Protein AF-A0A3B0Y4G2-F1 (afdb_monomer)

Solvent-accessible surface area (backbone atoms only — not comparable to full-atom values): 26282 Å² total; per-residue (Å²): 136,85,94,80,74,88,72,55,27,15,25,6,32,23,42,55,81,42,33,37,32,41,20,29,30,32,69,51,90,92,42,76,49,94,57,83,86,42,78,56,50,52,54,74,91,35,52,42,84,76,45,72,53,74,46,78,52,76,74,59,52,72,48,80,49,97,93,22,46,35,26,34,40,65,60,65,58,58,56,53,48,51,51,49,54,43,49,59,48,30,77,40,48,85,52,32,41,31,30,49,24,35,17,32,20,11,52,57,34,18,34,32,40,22,43,87,86,67,48,69,55,42,59,22,42,33,42,80,16,40,50,29,52,68,41,12,58,55,40,56,75,52,49,60,84,72,49,68,25,40,40,27,36,16,29,34,8,49,52,50,43,49,60,75,36,73,42,88,76,47,72,58,47,54,93,55,38,48,73,38,42,58,34,31,46,55,52,14,73,48,44,72,53,80,52,51,39,19,58,62,51,32,33,25,50,49,40,38,74,88,82,69,40,78,44,69,46,56,49,51,52,55,44,56,69,61,64,62,79,62,86,80,82,87,79,92,75,86,84,78,91,79,92,78,91,82,82,87,82,89,79,79,92,78,92,77,81,50,72,60,76,71,60,47,78,33,55,64,32,36,84,71,45,43,46,30,73,71,53,21,72,71,28,42,36,37,72,74,20,31,35,30,26,27,43,24,32,74,56,20,25,46,52,22,36,68,58,45,45,73,11,29,25,38,39,33,34,30,55,39,32,35,42,36,32,33,19,79,54,77,33,74,35,51,81,40,66,27,47,46,43,74,49,88,91,32,14,42,31,38,41,46,26,51,27,36,48,44,26,49,54,75,81,37,54,74,68,50,48,59,61,39,44,80,65,49,64,85,87,58,81,70,92,58,87,29,44,50,37,63,51,73,28,30,41,24,66,58,58,32,75,77,39,67,53,35,74,74,86,72,57,96,46,69,40,58,38,51,50,25,48,51,46,16,48,29,49,48,49,42,49,32,55,55,47,43,30,75,60,65,38,53,70,76,68,34,35,32,26,35,55,72,50,49,77,36,64,55,55,52,51,46,33,33,68,67,56,73,47,55,70,48,65,37,90,38,65,49,28,13,48,13,18,11,51,38,21,43,50,39,51,57,66,71,74,109

Foldseek 3Di:
DDPDDLWAKFKFWEAEQFKIKIWIKTFAPPFAAPDPQWLFRGAPVRMDTDDMDMDGHDGWDWDQDPNFIWTWDDLVVRLVRVLVVLLVLLVCLSRQARHQEYAYAYAALWKFKAFLQLHTQATIGGLRGQPLVVLLVLLVVQADLQQLQNGSSFNLSVQLVQQVDAGPHGHDDQVTMAMDHSRLSSLCVFAVDNQEAEQANCSNNQQDPVVRDRDPSSLVSLQVSVVPPDDDDDDPDDDDDDDDDDDDDDDDDDDDDRSHRHGDYDHFLAFDHFTDPVSCVSSVYHSSYTYGHYHYLVVLLVLLQSQIHFQEKEWEQACKTKIKGKFQDWFTDSLLSWGWGDRPNIIITIGIWQDHVLLVVVPDDPVRLQVLLVVADPVDDLPDQWQGHNDAAIRPDDHGNRHDGGQPDQDPDPSSSSLNSLLNVLLRVLSRQVSCVVRPGDHHAEYEYHYPCLPRVSSQVSSCVNNVHHYYYGPGRGSRVSSSSSNVSSVVVVVD

Radius of gyration: 24.14 Å; Cα contacts (8 Å, |Δi|>4): 1064; chains: 1; bounding box: 65×66×71 Å

pLDDT: mean 88.07, std 17.9, range [26.12, 98.75]

Nearest PDB structures (foldseek):
  5htn-assembly1_A  TM=9.291E-01  e=6.164E-45  Synechococcus elongatus PCC 7942 = FACHB-805
  5hu2-assembly1_A  TM=9.251E-01  e=2.789E-44  Synechococcus elongatus PCC 7942 = FACHB-805
  5htj-assembly1_A  TM=9.319E-01  e=2.207E-43  Synechococcus elongatus PCC 7942 = FACHB-805
  5htr-assembly1_A  TM=9.109E-01  e=1.765E-43  Arabidopsis thaliana
  5hty-assembly1_A  TM=9.278E-01  e=8.930E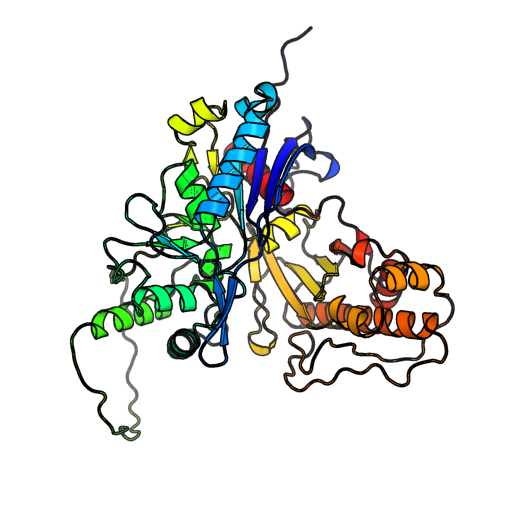-43  Synechococcus elongatus PCC 7942 = FACHB-805

Organism: NCBI:txid652676

Structure (mmCIF, N/CA/C/O backbone):
data_AF-A0A3B0Y4G2-F1
#
_entry.id   AF-A0A3B0Y4G2-F1
#
loop_
_atom_site.group_PDB
_atom_site.id
_atom_site.type_symbol
_atom_site.label_atom_id
_atom_site.label_alt_id
_atom_site.label_comp_id
_atom_site.label_asym_id
_atom_site.label_entity_id
_atom_site.label_seq_id
_atom_site.pdbx_PDB_ins_code
_atom_site.Cartn_x
_atom_site.Cartn_y
_atom_site.Cartn_z
_atom_site.occupancy
_atom_site.B_iso_or_equiv
_atom_site.auth_seq_id
_atom_site.auth_comp_id
_atom_site.auth_asym_id
_atom_site.auth_atom_id
_atom_site.pdbx_PDB_model_num
ATOM 1 N N . MET A 1 1 ? -37.837 23.835 -7.072 1.00 36.06 1 MET A N 1
ATOM 2 C CA . MET A 1 1 ? -36.574 23.089 -6.883 1.00 36.06 1 MET A CA 1
ATOM 3 C C . MET A 1 1 ? -36.888 21.921 -5.964 1.00 36.06 1 MET A C 1
ATOM 5 O O . MET A 1 1 ? -37.193 22.159 -4.804 1.00 36.06 1 MET A O 1
ATOM 9 N N . ASN A 1 2 ? -36.968 20.702 -6.502 1.00 27.91 2 ASN A N 1
ATOM 10 C CA . ASN A 1 2 ? -37.338 19.509 -5.731 1.00 27.91 2 ASN A CA 1
ATOM 11 C C . ASN A 1 2 ? -36.199 19.103 -4.775 1.00 27.91 2 ASN A C 1
ATOM 13 O O . ASN A 1 2 ? -35.054 19.034 -5.221 1.00 27.91 2 ASN A O 1
ATOM 17 N N . PRO A 1 3 ? -36.481 18.805 -3.495 1.00 43.69 3 PRO A N 1
ATOM 18 C CA . PRO A 1 3 ? -35.477 18.381 -2.528 1.00 43.69 3 PRO A CA 1
ATOM 19 C C . PRO A 1 3 ? -35.340 16.850 -2.529 1.00 43.69 3 PRO A C 1
ATOM 21 O O . PRO A 1 3 ? -35.833 16.206 -1.615 1.00 43.69 3 PRO A O 1
ATOM 24 N N . THR A 1 4 ? -34.727 16.228 -3.542 1.00 40.06 4 THR A N 1
ATOM 25 C CA . THR A 1 4 ? -34.621 14.750 -3.577 1.00 40.06 4 THR A CA 1
ATOM 26 C C . THR A 1 4 ? -33.437 14.235 -4.404 1.00 40.06 4 THR A C 1
ATOM 28 O O . THR A 1 4 ? -33.612 13.797 -5.533 1.00 40.06 4 THR A O 1
ATOM 31 N N . HIS A 1 5 ? -32.241 14.250 -3.821 1.00 47.75 5 HIS A N 1
ATOM 32 C CA . HIS A 1 5 ? -31.341 13.091 -3.786 1.00 47.75 5 HIS A CA 1
ATOM 33 C C . HIS A 1 5 ? -30.430 13.297 -2.577 1.00 47.75 5 HIS A C 1
ATOM 35 O O . HIS A 1 5 ? -29.695 14.278 -2.501 1.00 47.75 5 HIS A O 1
ATOM 41 N N . ASN A 1 6 ? -30.541 12.421 -1.579 1.00 60.94 6 ASN A N 1
ATOM 42 C CA . ASN A 1 6 ? -29.668 12.451 -0.414 1.00 60.94 6 ASN A CA 1
ATOM 43 C C . ASN A 1 6 ? -28.310 11.895 -0.869 1.00 60.94 6 ASN A C 1
ATOM 45 O O . ASN A 1 6 ? -28.078 10.693 -0.777 1.00 60.94 6 ASN A O 1
ATOM 49 N N . THR A 1 7 ? -27.475 12.732 -1.489 1.00 80.75 7 THR A N 1
ATOM 50 C CA . THR A 1 7 ? -26.181 12.295 -2.023 1.00 80.75 7 THR A CA 1
ATOM 51 C C . THR A 1 7 ? -25.329 11.778 -0.874 1.00 80.75 7 THR A C 1
ATOM 53 O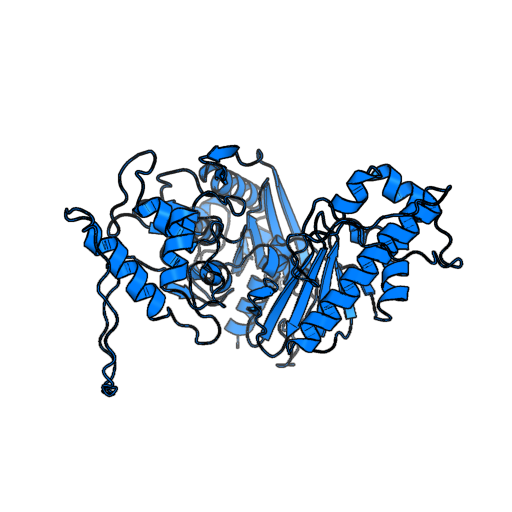 O . THR A 1 7 ? -24.991 12.517 0.049 1.00 80.75 7 THR A O 1
ATOM 56 N N . HIS A 1 8 ? -25.023 10.485 -0.906 1.00 90.56 8 HIS A N 1
ATOM 57 C CA . HIS A 1 8 ? -24.164 9.843 0.074 1.00 90.56 8 HIS A CA 1
ATOM 58 C C . HIS A 1 8 ? -22.710 9.926 -0.378 1.00 90.56 8 HIS A C 1
ATOM 60 O O . HIS A 1 8 ? -22.399 9.746 -1.560 1.00 90.56 8 HIS A O 1
ATOM 66 N N . TYR A 1 9 ? -21.833 10.200 0.585 1.00 96.12 9 TYR A N 1
ATOM 67 C CA . TYR A 1 9 ? -20.397 10.275 0.362 1.00 96.12 9 TYR A CA 1
ATOM 68 C C . TYR A 1 9 ? -19.652 9.220 1.175 1.00 96.12 9 TYR A C 1
ATOM 70 O O . TYR A 1 9 ? -20.108 8.784 2.237 1.00 96.12 9 TYR A O 1
ATOM 78 N N . TYR A 1 10 ? -18.474 8.850 0.690 1.00 97.69 10 TYR A N 1
ATOM 79 C CA . TYR A 1 10 ? -17.589 7.873 1.318 1.00 97.69 10 TYR A CA 1
ATOM 80 C C . TYR A 1 10 ? -16.175 8.423 1.319 1.00 97.69 10 TYR A C 1
ATOM 82 O O . TYR A 1 10 ? -15.742 8.995 0.320 1.00 97.69 10 TYR A O 1
ATOM 90 N N . ALA A 1 11 ? -15.472 8.289 2.439 1.00 98.50 11 ALA A N 1
ATOM 91 C CA . ALA A 1 11 ? -14.158 8.888 2.613 1.00 98.50 11 ALA A CA 1
ATOM 92 C C . ALA A 1 11 ? -13.070 7.840 2.839 1.00 98.50 11 ALA A C 1
ATOM 94 O O . ALA A 1 11 ? -13.282 6.820 3.496 1.00 98.50 11 ALA A O 1
ATOM 95 N N . GLY A 1 12 ? -11.884 8.134 2.326 1.00 98.75 12 GLY A N 1
ATOM 96 C CA . GLY A 1 12 ? -10.662 7.397 2.596 1.00 98.75 12 GLY A CA 1
ATOM 97 C C . GLY A 1 12 ? -9.553 8.352 2.999 1.00 98.75 12 GLY A C 1
ATOM 98 O O . GLY A 1 12 ? -9.447 9.444 2.437 1.00 98.75 12 GLY A O 1
ATOM 99 N N . ILE A 1 13 ? -8.743 7.949 3.974 1.00 98.75 13 ILE A N 1
ATOM 100 C CA . ILE A 1 13 ? -7.536 8.678 4.367 1.00 98.75 13 ILE A CA 1
ATOM 101 C C . ILE A 1 13 ? -6.337 7.745 4.236 1.00 98.75 13 ILE A C 1
ATOM 103 O O . ILE A 1 13 ? -6.323 6.680 4.846 1.00 98.75 13 ILE A O 1
ATOM 107 N N . ASP A 1 14 ? -5.339 8.190 3.486 1.00 98.69 14 ASP A N 1
ATOM 108 C CA . ASP A 1 14 ? -4.034 7.545 3.346 1.00 98.69 14 ASP A CA 1
ATOM 109 C C . ASP A 1 14 ? -3.040 8.225 4.283 1.00 98.69 14 ASP A C 1
ATOM 111 O O . ASP A 1 14 ? -2.848 9.444 4.210 1.00 98.69 14 ASP A O 1
ATOM 115 N N . ILE A 1 15 ? -2.427 7.444 5.172 1.00 98.12 15 ILE A N 1
ATOM 116 C CA . ILE A 1 15 ? -1.321 7.866 6.032 1.00 98.12 15 ILE A CA 1
ATOM 117 C C . ILE A 1 15 ? -0.017 7.296 5.460 1.00 98.12 15 ILE A C 1
ATOM 119 O O . ILE A 1 15 ? 0.432 6.204 5.822 1.00 98.12 15 ILE A O 1
ATOM 123 N N . GLY A 1 16 ? 0.601 8.069 4.572 1.00 95.94 16 GLY A N 1
ATOM 124 C CA . GLY A 1 16 ? 1.797 7.679 3.842 1.00 95.94 16 GLY A CA 1
ATOM 125 C C . GLY A 1 16 ? 3.097 7.856 4.631 1.00 95.94 16 GLY A C 1
ATOM 126 O O . GLY A 1 16 ? 3.136 7.970 5.856 1.00 95.94 16 GLY A O 1
ATOM 127 N N . THR A 1 17 ? 4.214 7.883 3.901 1.00 93.69 17 THR A N 1
ATOM 128 C CA . THR A 1 17 ? 5.552 8.065 4.500 1.00 93.69 17 THR A CA 1
ATOM 129 C C . THR A 1 17 ? 5.832 9.529 4.853 1.00 93.69 17 THR A C 1
ATOM 131 O O . THR A 1 17 ? 6.347 9.825 5.931 1.00 93.69 17 THR A O 1
ATOM 134 N N . THR A 1 18 ? 5.482 10.447 3.952 1.00 94.06 18 THR A N 1
ATOM 135 C CA . THR A 1 18 ? 5.842 11.881 3.988 1.00 94.06 18 THR A CA 1
ATOM 136 C C . THR A 1 18 ? 4.638 12.808 3.895 1.00 94.06 18 THR A C 1
ATOM 138 O O . THR A 1 18 ? 4.767 14.000 3.640 1.00 94.06 18 THR A O 1
ATOM 141 N N . GLY A 1 19 ? 3.444 12.264 4.075 1.00 97.12 19 GLY A N 1
ATOM 142 C CA . GLY A 1 19 ? 2.223 13.039 4.078 1.00 97.12 19 GLY A CA 1
ATOM 143 C C . GLY A 1 19 ? 1.005 12.158 4.258 1.00 97.12 19 GLY A C 1
ATOM 144 O O . GLY A 1 19 ? 1.100 10.929 4.213 1.00 97.12 19 GLY A O 1
ATOM 145 N N . CYS A 1 20 ? -0.142 12.803 4.409 1.00 97.75 20 CYS A N 1
ATOM 146 C CA . CYS A 1 20 ? -1.438 12.157 4.322 1.00 97.75 20 CYS A CA 1
ATOM 147 C C . CYS A 1 20 ? -2.299 12.798 3.239 1.00 97.75 20 CYS A C 1
ATOM 149 O O . CYS A 1 20 ? -2.106 13.954 2.852 1.00 97.75 20 CYS A O 1
ATOM 151 N N . ARG A 1 21 ? -3.265 12.027 2.750 1.00 98.56 21 ARG A N 1
ATOM 152 C CA . ARG A 1 21 ? -4.258 12.478 1.777 1.00 98.56 21 ARG A CA 1
ATOM 153 C C . ARG A 1 21 ? -5.638 12.035 2.225 1.00 98.56 21 ARG A C 1
ATOM 155 O O . ARG A 1 21 ? -5.788 10.940 2.753 1.00 98.56 21 ARG A O 1
ATOM 162 N N . ILE A 1 22 ? -6.641 12.861 1.968 1.00 98.69 22 ILE A N 1
ATOM 163 C CA . ILE A 1 22 ? -8.050 12.488 2.063 1.00 98.69 22 ILE A CA 1
ATOM 164 C C . ILE A 1 22 ? -8.663 12.491 0.665 1.00 98.69 22 ILE A C 1
ATOM 166 O O . ILE A 1 22 ? -8.351 13.357 -0.150 1.00 98.69 22 ILE A O 1
ATOM 170 N N . ALA A 1 23 ? -9.535 11.527 0.396 1.00 98.69 23 ALA A N 1
ATOM 171 C CA . ALA A 1 23 ? -10.393 11.505 -0.779 1.00 98.69 23 ALA A CA 1
ATOM 172 C C . ALA A 1 23 ? -11.833 11.236 -0.338 1.00 98.69 23 ALA A C 1
ATOM 174 O O . ALA A 1 23 ? -12.078 10.376 0.509 1.00 98.69 23 ALA A O 1
ATOM 175 N N . VAL A 1 24 ? -12.784 11.966 -0.914 1.00 98.50 24 VAL A N 1
ATOM 176 C CA . VAL A 1 24 ? -14.220 11.777 -0.711 1.00 98.50 24 VAL A CA 1
ATOM 177 C C . VAL A 1 24 ? -14.856 11.507 -2.061 1.00 98.50 24 VAL A C 1
ATOM 179 O O . VAL A 1 24 ? -14.675 12.284 -2.996 1.00 98.50 24 VAL A O 1
ATOM 182 N N . ILE A 1 25 ? -15.609 10.418 -2.151 1.00 96.88 25 ILE A N 1
ATOM 183 C CA . ILE A 1 25 ? -16.255 9.970 -3.382 1.00 96.88 25 ILE A CA 1
ATOM 184 C C . ILE A 1 25 ? -17.772 9.907 -3.225 1.00 96.88 25 ILE A C 1
ATOM 186 O O . ILE A 1 25 ? -18.286 9.796 -2.108 1.00 96.88 25 ILE A O 1
ATOM 190 N N . SER A 1 26 ? -18.484 9.921 -4.348 1.00 92.94 26 SER A N 1
ATOM 191 C CA . SER A 1 26 ? -19.911 9.602 -4.424 1.00 92.94 26 SER A CA 1
ATOM 192 C C . SER A 1 26 ? -20.180 8.549 -5.495 1.00 92.94 26 SER A C 1
ATOM 194 O O . SER A 1 26 ? -19.435 8.446 -6.469 1.00 92.94 26 SER A O 1
ATOM 196 N N . LEU A 1 27 ? -21.252 7.777 -5.312 1.00 87.25 27 LEU A N 1
ATOM 197 C CA . LEU A 1 27 ? -21.760 6.834 -6.305 1.00 87.25 27 LEU A CA 1
ATOM 198 C C . LEU A 1 27 ? -22.925 7.485 -7.062 1.00 87.25 27 LEU A C 1
ATOM 200 O O . LEU A 1 27 ? -23.909 7.906 -6.448 1.00 87.25 27 LEU A O 1
ATOM 204 N N . LYS A 1 28 ? -22.846 7.540 -8.394 1.00 79.38 28 LYS A N 1
ATOM 205 C CA . LYS A 1 28 ? -23.938 8.023 -9.249 1.00 79.38 28 LYS A CA 1
ATOM 206 C C . LYS A 1 28 ? -25.132 7.070 -9.128 1.00 79.38 28 LYS A C 1
ATOM 208 O O . LYS A 1 28 ? -24.979 5.859 -9.292 1.00 79.38 28 LYS A O 1
ATOM 213 N N . ALA A 1 29 ? -26.320 7.604 -8.833 1.00 60.41 29 ALA A N 1
ATOM 214 C CA . ALA A 1 29 ? -27.538 6.806 -8.682 1.00 60.41 29 ALA A CA 1
ATOM 215 C C . ALA A 1 29 ? -27.778 5.933 -9.937 1.00 60.41 29 ALA A C 1
ATOM 217 O O . ALA A 1 29 ? -27.732 6.468 -11.039 1.00 60.41 29 ALA A O 1
ATOM 218 N N . GLN A 1 30 ? -28.069 4.631 -9.744 1.00 55.66 30 GLN A N 1
ATOM 219 C CA . GLN A 1 30 ? -28.341 3.574 -10.758 1.00 55.66 30 GLN A CA 1
ATOM 220 C C . GLN A 1 30 ? -27.171 2.668 -11.217 1.00 55.66 30 GLN A C 1
ATOM 222 O O . GLN A 1 30 ? -27.252 2.076 -12.287 1.00 55.66 30 GLN A O 1
ATOM 227 N N . SER A 1 31 ? -26.102 2.502 -10.435 1.00 57.94 31 SER A N 1
ATOM 228 C CA . SER A 1 31 ? -24.870 1.834 -10.912 1.00 57.94 31 SER A CA 1
ATOM 229 C C . SER A 1 31 ? -24.384 0.617 -10.113 1.00 57.94 31 SER A C 1
ATOM 231 O O . SER A 1 31 ? -23.264 0.149 -10.326 1.00 57.94 31 SER A O 1
ATOM 233 N N . LEU A 1 32 ? -25.212 0.080 -9.215 1.00 58.94 32 LEU A N 1
ATOM 234 C CA . LEU A 1 32 ? -24.893 -1.169 -8.522 1.00 58.94 32 LEU A CA 1
ATOM 235 C C . LEU A 1 32 ? -25.059 -2.350 -9.486 1.00 58.94 32 LEU A C 1
ATOM 237 O O . LEU A 1 32 ? -26.081 -2.462 -10.159 1.00 58.94 32 LEU A O 1
ATOM 241 N N . SER A 1 33 ? -24.043 -3.205 -9.574 1.00 53.84 33 SER A N 1
ATOM 242 C CA . SER A 1 33 ? -24.080 -4.425 -10.378 1.00 53.84 33 SER A CA 1
ATOM 243 C C . SER A 1 33 ? -24.468 -5.627 -9.517 1.00 53.84 33 SER A C 1
ATOM 245 O O . SER A 1 33 ? -23.801 -5.885 -8.517 1.00 53.84 33 SER A O 1
ATOM 247 N N . ASP A 1 34 ? -25.425 -6.439 -9.970 1.00 52.72 34 ASP A N 1
ATOM 248 C CA . ASP A 1 34 ? -25.827 -7.698 -9.311 1.00 52.72 34 ASP A CA 1
ATOM 249 C C . ASP A 1 34 ? -24.797 -8.845 -9.477 1.00 52.72 34 ASP A C 1
ATOM 251 O O . ASP A 1 34 ? -25.068 -10.002 -9.149 1.00 52.72 34 ASP A O 1
ATOM 255 N N . ASN A 1 35 ? -23.610 -8.574 -10.038 1.00 53.06 35 ASN A N 1
ATOM 256 C CA . ASN A 1 35 ? -22.644 -9.616 -10.373 1.00 53.06 35 ASN A CA 1
ATOM 257 C C . ASN A 1 35 ? -21.732 -9.972 -9.186 1.00 53.06 35 ASN A C 1
ATOM 259 O O . ASN A 1 35 ? -20.760 -9.279 -8.890 1.00 53.06 35 ASN A O 1
ATOM 263 N N . THR A 1 36 ? -21.999 -11.116 -8.555 1.00 51.03 36 THR A N 1
ATOM 264 C CA . THR A 1 36 ? -21.254 -11.634 -7.394 1.00 51.03 36 THR A CA 1
ATOM 265 C C . THR A 1 36 ? -19.827 -12.103 -7.707 1.00 51.03 36 THR A C 1
ATOM 267 O O . THR A 1 36 ? -19.078 -12.425 -6.785 1.00 51.03 36 THR A O 1
ATOM 270 N N . SER A 1 37 ? -19.415 -12.137 -8.982 1.00 50.59 37 SER A N 1
ATOM 271 C CA . SER A 1 37 ? -18.058 -12.539 -9.381 1.00 50.59 37 SER A CA 1
ATOM 272 C C . SER A 1 37 ? -17.016 -11.410 -9.320 1.00 50.59 37 SER A C 1
ATOM 274 O O . SER A 1 37 ? -15.846 -11.661 -9.607 1.00 50.59 37 SER A O 1
ATOM 276 N N . GLN A 1 38 ? -17.419 -10.175 -9.002 1.00 61.03 38 GLN A N 1
ATOM 277 C CA . GLN A 1 38 ? -16.547 -8.994 -8.923 1.00 61.03 38 GLN A CA 1
ATOM 278 C C . GLN A 1 38 ? -16.236 -8.608 -7.466 1.00 61.03 38 GLN A C 1
ATOM 280 O O . GLN A 1 38 ? -17.025 -8.878 -6.563 1.00 61.03 38 GLN A O 1
ATOM 285 N N . PHE A 1 39 ? -15.079 -7.977 -7.210 1.00 63.16 39 PHE A N 1
ATOM 286 C CA . PHE A 1 39 ? -14.750 -7.476 -5.862 1.00 63.16 39 PHE A CA 1
ATOM 287 C C . PHE A 1 39 ? -15.510 -6.192 -5.514 1.00 63.16 39 PHE A C 1
ATOM 289 O O . PHE A 1 39 ? -16.017 -6.042 -4.399 1.00 63.16 39 PHE A O 1
ATOM 296 N N . LEU A 1 40 ? -15.535 -5.251 -6.456 1.00 67.38 40 LEU A N 1
ATOM 297 C CA . LEU A 1 40 ? -16.299 -4.014 -6.408 1.00 67.38 40 LEU A CA 1
ATOM 298 C C . LEU A 1 40 ? -17.649 -4.260 -7.077 1.00 67.38 40 LEU A C 1
ATOM 300 O O . LEU A 1 40 ? -17.695 -4.747 -8.204 1.00 67.38 40 LEU A O 1
ATOM 304 N N . SER A 1 41 ? -18.724 -3.893 -6.386 1.00 64.88 41 SER A N 1
ATOM 305 C CA . SER A 1 41 ? -20.117 -4.040 -6.827 1.00 64.88 41 SER A CA 1
ATOM 306 C C . SER A 1 41 ? -20.608 -2.893 -7.723 1.00 64.88 41 SER A C 1
ATOM 308 O O . SER A 1 41 ? -21.810 -2.666 -7.843 1.00 64.88 41 SER A O 1
ATOM 310 N N . TYR A 1 42 ? -19.694 -2.127 -8.319 1.00 66.94 42 TYR A N 1
ATOM 311 C CA . TYR A 1 42 ? -19.995 -0.950 -9.134 1.00 66.94 42 TYR A CA 1
ATOM 312 C C . TYR A 1 42 ? -18.996 -0.807 -10.285 1.00 66.94 42 TYR A C 1
ATOM 314 O O . TYR A 1 42 ? -17.863 -1.291 -10.211 1.00 66.94 42 TYR A O 1
ATOM 322 N N . SER A 1 43 ? -19.407 -0.114 -11.350 1.00 70.25 43 SER A N 1
ATOM 323 C CA . SER A 1 43 ? -18.511 0.244 -12.454 1.00 70.25 43 SER A CA 1
ATOM 324 C C . SER A 1 43 ? -17.640 1.449 -12.092 1.00 70.25 43 SER A C 1
ATOM 326 O O . SER A 1 43 ? -18.080 2.353 -11.385 1.00 70.25 43 SER A O 1
ATOM 328 N N . GLU A 1 44 ? -16.409 1.501 -12.597 1.00 69.44 44 GLU A N 1
ATOM 329 C CA . GLU A 1 44 ? -15.474 2.603 -12.316 1.00 69.44 44 GLU A CA 1
ATOM 330 C C . GLU A 1 44 ? -16.041 3.972 -12.757 1.00 69.44 44 GLU A C 1
ATOM 332 O O . GLU A 1 44 ? -15.984 4.938 -11.999 1.00 69.44 44 GLU A O 1
ATOM 337 N N . ASP A 1 45 ? -16.741 4.027 -13.898 1.00 74.19 45 ASP A N 1
ATOM 338 C CA . ASP A 1 45 ? -17.383 5.243 -14.440 1.00 74.19 45 ASP A CA 1
ATOM 339 C C . ASP A 1 45 ? -18.515 5.818 -13.563 1.00 74.19 45 ASP A C 1
ATOM 341 O O . ASP A 1 45 ? -18.977 6.959 -13.749 1.00 74.19 45 ASP A O 1
ATOM 345 N N . SER A 1 46 ? -18.997 5.019 -12.610 1.00 83.19 46 SER A N 1
ATOM 346 C CA . SER A 1 46 ? -20.092 5.391 -11.721 1.00 83.19 46 SER A CA 1
ATOM 347 C C . SER A 1 46 ? -19.655 6.090 -10.439 1.00 83.19 46 SER A C 1
ATOM 349 O O . SER A 1 46 ? -20.504 6.643 -9.737 1.00 83.19 46 SER A O 1
ATOM 351 N N . VAL A 1 47 ? -18.354 6.108 -10.150 1.00 89.81 47 VAL A N 1
ATOM 352 C CA . VAL A 1 47 ? -17.802 6.750 -8.959 1.00 89.81 47 VAL A CA 1
ATOM 353 C C . VAL A 1 47 ? -17.187 8.091 -9.329 1.00 89.81 47 VAL A C 1
ATOM 355 O O . VAL A 1 47 ? -16.385 8.200 -10.251 1.00 89.81 47 VAL A O 1
ATOM 358 N N . GLU A 1 48 ? -17.543 9.128 -8.583 1.00 92.62 48 GLU A N 1
ATOM 359 C CA . GLU A 1 48 ? -17.013 10.477 -8.767 1.00 92.62 48 GLU A CA 1
ATOM 360 C C . GLU A 1 48 ? -16.159 10.888 -7.566 1.00 92.62 48 GLU A C 1
ATOM 362 O O . GLU A 1 48 ? -16.575 10.711 -6.420 1.00 92.62 48 GLU A O 1
ATOM 367 N N . LEU A 1 49 ? -14.972 11.447 -7.823 1.00 95.44 49 LEU A N 1
ATOM 368 C CA . LEU A 1 49 ? -14.153 12.104 -6.804 1.00 95.44 49 LEU A CA 1
ATOM 369 C C . LEU A 1 49 ? -14.715 13.506 -6.537 1.00 95.44 49 LEU A C 1
ATOM 371 O O . LEU A 1 49 ? -14.684 14.368 -7.408 1.00 95.44 49 LEU A O 1
ATOM 375 N N . ILE A 1 50 ? -15.216 13.724 -5.324 1.00 96.94 50 ILE A N 1
ATOM 376 C CA . ILE A 1 50 ? -15.930 14.942 -4.914 1.00 96.94 50 ILE A CA 1
ATOM 377 C C . ILE A 1 50 ? -15.001 15.931 -4.214 1.00 96.94 50 ILE A C 1
ATOM 379 O O . ILE A 1 50 ? -15.138 17.143 -4.363 1.00 96.94 50 ILE A O 1
ATOM 383 N N . TYR A 1 51 ? -14.073 15.415 -3.414 1.00 97.81 51 TYR A N 1
ATOM 384 C CA . TYR A 1 51 ? -13.105 16.219 -2.682 1.00 97.81 51 TYR A CA 1
ATOM 385 C C . TYR A 1 51 ? -11.813 15.435 -2.519 1.00 97.81 51 TYR A C 1
ATOM 387 O O . TYR A 1 51 ? -11.838 14.248 -2.193 1.00 97.81 51 TYR A O 1
ATOM 395 N N . GLU A 1 52 ? -10.688 16.112 -2.691 1.00 97.94 52 GLU A N 1
ATOM 396 C CA . GLU A 1 52 ? -9.387 15.611 -2.282 1.00 97.94 52 GLU A CA 1
ATOM 397 C C . GLU A 1 52 ? -8.564 16.730 -1.662 1.00 97.94 52 GLU A C 1
ATOM 399 O O . GLU A 1 52 ? -8.693 17.896 -2.032 1.00 97.94 52 GLU A O 1
ATOM 404 N N . ASP A 1 53 ? -7.718 16.362 -0.709 1.00 98.25 53 ASP A N 1
ATOM 405 C CA . ASP A 1 53 ? -6.779 17.285 -0.086 1.00 98.25 53 ASP A CA 1
ATOM 406 C C . ASP A 1 53 ? -5.589 16.509 0.482 1.00 98.25 53 ASP A C 1
ATOM 408 O O . ASP A 1 53 ? -5.678 15.297 0.715 1.00 98.25 53 ASP A O 1
ATOM 412 N N . ARG A 1 54 ? -4.455 17.180 0.674 1.00 98.00 54 ARG A N 1
ATOM 413 C CA . ARG A 1 54 ? -3.213 16.549 1.122 1.00 98.00 54 ARG A CA 1
ATOM 414 C C . ARG A 1 54 ? -2.389 17.463 2.012 1.00 98.00 54 ARG A C 1
ATOM 416 O O . ARG A 1 54 ? -2.305 18.664 1.783 1.00 98.00 54 ARG A O 1
ATOM 423 N N . ILE A 1 55 ? -1.692 16.849 2.957 1.00 97.88 55 ILE A N 1
ATOM 424 C CA . ILE A 1 55 ? -0.692 17.509 3.794 1.00 97.88 55 ILE A CA 1
ATOM 425 C C . ILE A 1 55 ? 0.612 16.742 3.672 1.00 97.88 55 ILE A C 1
ATOM 427 O O . ILE A 1 55 ? 0.625 15.514 3.703 1.00 97.88 55 ILE A O 1
ATOM 431 N N . GLU A 1 56 ? 1.708 17.476 3.526 1.00 97.12 56 GLU A N 1
ATOM 432 C CA . GLU A 1 56 ? 3.062 16.931 3.554 1.00 97.12 56 GLU A CA 1
ATOM 433 C C . GLU A 1 56 ? 3.693 17.156 4.932 1.00 97.12 56 GLU A C 1
ATOM 435 O O . GLU A 1 56 ? 3.388 18.125 5.629 1.00 97.12 56 GLU A O 1
ATOM 440 N N . TRP A 1 57 ? 4.590 16.258 5.323 1.00 95.69 57 TRP A N 1
ATOM 441 C CA . TRP A 1 57 ? 5.356 16.339 6.559 1.00 95.69 57 TRP A CA 1
ATOM 442 C C . TRP A 1 57 ? 6.798 15.854 6.348 1.00 95.69 57 TRP A C 1
ATOM 444 O O . TRP A 1 57 ? 7.099 15.222 5.332 1.00 95.69 57 TRP A O 1
ATOM 454 N N . PRO A 1 58 ? 7.714 16.123 7.298 1.00 93.44 58 PRO A N 1
ATOM 455 C CA . PRO A 1 58 ? 9.113 15.733 7.162 1.00 93.44 58 PRO A CA 1
ATOM 456 C C . PRO A 1 58 ? 9.320 14.223 7.005 1.00 93.44 58 PRO A C 1
ATOM 458 O O . PRO A 1 58 ? 8.609 13.411 7.603 1.00 93.44 58 PRO A O 1
ATOM 461 N N . GLU A 1 59 ? 10.357 13.856 6.253 1.00 93.69 59 GLU A N 1
ATOM 462 C CA . GLU A 1 59 ? 10.819 12.471 6.134 1.00 93.69 59 GLU A CA 1
ATOM 463 C C . GLU A 1 59 ? 11.074 11.831 7.513 1.00 93.69 59 GLU A C 1
ATOM 465 O O . GLU A 1 59 ? 11.582 12.499 8.425 1.00 93.69 59 GLU A O 1
ATOM 470 N N . PRO A 1 60 ? 10.784 10.528 7.681 1.00 95.75 60 PRO A N 1
ATOM 471 C CA . PRO A 1 60 ? 11.165 9.794 8.879 1.00 95.75 60 PRO A CA 1
ATOM 472 C C . PRO A 1 60 ? 12.670 9.850 9.163 1.00 95.75 60 PRO A C 1
ATOM 474 O O . PRO A 1 60 ? 13.509 9.863 8.259 1.00 95.75 60 PRO A O 1
ATOM 477 N N . THR A 1 61 ? 13.025 9.805 10.445 1.00 96.50 61 THR A N 1
ATOM 478 C CA . THR A 1 61 ? 14.422 9.835 10.885 1.00 96.50 61 THR A CA 1
ATOM 479 C C . THR A 1 61 ? 15.066 8.469 10.683 1.00 96.50 61 THR A C 1
ATOM 481 O O . THR A 1 61 ? 14.570 7.466 11.196 1.00 96.50 61 THR A O 1
ATOM 484 N N . ARG A 1 62 ? 16.198 8.425 9.971 1.00 94.88 62 ARG A N 1
ATOM 485 C CA . ARG A 1 62 ? 16.952 7.193 9.690 1.00 94.88 62 ARG A CA 1
ATOM 486 C C . ARG A 1 62 ? 18.286 7.182 10.419 1.00 94.88 62 ARG A C 1
ATOM 488 O O . ARG A 1 62 ? 19.008 8.175 10.401 1.00 94.88 62 ARG A O 1
ATOM 495 N N . GLN A 1 63 ? 18.627 6.046 11.016 1.00 93.19 63 GLN A N 1
ATOM 496 C CA . GLN A 1 63 ? 19.899 5.831 11.709 1.00 93.19 63 GLN A CA 1
ATOM 497 C C . GLN A 1 63 ? 20.417 4.413 11.453 1.00 93.19 63 GLN A C 1
ATOM 499 O O . GLN A 1 63 ? 19.637 3.496 11.201 1.00 93.19 63 GLN A O 1
ATOM 504 N N . MET A 1 64 ? 21.735 4.223 11.517 1.00 90.38 64 MET A N 1
ATOM 505 C CA . MET A 1 64 ? 22.342 2.891 11.477 1.00 90.38 64 MET A CA 1
ATOM 506 C C . MET A 1 64 ? 22.575 2.399 12.906 1.00 90.38 64 MET A C 1
ATOM 508 O O . MET A 1 64 ? 23.319 3.022 13.657 1.00 90.38 64 MET A O 1
ATOM 512 N N . LEU A 1 65 ? 21.963 1.273 13.267 1.00 78.50 65 LEU A N 1
ATOM 513 C CA . LEU A 1 65 ? 22.104 0.612 14.564 1.00 78.50 65 LEU A CA 1
ATOM 514 C C . LEU A 1 65 ? 22.606 -0.815 14.336 1.00 78.50 65 LEU A C 1
ATOM 516 O O . LEU A 1 65 ? 21.931 -1.614 13.691 1.00 78.50 65 LEU A O 1
ATOM 520 N N . ASN A 1 66 ? 23.799 -1.142 14.841 1.00 77.94 66 ASN A N 1
ATOM 521 C CA . ASN A 1 66 ? 24.391 -2.487 14.759 1.00 77.94 66 ASN A CA 1
ATOM 522 C C . ASN A 1 66 ? 24.375 -3.103 13.341 1.00 77.94 66 ASN A C 1
ATOM 524 O O . ASN A 1 66 ? 24.091 -4.286 13.166 1.00 77.94 66 ASN A O 1
ATOM 528 N N . GLY A 1 67 ? 24.652 -2.291 12.314 1.00 78.38 67 GLY A N 1
ATOM 529 C CA . GLY A 1 67 ? 24.665 -2.734 10.913 1.00 78.38 67 GLY A CA 1
ATOM 530 C C . GLY A 1 67 ? 23.285 -2.855 10.253 1.00 78.38 67 GLY A C 1
ATOM 531 O O . GLY A 1 67 ? 23.204 -3.271 9.100 1.00 78.38 67 GLY A O 1
ATOM 532 N N . ALA A 1 68 ? 22.210 -2.461 10.937 1.00 85.81 68 ALA A N 1
ATOM 533 C CA . ALA A 1 68 ? 20.857 -2.407 10.397 1.00 85.81 68 ALA A CA 1
ATOM 534 C C . ALA A 1 68 ? 20.318 -0.970 10.366 1.00 85.81 68 ALA A C 1
ATOM 536 O O . ALA A 1 68 ? 20.694 -0.133 11.184 1.00 85.81 68 ALA A O 1
ATOM 537 N N . SER A 1 69 ? 19.429 -0.676 9.417 1.00 90.19 69 SER A N 1
ATOM 538 C CA . SER A 1 69 ? 18.786 0.638 9.331 1.00 90.19 69 SER A CA 1
ATOM 539 C C . SER A 1 69 ? 17.568 0.680 10.246 1.00 90.19 69 SER A C 1
ATOM 541 O O . SER A 1 69 ? 16.627 -0.095 10.062 1.00 90.19 69 SER A O 1
ATOM 543 N N . SER A 1 70 ? 17.593 1.586 11.220 1.00 94.06 70 SER A N 1
ATOM 544 C CA . SER A 1 70 ? 16.412 1.984 11.973 1.00 94.06 70 SER A CA 1
ATOM 545 C C . SER A 1 70 ? 15.756 3.204 11.335 1.00 94.06 70 SER A C 1
ATOM 547 O O . SER A 1 70 ? 16.444 4.086 10.810 1.00 94.06 70 SER A O 1
ATOM 549 N N . CYS A 1 71 ? 14.426 3.240 11.348 1.00 96.44 71 CYS A N 1
ATOM 550 C CA . CYS A 1 71 ? 13.631 4.300 10.746 1.00 96.44 71 CYS A CA 1
ATOM 551 C C . CYS A 1 71 ? 12.428 4.623 11.632 1.00 96.44 71 CYS A C 1
ATOM 553 O O . CYS A 1 71 ? 11.558 3.775 11.830 1.00 96.44 71 CYS A O 1
ATOM 555 N N . THR A 1 72 ? 12.372 5.846 12.155 1.00 96.88 72 THR A N 1
ATOM 556 C CA . THR A 1 72 ? 11.389 6.236 13.171 1.00 96.88 72 THR A CA 1
ATOM 557 C C . THR A 1 72 ? 10.675 7.541 12.839 1.00 96.88 72 THR A C 1
ATOM 559 O O . THR A 1 72 ? 11.210 8.393 12.125 1.00 96.88 72 THR A O 1
ATOM 562 N N . GLN A 1 73 ? 9.452 7.705 13.346 1.00 97.12 73 GLN A N 1
ATOM 563 C CA . GLN A 1 73 ? 8.679 8.939 13.185 1.00 97.12 73 GLN A CA 1
ATOM 564 C C . GLN A 1 73 ? 7.811 9.213 14.413 1.00 97.12 73 GLN A C 1
ATOM 566 O O . GLN A 1 73 ? 7.358 8.291 15.091 1.00 97.12 73 GLN A O 1
ATOM 571 N N . GLU A 1 74 ? 7.601 10.494 14.697 1.00 97.00 74 GLU A N 1
ATOM 572 C CA . GLU A 1 74 ? 6.761 10.965 15.794 1.00 97.00 74 GLU A CA 1
ATOM 573 C C . GLU A 1 74 ? 5.272 10.805 15.426 1.00 97.00 74 GLU A C 1
ATOM 575 O O . GLU A 1 74 ? 4.813 11.481 14.499 1.00 97.00 74 GLU A O 1
ATOM 580 N N . PRO A 1 75 ? 4.493 9.949 16.121 1.00 97.12 75 PRO A N 1
ATOM 581 C CA . PRO A 1 75 ? 3.116 9.658 15.718 1.00 97.12 75 PRO A CA 1
ATOM 582 C C . PRO A 1 75 ? 2.178 10.862 15.761 1.00 97.12 75 PRO A C 1
ATOM 584 O O . PRO A 1 75 ? 1.203 10.924 15.011 1.00 97.12 75 PRO A O 1
ATOM 587 N N . THR A 1 76 ? 2.464 11.841 16.627 1.00 95.88 76 THR A N 1
ATOM 588 C CA . THR A 1 76 ? 1.638 13.051 16.745 1.00 95.88 76 THR A CA 1
ATOM 589 C C . THR A 1 76 ? 1.574 13.852 15.442 1.00 95.88 76 THR A C 1
ATOM 591 O O . THR A 1 76 ? 0.546 14.479 15.186 1.00 95.88 76 THR A O 1
ATOM 594 N N . ILE A 1 77 ? 2.594 13.762 14.576 1.00 97.50 77 ILE A N 1
ATOM 595 C CA . ILE A 1 77 ? 2.584 14.363 13.232 1.00 97.50 77 ILE A CA 1
ATOM 596 C C . ILE A 1 77 ? 1.375 13.857 12.436 1.00 97.50 77 ILE A C 1
ATOM 598 O O . ILE A 1 77 ? 0.626 14.660 11.886 1.00 97.50 77 ILE A O 1
ATOM 602 N N . TRP A 1 78 ? 1.123 12.545 12.440 1.00 98.44 78 TRP A N 1
ATOM 603 C CA . TRP A 1 78 ? 0.042 11.950 11.653 1.00 98.44 78 TRP A CA 1
ATOM 604 C C . TRP A 1 78 ? -1.331 12.425 12.114 1.00 98.44 78 TRP A C 1
ATOM 606 O O . TRP A 1 78 ? -2.150 12.835 11.295 1.00 98.44 78 TRP A O 1
ATOM 616 N N . TRP A 1 79 ? -1.593 12.396 13.426 1.00 98.06 79 TRP A N 1
ATOM 617 C CA . TRP A 1 79 ? -2.895 12.815 13.945 1.00 98.06 79 TRP A CA 1
ATOM 618 C C . TRP A 1 79 ? -3.127 14.315 13.761 1.00 98.06 79 TRP A C 1
ATOM 620 O O . TRP A 1 79 ? -4.235 14.721 13.418 1.00 98.06 79 TRP A O 1
ATOM 630 N N . ASN A 1 80 ? -2.091 15.143 13.921 1.00 98.25 80 ASN A N 1
ATOM 631 C CA . ASN A 1 80 ? -2.189 16.578 13.661 1.00 98.25 80 ASN A CA 1
ATOM 632 C C . ASN A 1 80 ? -2.570 16.859 12.201 1.00 98.25 80 ASN A C 1
ATOM 634 O O . ASN A 1 80 ? -3.505 17.622 11.962 1.00 98.25 80 ASN A O 1
ATOM 638 N N . SER A 1 81 ? -1.934 16.185 11.242 1.00 98.38 81 SER A N 1
ATOM 639 C CA . SER A 1 81 ? -2.262 16.341 9.823 1.00 98.38 81 SER A CA 1
ATOM 640 C C . SER A 1 81 ? -3.644 15.780 9.470 1.00 98.38 81 SER A C 1
ATOM 642 O O . SER A 1 81 ? -4.396 16.417 8.740 1.00 98.38 81 SER A O 1
ATOM 644 N N . VAL A 1 82 ? -4.056 14.643 10.043 1.00 98.56 82 VAL A N 1
ATOM 645 C CA . VAL A 1 82 ? -5.439 14.150 9.888 1.00 98.56 82 VAL A CA 1
ATOM 646 C C . VAL A 1 82 ? -6.447 15.171 10.419 1.00 98.56 82 VAL A C 1
ATOM 648 O O . VAL A 1 82 ? -7.434 15.463 9.749 1.00 98.56 82 VAL A O 1
ATOM 651 N N . ASN A 1 83 ? -6.200 15.761 11.591 1.00 98.44 83 ASN A N 1
ATOM 652 C CA . ASN A 1 83 ? -7.072 16.797 12.143 1.00 98.44 83 ASN A CA 1
ATOM 653 C C . ASN A 1 83 ? -7.174 18.015 11.219 1.00 98.44 83 ASN A C 1
ATOM 655 O O . ASN A 1 83 ? -8.260 18.570 11.072 1.00 98.44 83 ASN A O 1
ATOM 659 N N . GLU A 1 84 ? -6.072 18.433 10.605 1.00 98.56 84 GLU A N 1
ATOM 660 C CA . GLU A 1 84 ? -6.057 19.557 9.671 1.00 98.56 84 GLU A CA 1
ATOM 661 C C . GLU A 1 84 ? -6.846 19.248 8.388 1.00 98.56 84 GLU A C 1
ATOM 663 O O . GLU A 1 84 ? -7.710 20.045 8.019 1.00 98.56 84 GLU A O 1
ATOM 668 N N . LEU A 1 85 ? -6.672 18.062 7.789 1.00 98.50 85 LEU A N 1
ATOM 669 C CA . LEU A 1 85 ? -7.478 17.623 6.638 1.00 98.50 85 LEU A CA 1
ATOM 670 C C . LEU A 1 85 ? -8.979 17.572 6.964 1.00 98.50 85 LEU A C 1
ATOM 672 O O . LEU A 1 85 ? -9.811 18.026 6.179 1.00 98.50 85 LEU A O 1
ATOM 676 N N . LEU A 1 86 ? -9.351 17.056 8.140 1.00 98.56 86 LEU A N 1
ATOM 677 C CA . LEU A 1 86 ? -10.756 16.979 8.553 1.00 98.56 86 LEU A CA 1
ATOM 678 C C . LEU A 1 86 ? -11.345 18.363 8.875 1.00 98.56 86 LEU A C 1
ATOM 680 O O . LEU A 1 86 ? -12.523 18.608 8.606 1.00 98.56 86 LEU A O 1
ATOM 684 N N . LEU A 1 87 ? -10.543 19.296 9.404 1.00 98.50 87 LEU A N 1
ATOM 685 C CA . LEU A 1 87 ? -10.949 20.696 9.568 1.00 98.50 87 LEU A CA 1
ATOM 686 C C . LEU A 1 87 ? -11.149 21.386 8.219 1.00 98.50 87 LEU A C 1
ATOM 688 O O . LEU A 1 87 ? -12.123 22.125 8.070 1.00 98.50 87 LEU A O 1
ATOM 692 N N . ALA A 1 88 ? -10.269 21.149 7.246 1.00 98.50 88 ALA A N 1
ATOM 693 C CA . ALA A 1 88 ? -10.412 21.684 5.895 1.00 98.50 88 ALA A CA 1
ATOM 694 C C . ALA A 1 88 ? -11.712 21.178 5.250 1.00 98.50 88 ALA A C 1
ATOM 696 O O . ALA A 1 88 ? -12.541 21.987 4.830 1.00 98.50 88 ALA A O 1
ATOM 697 N N . LEU A 1 89 ? -11.964 19.867 5.317 1.00 98.38 89 LEU A N 1
ATOM 698 C CA . LEU A 1 89 ? -13.199 19.248 4.832 1.00 98.38 89 LEU A CA 1
ATOM 699 C C . LEU A 1 89 ? -14.459 19.786 5.533 1.00 98.38 89 LEU A C 1
ATOM 701 O O . LEU A 1 89 ? -15.495 19.960 4.891 1.00 98.38 89 LEU A O 1
ATOM 705 N N . SER A 1 90 ? -14.392 20.121 6.827 1.00 97.56 90 SER A N 1
ATOM 706 C CA . SER A 1 90 ? -15.544 20.669 7.563 1.00 97.56 90 SER A CA 1
ATOM 707 C C . SER A 1 90 ? -16.023 22.042 7.067 1.00 97.56 90 SER A C 1
ATOM 709 O O . SER A 1 90 ? -17.134 22.459 7.399 1.00 97.56 90 SER A O 1
ATOM 711 N N . ARG A 1 91 ? -15.226 22.730 6.231 1.00 97.62 91 ARG A N 1
ATOM 712 C CA . ARG A 1 91 ? -15.636 23.959 5.525 1.00 97.62 91 ARG A CA 1
ATOM 713 C C . ARG A 1 91 ? -16.694 23.690 4.451 1.00 97.62 91 ARG A C 1
ATOM 715 O O . ARG A 1 91 ? -17.311 24.636 3.969 1.00 97.62 91 ARG A O 1
ATOM 722 N N . TYR A 1 92 ? -16.955 22.418 4.140 1.00 97.44 92 TYR A N 1
ATOM 723 C CA . TYR A 1 92 ? -17.995 21.961 3.222 1.00 97.44 92 TYR A CA 1
ATOM 724 C C . TYR A 1 92 ? -19.033 21.087 3.955 1.00 97.44 92 TYR A C 1
ATOM 726 O O . TYR A 1 92 ? -19.074 19.873 3.741 1.00 97.44 92 TYR A O 1
ATOM 734 N N . PRO A 1 93 ? -19.914 21.661 4.805 1.00 94.94 93 PRO A N 1
ATOM 735 C CA . PRO A 1 93 ? -20.867 20.881 5.599 1.00 94.94 93 PRO A CA 1
ATOM 736 C C . PRO A 1 93 ? -21.815 20.015 4.769 1.00 94.94 93 PRO A C 1
ATOM 738 O O . PRO A 1 93 ? -22.228 18.952 5.225 1.00 94.94 93 PRO A O 1
ATOM 741 N N . SER A 1 94 ? -22.148 20.435 3.544 1.00 94.00 94 SER A N 1
ATOM 742 C CA . SER A 1 94 ? -22.952 19.641 2.606 1.00 94.00 94 SER A CA 1
ATOM 743 C C . SER A 1 94 ? -22.272 18.331 2.197 1.00 94.00 94 SER A C 1
ATOM 745 O O . SER A 1 94 ? -22.972 17.379 1.862 1.00 94.00 94 SER A O 1
ATOM 747 N N . ILE A 1 95 ? -20.939 18.264 2.260 1.00 96.00 95 ILE A N 1
ATOM 748 C CA . ILE A 1 95 ? -20.150 17.051 2.037 1.00 96.00 95 ILE A CA 1
ATOM 749 C C . ILE A 1 95 ? -19.952 16.327 3.367 1.00 96.00 95 ILE A C 1
ATOM 751 O O . ILE A 1 95 ? -20.415 15.198 3.515 1.00 96.00 95 ILE A O 1
ATOM 755 N N . SER A 1 96 ? -19.320 16.974 4.354 1.00 96.75 96 SER A N 1
ATOM 756 C CA . SER A 1 96 ? -18.904 16.313 5.599 1.00 96.75 96 SER A CA 1
ATOM 757 C C . SER A 1 96 ? -20.080 15.684 6.357 1.00 96.75 96 SER A C 1
ATOM 759 O O . SER A 1 96 ? -20.000 14.525 6.761 1.00 96.75 96 SER A O 1
ATOM 761 N N . SER A 1 97 ? -21.223 16.367 6.465 1.00 96.31 97 SER A N 1
ATOM 762 C CA . SER A 1 97 ? -22.399 15.829 7.169 1.00 96.31 97 SER A CA 1
ATOM 763 C C . SER A 1 97 ? -23.084 14.657 6.451 1.00 96.31 97 SER A C 1
ATOM 765 O O . SER A 1 97 ? -23.885 13.951 7.064 1.00 96.31 97 SER A O 1
ATOM 767 N N . ASN A 1 98 ? -22.748 14.416 5.180 1.00 95.88 98 ASN A N 1
ATOM 768 C CA . ASN A 1 98 ? -23.322 13.358 4.349 1.00 95.88 98 ASN A CA 1
ATOM 769 C C . ASN A 1 98 ? -22.368 12.176 4.111 1.00 95.88 98 ASN A C 1
ATOM 771 O O . ASN A 1 98 ? -22.747 11.216 3.429 1.00 95.88 98 ASN A O 1
ATOM 775 N N . ILE A 1 99 ? -21.168 12.194 4.704 1.00 97.38 99 ILE A N 1
ATOM 776 C CA . ILE A 1 99 ? -20.256 11.044 4.683 1.00 97.38 99 ILE A CA 1
ATOM 777 C C . ILE A 1 99 ? -20.848 9.921 5.536 1.00 97.38 99 ILE A C 1
ATOM 779 O O . ILE A 1 99 ? -21.111 10.094 6.727 1.00 97.38 99 ILE A O 1
ATOM 783 N N . GLN A 1 100 ? -21.066 8.763 4.916 1.00 96.81 100 GLN A N 1
ATOM 784 C CA . GLN A 1 100 ? -21.685 7.599 5.554 1.00 96.81 100 GLN A CA 1
ATOM 785 C C . GLN A 1 100 ? -20.652 6.677 6.199 1.00 96.81 100 GLN A C 1
ATOM 787 O O . GLN A 1 100 ? -20.904 6.103 7.261 1.00 96.81 100 GLN A O 1
ATOM 792 N N . ALA A 1 101 ? -19.485 6.544 5.567 1.00 97.88 101 ALA A N 1
ATOM 793 C CA . ALA A 1 101 ? -18.409 5.692 6.041 1.00 97.88 101 ALA A CA 1
ATOM 794 C C . ALA A 1 101 ? -17.029 6.276 5.722 1.00 97.88 101 ALA A C 1
ATOM 796 O O . ALA A 1 101 ? -16.852 6.966 4.714 1.00 97.88 101 ALA A O 1
ATOM 797 N N . LEU A 1 102 ? -16.063 5.971 6.589 1.00 98.50 102 LEU A N 1
ATOM 798 C CA . LEU A 1 102 ? -14.673 6.386 6.472 1.00 98.50 102 LEU A CA 1
ATOM 799 C C . LEU A 1 102 ? -13.727 5.217 6.780 1.00 98.50 102 LEU A C 1
ATOM 801 O O . LEU A 1 102 ? -13.876 4.549 7.808 1.00 98.50 102 LEU A O 1
ATOM 805 N N . THR A 1 103 ? -12.745 5.010 5.902 1.00 97.94 103 THR A N 1
ATOM 806 C CA . THR A 1 103 ? -11.687 3.990 6.030 1.00 97.94 103 THR A CA 1
ATOM 807 C C . THR A 1 103 ? -10.309 4.651 6.051 1.00 97.94 103 THR A C 1
ATOM 809 O O . THR A 1 103 ? -10.114 5.706 5.447 1.00 97.94 103 THR A O 1
ATOM 812 N N . ILE A 1 104 ? -9.350 4.020 6.730 1.00 98.38 104 ILE A N 1
ATOM 813 C CA . ILE A 1 104 ? -7.952 4.460 6.793 1.00 98.38 104 ILE A CA 1
ATOM 814 C C . ILE A 1 104 ? -7.050 3.414 6.135 1.00 98.38 104 ILE A C 1
ATOM 816 O O . ILE A 1 104 ? -7.154 2.226 6.446 1.00 98.38 104 ILE A O 1
ATOM 820 N N . ASP A 1 105 ? -6.126 3.853 5.293 1.00 98.69 105 ASP A N 1
ATOM 821 C CA . ASP A 1 105 ? -4.954 3.073 4.913 1.00 98.69 105 ASP A CA 1
ATOM 822 C C . ASP A 1 105 ? -3.669 3.721 5.426 1.00 98.69 105 ASP A C 1
ATOM 824 O O . ASP A 1 105 ? -3.650 4.860 5.898 1.00 98.69 105 ASP A O 1
ATOM 828 N N . GLY A 1 106 ? -2.592 2.948 5.414 1.00 97.62 106 GLY A N 1
ATOM 829 C CA . GLY A 1 106 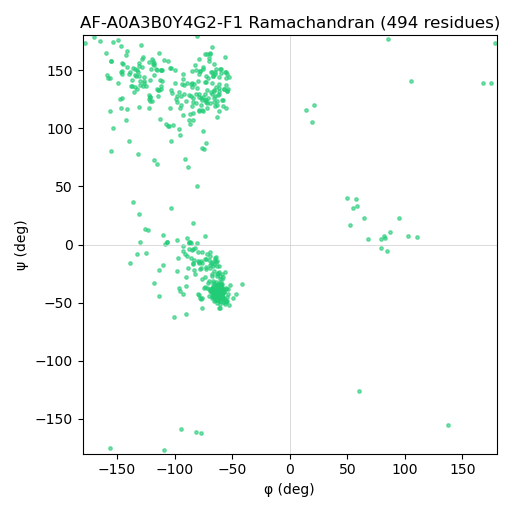? -1.293 3.446 5.819 1.00 97.62 106 GLY A CA 1
ATOM 830 C C . GLY A 1 106 ? -0.175 2.473 5.509 1.00 97.62 106 GLY A C 1
ATOM 831 O O . GLY A 1 106 ? -0.387 1.366 4.998 1.00 97.62 106 GLY A O 1
ATOM 832 N N . THR A 1 107 ? 1.039 2.903 5.829 1.00 97.00 107 THR A N 1
ATOM 833 C CA . THR A 1 107 ? 2.249 2.154 5.494 1.00 97.00 107 THR A CA 1
ATOM 834 C C . THR A 1 107 ? 2.294 0.792 6.199 1.00 97.00 107 THR A C 1
ATOM 836 O O . THR A 1 107 ? 2.250 0.686 7.428 1.00 97.00 107 THR A O 1
ATOM 839 N N . SER A 1 108 ? 2.419 -0.282 5.411 1.00 93.12 108 SER A N 1
ATOM 840 C CA . SER A 1 108 ? 2.475 -1.654 5.938 1.00 93.12 108 SER A CA 1
ATOM 841 C C . SER A 1 108 ? 3.599 -1.813 6.969 1.00 93.12 108 SER A C 1
ATOM 843 O O . SER A 1 108 ? 4.721 -1.384 6.729 1.00 93.12 108 SER A O 1
ATOM 845 N N . THR A 1 109 ? 3.345 -2.508 8.083 1.00 96.50 109 THR A N 1
ATOM 846 C CA . THR A 1 109 ? 4.314 -2.798 9.169 1.00 96.50 109 THR A CA 1
ATOM 847 C C . THR A 1 109 ? 4.792 -1.609 10.006 1.00 96.50 109 THR A C 1
ATOM 849 O O . THR A 1 109 ? 5.658 -1.803 10.863 1.00 96.50 109 THR A O 1
ATOM 852 N N . THR A 1 110 ? 4.271 -0.398 9.800 1.00 98.25 110 THR A N 1
ATOM 853 C CA . THR A 1 110 ? 4.520 0.707 10.735 1.00 98.25 110 THR A CA 1
ATOM 854 C C . THR A 1 110 ? 3.732 0.466 12.015 1.00 98.25 110 THR A C 1
ATOM 856 O O . THR A 1 110 ? 2.509 0.321 11.965 1.00 98.25 110 THR A O 1
ATOM 859 N N . VAL A 1 111 ? 4.426 0.417 13.153 1.00 97.62 111 VAL A N 1
ATOM 860 C CA . VAL A 1 111 ? 3.818 0.140 14.462 1.00 97.62 111 VAL A CA 1
ATOM 861 C C . VAL A 1 111 ? 4.288 1.123 15.529 1.00 97.62 111 VAL A C 1
ATOM 863 O O . VAL A 1 111 ? 5.417 1.612 15.473 1.00 97.62 111 VAL A O 1
ATOM 866 N N . LEU A 1 112 ? 3.431 1.386 16.516 1.00 96.94 112 LEU A N 1
ATOM 867 C CA . LEU A 1 112 ? 3.728 2.250 17.660 1.00 96.94 112 LEU A CA 1
ATOM 868 C C . LEU A 1 112 ? 3.167 1.691 18.977 1.00 96.94 112 LEU A C 1
ATOM 870 O O . LEU A 1 112 ? 2.086 1.093 18.961 1.00 96.94 112 LEU A O 1
ATOM 874 N N . PRO A 1 113 ? 3.848 1.910 20.116 1.00 95.06 113 PRO A N 1
ATOM 875 C CA . PRO A 1 113 ? 3.332 1.583 21.435 1.00 95.06 113 PRO A CA 1
ATOM 876 C C . PRO A 1 113 ? 2.452 2.715 21.975 1.00 95.06 113 PRO A C 1
ATOM 878 O O . PRO A 1 113 ? 2.795 3.894 21.868 1.00 95.06 113 PRO A O 1
ATOM 881 N N . ILE A 1 114 ? 1.340 2.353 22.609 1.00 94.31 114 ILE A N 1
ATOM 882 C CA . ILE A 1 114 ? 0.391 3.279 23.229 1.00 94.31 114 ILE A CA 1
ATOM 883 C C . ILE A 1 114 ? 0.039 2.876 24.661 1.00 94.31 114 ILE A C 1
ATOM 885 O O . ILE A 1 114 ? 0.107 1.700 25.037 1.00 94.31 114 ILE A O 1
ATOM 889 N N . ASP A 1 115 ? -0.388 3.860 25.449 1.00 91.88 115 ASP A N 1
ATOM 890 C CA . ASP A 1 115 ? -0.999 3.638 26.758 1.00 91.88 115 ASP A CA 1
ATOM 891 C C . ASP A 1 115 ? -2.485 3.248 26.645 1.00 91.88 115 ASP A C 1
ATOM 893 O O . ASP A 1 115 ? -3.062 3.173 25.557 1.00 91.88 115 ASP A O 1
ATOM 897 N N . GLN A 1 116 ? -3.139 3.006 27.785 1.00 88.31 116 GLN A N 1
ATOM 898 C CA . GLN A 1 116 ? -4.567 2.661 27.823 1.00 88.31 116 GLN A CA 1
ATOM 899 C C . GLN A 1 116 ? -5.490 3.774 27.295 1.00 88.31 116 GLN A C 1
ATOM 901 O O . GLN A 1 116 ? -6.645 3.499 26.972 1.00 88.31 116 GLN A O 1
ATOM 906 N N . LYS A 1 117 ? -5.006 5.019 27.219 1.00 91.44 117 LYS A N 1
ATOM 907 C CA . LYS A 1 117 ? -5.746 6.182 26.714 1.00 91.44 117 LYS A CA 1
ATOM 908 C C . LYS A 1 117 ? -5.514 6.416 25.216 1.00 91.44 117 LYS A C 1
ATOM 910 O O . LYS A 1 117 ? -6.167 7.286 24.645 1.00 91.44 117 LYS A O 1
ATOM 915 N N . GLY A 1 118 ? -4.626 5.648 24.580 1.00 93.75 118 GLY A N 1
ATOM 916 C CA . GLY A 1 118 ? -4.246 5.835 23.180 1.00 93.75 118 GLY A CA 1
ATOM 917 C C . GLY A 1 118 ? -3.110 6.836 22.967 1.00 93.75 118 GLY A C 1
ATOM 918 O O . GLY A 1 118 ? -2.849 7.211 21.823 1.00 93.75 118 GLY A O 1
ATOM 919 N N . THR A 1 119 ? -2.434 7.272 24.032 1.00 95.19 119 THR A N 1
ATOM 920 C CA . THR A 1 119 ? -1.277 8.171 23.949 1.00 95.19 119 THR A CA 1
ATOM 921 C C . THR A 1 119 ? -0.055 7.386 23.472 1.00 95.19 119 THR A C 1
ATOM 923 O O . THR A 1 119 ? 0.267 6.374 24.101 1.00 95.19 119 THR A O 1
ATOM 926 N N . PRO A 1 120 ? 0.649 7.820 22.410 1.00 95.25 120 PRO A N 1
ATOM 927 C CA . PRO A 1 120 ? 1.932 7.235 22.031 1.00 95.25 120 PRO A CA 1
ATOM 928 C C . PRO A 1 120 ? 2.951 7.305 23.174 1.00 95.25 120 PRO A C 1
ATOM 930 O O . PRO A 1 120 ? 3.102 8.342 23.817 1.00 95.25 120 PRO A O 1
ATOM 933 N N . ILE A 1 121 ? 3.642 6.194 23.427 1.00 92.44 121 ILE A N 1
ATOM 934 C CA . ILE A 1 121 ? 4.646 6.061 24.500 1.00 92.44 121 ILE A CA 1
ATOM 935 C C . ILE A 1 121 ? 6.074 6.246 23.953 1.00 92.44 121 ILE A C 1
ATOM 937 O O . ILE A 1 121 ? 6.991 6.599 24.700 1.00 92.44 121 ILE A O 1
ATOM 941 N N . ASP A 1 122 ? 6.254 6.020 22.651 1.00 94.12 122 ASP A N 1
ATOM 942 C CA . ASP A 1 122 ? 7.519 6.122 21.921 1.00 94.12 122 ASP A CA 1
ATOM 943 C C . ASP A 1 122 ? 7.267 6.557 20.465 1.00 94.12 122 ASP A C 1
ATOM 945 O O . ASP A 1 122 ? 6.117 6.647 20.022 1.00 94.12 122 ASP A O 1
ATOM 949 N N . LEU A 1 123 ? 8.344 6.778 19.707 1.00 95.56 123 LEU A N 1
ATOM 950 C CA . LEU A 1 123 ? 8.276 6.877 18.256 1.00 95.56 123 LEU A CA 1
ATOM 951 C C . LEU A 1 123 ? 7.735 5.590 17.649 1.00 95.56 123 LEU A C 1
ATOM 953 O O . LEU A 1 123 ? 7.977 4.483 18.133 1.00 95.56 123 LEU A O 1
ATOM 957 N N . ALA A 1 124 ? 7.078 5.743 16.508 1.00 97.31 124 ALA A N 1
ATOM 958 C CA . ALA A 1 124 ? 6.766 4.607 15.673 1.00 97.31 124 ALA A CA 1
ATOM 959 C C . ALA A 1 124 ? 8.026 4.051 15.007 1.00 97.31 124 ALA A C 1
ATOM 961 O O . ALA A 1 124 ? 8.882 4.813 14.548 1.00 97.31 124 ALA A O 1
ATOM 962 N N . LEU A 1 125 ? 8.084 2.726 14.872 1.00 97.38 125 LEU A N 1
ATOM 963 C CA . LEU A 1 125 ? 9.010 2.054 13.964 1.00 97.38 125 LEU A CA 1
ATOM 964 C C . LEU A 1 125 ? 8.347 1.978 12.587 1.00 97.38 125 LEU A C 1
ATOM 966 O O . LEU A 1 125 ? 7.342 1.285 12.412 1.00 97.38 125 LEU A O 1
ATOM 970 N N . MET A 1 126 ? 8.899 2.703 11.615 1.00 97.62 126 MET A N 1
ATOM 971 C CA . MET A 1 126 ? 8.332 2.850 10.272 1.00 97.62 126 MET A CA 1
ATOM 972 C C . MET A 1 126 ? 8.468 1.575 9.438 1.00 97.62 126 MET A C 1
ATOM 974 O O . MET A 1 126 ? 9.289 0.701 9.720 1.00 97.62 126 MET A O 1
ATOM 978 N N . TYR A 1 127 ? 7.713 1.473 8.341 1.00 95.62 127 TYR A N 1
ATOM 979 C CA . TYR A 1 127 ? 7.752 0.330 7.417 1.00 95.62 127 TYR A CA 1
ATOM 980 C C . TYR A 1 127 ? 9.164 -0.033 6.930 1.00 95.62 127 TYR A C 1
ATOM 982 O O . TYR A 1 127 ? 9.478 -1.204 6.743 1.00 95.62 127 TYR A O 1
ATOM 990 N N . SER A 1 128 ? 10.015 0.978 6.742 1.00 93.44 128 SER A N 1
ATOM 991 C CA . SER A 1 128 ? 11.397 0.815 6.278 1.00 93.44 128 SER A CA 1
ATOM 992 C C . SER A 1 128 ? 12.419 0.565 7.395 1.00 93.44 128 SER A C 1
ATOM 994 O O . SER A 1 128 ? 13.608 0.464 7.101 1.00 93.44 128 SER A O 1
ATOM 996 N N . ASP A 1 129 ? 11.986 0.479 8.658 1.00 95.56 129 ASP A N 1
ATOM 997 C CA . ASP A 1 129 ? 12.832 -0.010 9.747 1.00 95.56 129 ASP A CA 1
ATOM 998 C C . ASP A 1 129 ? 13.110 -1.501 9.540 1.00 95.56 129 ASP A C 1
ATOM 1000 O O . ASP A 1 129 ? 12.191 -2.291 9.317 1.00 95.56 129 ASP A O 1
ATOM 1004 N N . ASN A 1 130 ? 14.383 -1.877 9.599 1.00 93.88 130 ASN A N 1
ATOM 1005 C CA . ASN A 1 130 ? 14.842 -3.256 9.472 1.00 93.88 130 ASN A CA 1
ATOM 1006 C C . ASN A 1 130 ? 15.826 -3.613 10.600 1.00 93.88 130 ASN A C 1
ATOM 1008 O O . ASN A 1 130 ? 16.705 -4.457 10.424 1.00 93.88 130 ASN A O 1
ATOM 1012 N N . SER A 1 131 ? 15.712 -2.931 11.744 1.00 94.38 131 SER A N 1
ATOM 1013 C CA . SER A 1 131 ? 16.662 -3.009 12.859 1.00 94.38 131 SER A CA 1
ATOM 1014 C C . SER A 1 131 ? 16.417 -4.190 13.807 1.00 94.38 131 SER A C 1
ATOM 1016 O O . SER A 1 131 ? 17.330 -4.609 14.519 1.00 94.38 131 SER A O 1
ATOM 1018 N N . CYS A 1 132 ? 15.230 -4.803 13.758 1.00 94.44 132 CYS A N 1
ATOM 1019 C CA . CYS A 1 132 ? 14.785 -5.868 14.666 1.00 94.44 132 CYS A CA 1
ATOM 1020 C C . CYS A 1 132 ? 15.344 -7.263 14.291 1.00 94.44 132 CYS A C 1
ATOM 1022 O O . CYS A 1 132 ? 14.609 -8.243 14.139 1.00 94.44 132 CYS A O 1
ATOM 1024 N N . LEU A 1 133 ? 16.664 -7.362 14.086 1.00 94.31 133 LEU A N 1
ATOM 1025 C CA . LEU A 1 133 ? 17.338 -8.571 13.592 1.00 94.31 133 LEU A CA 1
ATOM 1026 C C . LEU A 1 133 ? 17.277 -9.748 14.577 1.00 94.31 133 LEU A C 1
ATOM 1028 O O . LEU A 1 133 ? 17.146 -10.897 14.151 1.00 94.31 133 LEU A O 1
ATOM 1032 N N . SER A 1 134 ? 17.399 -9.493 15.884 1.00 93.25 134 SER A N 1
ATOM 1033 C CA . SER A 1 134 ? 17.323 -10.548 16.904 1.00 93.25 134 SER A CA 1
ATOM 1034 C C . SER A 1 134 ? 15.909 -11.110 17.015 1.00 93.25 134 SER A C 1
ATOM 1036 O O . SER A 1 134 ? 15.745 -12.327 17.073 1.00 93.25 134 SER A O 1
ATOM 1038 N N . GLN A 1 135 ? 14.889 -10.250 16.947 1.00 94.75 135 GLN A N 1
ATOM 1039 C CA . GLN A 1 135 ? 13.490 -10.673 16.946 1.00 94.75 135 GLN A CA 1
ATOM 1040 C C . GLN A 1 135 ? 13.156 -11.487 15.695 1.00 94.75 135 GLN A C 1
ATOM 1042 O O . GLN A 1 135 ? 12.510 -12.521 15.805 1.00 94.75 135 GLN A O 1
ATOM 1047 N N . ALA A 1 136 ? 13.660 -11.096 14.520 1.00 95.12 136 ALA A N 1
ATOM 1048 C CA . ALA A 1 136 ? 13.502 -11.886 13.298 1.00 95.12 136 ALA A CA 1
ATOM 1049 C C . ALA A 1 136 ? 14.085 -13.302 13.427 1.00 95.12 136 ALA A C 1
ATOM 1051 O O . ALA A 1 136 ? 13.436 -14.273 13.040 1.00 95.12 136 ALA A O 1
ATOM 1052 N N . LYS A 1 137 ? 15.289 -13.434 14.005 1.00 94.81 137 LYS A N 1
ATOM 1053 C CA . LYS A 1 137 ? 15.912 -14.743 14.270 1.00 94.81 137 LYS A CA 1
ATOM 1054 C C . LYS A 1 137 ? 15.080 -15.587 15.231 1.00 94.81 137 LYS A C 1
ATOM 1056 O O . LYS A 1 137 ? 14.967 -16.787 15.020 1.00 94.81 137 LYS A O 1
ATOM 1061 N N . LEU A 1 138 ? 14.499 -14.968 16.259 1.00 94.88 138 LEU A N 1
ATOM 1062 C CA . LEU A 1 138 ? 13.607 -15.653 17.190 1.00 94.88 138 LEU A CA 1
ATOM 1063 C C . LEU A 1 138 ? 12.332 -16.131 16.482 1.00 94.88 138 LEU A C 1
ATOM 1065 O O . LEU A 1 138 ? 11.978 -17.295 16.598 1.00 94.88 138 LEU A O 1
ATOM 1069 N N . ILE A 1 139 ? 11.682 -15.275 15.688 1.00 96.25 139 ILE A N 1
ATOM 1070 C CA . ILE A 1 139 ? 10.468 -15.634 14.937 1.00 96.25 139 ILE A CA 1
ATOM 1071 C C . ILE A 1 139 ? 10.726 -16.830 14.013 1.00 96.25 139 ILE A C 1
ATOM 1073 O O . ILE A 1 139 ? 9.893 -17.727 13.951 1.00 96.25 139 ILE A O 1
ATOM 1077 N N . GLN A 1 140 ? 11.882 -16.890 13.344 1.00 95.31 140 GLN A N 1
ATOM 1078 C CA . GLN A 1 140 ? 12.263 -18.007 12.463 1.00 95.31 140 GLN A CA 1
ATOM 1079 C C . GLN A 1 140 ? 12.365 -19.365 13.178 1.00 95.31 140 GLN A C 1
ATOM 1081 O O . GLN A 1 140 ? 12.323 -20.396 12.516 1.00 95.31 140 GLN A O 1
ATOM 1086 N N . GLN A 1 141 ? 12.487 -19.393 14.509 1.00 95.62 141 GLN A N 1
ATOM 1087 C CA . GLN A 1 141 ? 12.490 -20.641 15.283 1.00 95.62 141 GLN A CA 1
ATOM 1088 C C . GLN A 1 141 ? 11.080 -21.224 15.473 1.00 95.62 141 GLN A C 1
ATOM 1090 O O . GLN A 1 141 ? 10.955 -22.415 15.741 1.00 95.62 141 GLN A O 1
ATOM 1095 N N . TYR A 1 142 ? 10.032 -20.403 15.330 1.00 95.81 142 TYR A N 1
ATOM 1096 C CA . TYR A 1 142 ? 8.635 -20.791 15.566 1.00 95.81 142 TYR A CA 1
ATOM 1097 C C . TYR A 1 142 ? 7.803 -20.768 14.282 1.00 95.81 142 TYR A C 1
ATOM 1099 O O . TYR A 1 142 ? 6.994 -21.661 14.038 1.00 95.81 142 TYR A O 1
ATOM 1107 N N . ALA A 1 143 ? 7.963 -19.720 13.475 1.00 94.69 143 ALA A N 1
ATOM 1108 C CA . ALA A 1 143 ? 7.127 -19.471 12.316 1.00 94.69 143 ALA A CA 1
ATOM 1109 C C . ALA A 1 143 ? 7.447 -20.445 11.168 1.00 94.69 143 ALA A C 1
ATOM 1111 O O . ALA A 1 143 ? 8.619 -20.683 10.873 1.00 94.69 143 ALA A O 1
ATOM 1112 N N . PRO A 1 144 ? 6.429 -20.944 10.443 1.00 91.69 144 PRO A N 1
ATOM 1113 C CA . PRO A 1 144 ? 6.635 -21.683 9.203 1.00 91.69 144 PRO A CA 1
ATOM 1114 C C . PRO A 1 144 ? 7.470 -20.886 8.195 1.00 91.69 144 PRO A C 1
ATOM 1116 O O . PRO A 1 144 ? 7.308 -19.672 8.081 1.00 91.69 144 PRO A O 1
ATOM 1119 N N . ASN A 1 145 ? 8.285 -21.573 7.386 1.00 85.44 145 ASN A N 1
ATOM 1120 C CA . ASN A 1 145 ? 9.184 -20.951 6.399 1.00 85.44 145 ASN A CA 1
ATOM 1121 C C . ASN A 1 145 ? 8.480 -20.024 5.389 1.00 85.44 145 ASN A C 1
ATOM 1123 O O . ASN A 1 145 ? 9.122 -19.148 4.810 1.00 85.44 145 ASN A O 1
ATOM 1127 N N . ASN A 1 146 ? 7.182 -20.212 5.150 1.00 82.75 146 ASN A N 1
ATOM 1128 C CA . ASN A 1 146 ? 6.360 -19.384 4.266 1.00 82.75 146 ASN A CA 1
ATOM 1129 C C . ASN A 1 146 ? 5.641 -18.224 4.977 1.00 82.75 146 ASN A C 1
ATOM 1131 O O . ASN A 1 146 ? 4.972 -17.441 4.306 1.00 82.75 146 ASN A O 1
ATOM 1135 N N . SER A 1 147 ? 5.786 -18.081 6.297 1.00 90.19 147 SER A N 1
ATOM 1136 C CA . SER A 1 147 ? 5.170 -16.993 7.057 1.00 90.19 147 SER A CA 1
ATOM 1137 C C . SER A 1 147 ? 5.764 -15.635 6.656 1.00 90.19 147 SER A C 1
ATOM 1139 O O . SER A 1 147 ? 6.985 -15.452 6.764 1.00 90.19 147 SER A O 1
ATOM 1141 N N . PRO A 1 148 ? 4.934 -14.645 6.271 1.00 90.31 148 PRO A N 1
ATOM 1142 C CA . PRO A 1 148 ? 5.390 -13.283 5.978 1.00 90.31 148 PRO A CA 1
ATOM 1143 C C . PRO A 1 148 ? 5.958 -12.527 7.193 1.00 90.31 148 PRO A C 1
ATOM 1145 O O . PRO A 1 148 ? 6.558 -11.465 7.026 1.00 90.31 148 PRO A O 1
ATOM 1148 N N . ALA A 1 149 ? 5.784 -13.049 8.411 1.00 94.25 149 ALA A N 1
ATOM 1149 C CA . ALA A 1 149 ? 6.193 -12.396 9.656 1.00 94.25 149 ALA A CA 1
ATOM 1150 C C . ALA A 1 149 ? 7.683 -12.585 10.022 1.00 94.25 149 ALA A C 1
ATOM 1152 O O . ALA A 1 149 ? 8.148 -12.027 11.006 1.00 94.25 149 ALA A O 1
ATOM 1153 N N . GLN A 1 150 ? 8.461 -13.352 9.251 1.00 91.94 150 GLN A N 1
ATOM 1154 C CA . GLN A 1 150 ? 9.846 -13.711 9.616 1.00 91.94 150 GLN A CA 1
ATOM 1155 C C . GLN A 1 150 ? 10.891 -12.599 9.418 1.00 91.94 150 GLN A C 1
ATOM 1157 O O . GLN A 1 150 ? 12.020 -12.711 9.902 1.00 91.94 150 GLN A O 1
ATOM 1162 N N . GLY A 1 151 ? 10.567 -11.554 8.652 1.00 91.19 151 GLY A N 1
ATOM 1163 C CA . GLY A 1 151 ? 11.512 -10.483 8.324 1.00 91.19 151 GLY A CA 1
ATOM 1164 C C . GLY A 1 151 ? 11.752 -9.521 9.490 1.00 91.19 151 GLY A C 1
ATOM 1165 O O . GLY A 1 151 ? 10.846 -9.260 10.276 1.00 91.19 151 GLY A O 1
ATOM 1166 N N . ALA A 1 152 ? 12.943 -8.918 9.563 1.00 94.00 152 ALA A N 1
ATOM 1167 C CA . ALA A 1 152 ? 13.265 -7.904 10.578 1.00 94.00 152 ALA A CA 1
ATOM 1168 C C . ALA A 1 152 ? 12.460 -6.604 10.435 1.00 94.00 152 ALA A C 1
ATOM 1170 O O . ALA A 1 152 ? 12.256 -5.908 11.422 1.00 94.00 152 ALA A O 1
ATOM 1171 N N . GLY A 1 153 ? 11.947 -6.310 9.238 1.00 94.31 153 GLY A N 1
ATOM 1172 C CA . GLY A 1 153 ? 10.981 -5.232 9.022 1.00 94.31 153 GLY A CA 1
ATOM 1173 C C . GLY A 1 153 ? 9.515 -5.620 9.240 1.00 94.31 153 GLY A C 1
ATOM 1174 O O . GLY A 1 153 ? 8.641 -4.788 9.009 1.00 94.31 153 GLY A O 1
ATOM 1175 N N . SER A 1 154 ? 9.210 -6.858 9.648 1.00 96.62 154 SER A N 1
ATOM 1176 C CA . SER A 1 154 ? 7.831 -7.281 9.932 1.00 96.62 154 SER A CA 1
ATOM 1177 C C . SER A 1 154 ? 7.252 -6.544 11.143 1.00 96.62 154 SER A C 1
ATOM 1179 O O . SER A 1 154 ? 7.992 -6.110 12.031 1.00 96.62 154 SER A O 1
ATOM 1181 N N . SER A 1 155 ? 5.921 -6.424 11.212 1.00 96.75 155 SER A N 1
ATOM 1182 C CA . SER A 1 155 ? 5.283 -5.863 12.404 1.00 96.75 155 SER A CA 1
ATOM 1183 C C . SER A 1 155 ? 5.500 -6.752 13.625 1.00 96.75 155 SER A C 1
ATOM 1185 O O . SER A 1 155 ? 5.718 -6.202 14.695 1.00 96.75 155 SER A O 1
ATOM 1187 N N . LEU A 1 156 ? 5.560 -8.085 13.487 1.00 96.56 156 LEU A N 1
ATOM 1188 C CA . LEU A 1 156 ? 5.866 -8.984 14.609 1.00 96.56 156 LEU A CA 1
ATOM 1189 C C . LEU A 1 156 ? 7.268 -8.756 15.194 1.00 96.56 156 LEU A C 1
ATOM 1191 O O . LEU A 1 156 ? 7.419 -8.701 16.413 1.00 96.56 156 LEU A O 1
ATOM 1195 N N . ALA A 1 157 ? 8.291 -8.574 14.353 1.00 96.06 157 ALA A N 1
ATOM 1196 C CA . ALA A 1 157 ? 9.649 -8.311 14.833 1.00 96.06 157 ALA A CA 1
ATOM 1197 C C . ALA A 1 157 ? 9.723 -6.993 15.620 1.00 96.06 157 ALA A C 1
ATOM 1199 O O . ALA A 1 157 ? 10.277 -6.959 16.718 1.00 96.06 157 ALA A O 1
ATOM 1200 N N . LYS A 1 158 ? 9.090 -5.937 15.100 1.00 95.50 158 LYS A N 1
ATOM 1201 C CA . LYS A 1 158 ? 8.967 -4.633 15.774 1.00 95.50 158 LYS A CA 1
ATOM 1202 C C . LYS A 1 158 ? 8.134 -4.724 17.054 1.00 95.50 158 LYS A C 1
ATOM 1204 O O . LYS A 1 158 ? 8.445 -4.080 18.052 1.00 95.50 158 LYS A O 1
ATOM 1209 N N . TRP A 1 159 ? 7.098 -5.561 17.044 1.00 92.94 159 TRP A N 1
ATOM 1210 C CA . TRP A 1 159 ? 6.230 -5.795 18.191 1.00 92.94 159 TRP A CA 1
ATOM 1211 C C . TRP A 1 159 ? 6.999 -6.406 19.362 1.00 92.94 159 TRP A C 1
ATOM 1213 O O . TRP A 1 159 ? 6.975 -5.874 20.471 1.00 92.94 159 TRP A O 1
ATOM 1223 N N . LEU A 1 160 ? 7.755 -7.473 19.094 1.00 92.19 160 LEU A N 1
ATOM 1224 C CA . LEU A 1 160 ? 8.636 -8.098 20.078 1.00 92.19 160 LEU A CA 1
ATOM 1225 C C . LEU A 1 160 ? 9.739 -7.144 20.541 1.00 92.19 160 LEU A C 1
ATOM 1227 O O . LEU A 1 160 ? 10.062 -7.121 21.727 1.00 92.19 160 LEU A O 1
ATOM 1231 N N . TYR A 1 161 ? 10.289 -6.331 19.634 1.00 92.06 161 TYR A N 1
ATOM 1232 C CA . TYR A 1 161 ? 11.339 -5.371 19.965 1.00 92.06 161 TYR A CA 1
ATOM 1233 C C . TYR A 1 161 ? 10.880 -4.394 21.050 1.00 92.06 161 TYR A C 1
ATOM 1235 O O . TYR A 1 161 ? 11.587 -4.213 22.040 1.00 92.06 161 TYR A O 1
ATOM 1243 N N . PHE A 1 162 ? 9.683 -3.825 20.910 1.00 90.75 162 PHE A N 1
ATOM 1244 C CA . PHE A 1 162 ? 9.130 -2.889 21.888 1.00 90.75 162 PHE A CA 1
ATOM 1245 C C . PHE A 1 162 ? 8.872 -3.505 23.269 1.00 90.75 162 PHE A C 1
ATOM 1247 O O . PHE A 1 162 ? 8.981 -2.803 24.268 1.00 90.75 162 PHE A O 1
ATOM 1254 N N . TYR A 1 163 ? 8.523 -4.792 23.357 1.00 85.19 163 TYR A N 1
ATOM 1255 C CA . TYR A 1 163 ? 8.327 -5.448 24.656 1.00 85.19 163 TYR A CA 1
ATOM 1256 C C . TYR A 1 163 ? 9.632 -5.927 25.300 1.00 85.19 163 TYR A C 1
ATOM 1258 O O . TYR A 1 163 ? 9.703 -6.044 26.519 1.00 85.19 163 TYR A O 1
ATOM 1266 N N . GLN A 1 164 ? 10.665 -6.197 24.500 1.00 85.19 164 GLN A N 1
ATOM 1267 C CA . GLN A 1 164 ? 11.966 -6.668 24.987 1.00 85.19 164 GLN A CA 1
ATOM 1268 C C . GLN A 1 164 ? 12.932 -5.534 25.344 1.00 85.19 164 GLN A C 1
ATOM 1270 O O . GLN A 1 164 ? 13.890 -5.758 26.080 1.00 85.19 164 GLN A O 1
ATOM 1275 N N . ASN A 1 165 ? 12.706 -4.330 24.820 1.00 80.62 165 ASN A N 1
ATOM 1276 C CA . ASN A 1 165 ? 13.552 -3.167 25.059 1.00 80.62 165 ASN A CA 1
ATOM 1277 C C . ASN A 1 165 ? 12.765 -2.094 25.811 1.00 80.62 165 ASN A C 1
ATOM 1279 O O . ASN A 1 165 ? 11.550 -1.973 25.665 1.00 80.62 165 ASN A O 1
ATOM 1283 N N . ASN A 1 166 ? 13.462 -1.290 26.613 1.00 68.94 166 ASN A N 1
ATOM 1284 C CA . ASN A 1 166 ? 12.844 -0.109 27.204 1.00 68.94 166 ASN A CA 1
ATOM 1285 C C . ASN A 1 166 ? 12.427 0.846 26.084 1.00 68.94 166 ASN A C 1
ATOM 1287 O O . ASN A 1 166 ? 13.247 1.197 25.235 1.00 68.94 166 ASN A O 1
ATOM 1291 N N . VAL A 1 167 ? 11.169 1.277 26.110 1.00 72.00 167 VAL A N 1
ATOM 1292 C CA . VAL A 1 167 ? 10.729 2.422 25.315 1.00 72.00 167 VAL A CA 1
ATOM 1293 C C . VAL A 1 167 ? 11.167 3.706 26.015 1.00 72.00 167 VAL A C 1
ATOM 1295 O O . VAL A 1 167 ? 11.449 3.692 27.216 1.00 72.00 167 VAL A O 1
ATOM 1298 N N . ARG A 1 168 ? 11.232 4.823 25.283 1.00 63.88 168 ARG A N 1
ATOM 1299 C CA . ARG A 1 168 ? 11.746 6.132 25.748 1.00 63.88 168 ARG A CA 1
ATOM 1300 C C . ARG A 1 168 ? 11.334 6.530 27.162 1.00 63.88 168 ARG A C 1
ATOM 1302 O O . ARG A 1 168 ? 12.086 7.215 27.846 1.00 63.88 168 ARG A O 1
ATOM 1309 N N . THR A 1 169 ? 10.131 6.149 27.570 1.00 58.53 169 THR A N 1
ATOM 1310 C CA . THR A 1 169 ? 9.503 6.605 28.807 1.00 58.53 169 THR A CA 1
ATOM 1311 C C . THR A 1 169 ? 9.387 5.525 29.888 1.00 58.53 169 THR A C 1
ATOM 1313 O O . THR A 1 169 ? 9.195 5.892 31.044 1.00 58.53 169 THR A O 1
ATOM 1316 N N . GLN A 1 170 ? 9.503 4.224 29.565 1.00 64.31 170 GLN A N 1
ATOM 1317 C CA . GLN A 1 170 ? 9.279 3.112 30.513 1.00 64.31 170 GLN A CA 1
ATOM 1318 C C . GLN A 1 170 ? 9.525 1.719 29.895 1.00 64.31 170 GLN A C 1
ATOM 1320 O O . GLN A 1 170 ? 9.695 1.570 28.692 1.00 64.31 170 GLN A O 1
ATOM 1325 N N . THR A 1 171 ? 9.478 0.658 30.702 1.00 74.94 171 THR A N 1
ATOM 1326 C CA . THR A 1 171 ? 9.324 -0.721 30.201 1.00 74.94 171 THR A CA 1
ATOM 1327 C C . THR A 1 171 ? 7.850 -0.997 29.886 1.00 74.94 171 THR A C 1
ATOM 1329 O O . THR A 1 171 ? 6.963 -0.681 30.688 1.00 74.94 171 THR A O 1
ATOM 1332 N N . LEU A 1 172 ? 7.555 -1.607 28.734 1.00 78.12 172 LEU A N 1
ATOM 1333 C CA . LEU A 1 172 ? 6.175 -1.938 28.385 1.00 78.12 172 LEU A CA 1
ATOM 1334 C C . LEU A 1 172 ? 5.640 -3.100 29.230 1.00 78.12 172 LEU A C 1
ATOM 1336 O O . LEU A 1 172 ? 6.084 -4.235 29.136 1.00 78.12 172 LEU A O 1
ATOM 1340 N N . ASN A 1 173 ? 4.603 -2.826 30.015 1.00 77.88 173 ASN A N 1
ATOM 1341 C CA . ASN A 1 173 ? 3.742 -3.845 30.612 1.00 77.88 173 ASN A CA 1
ATOM 1342 C C . ASN A 1 173 ? 2.628 -4.296 29.639 1.00 77.88 173 ASN A C 1
ATOM 1344 O O . ASN A 1 173 ? 1.808 -3.471 29.233 1.00 77.88 173 ASN A O 1
ATOM 1348 N N . HIS A 1 174 ? 2.551 -5.595 29.331 1.00 72.94 174 HIS A N 1
ATOM 1349 C CA . HIS A 1 174 ? 1.564 -6.177 28.402 1.00 72.94 174 HIS A CA 1
ATOM 1350 C C . HIS A 1 174 ? 0.090 -5.929 28.780 1.00 72.94 174 HIS A C 1
ATOM 1352 O O . HIS A 1 174 ? -0.759 -5.831 27.900 1.00 72.94 174 HIS A O 1
ATOM 1358 N N . ASN A 1 175 ? -0.221 -5.758 30.070 1.00 73.81 175 ASN A N 1
ATOM 1359 C CA . ASN A 1 175 ? -1.586 -5.490 30.547 1.00 73.81 175 ASN A CA 1
ATOM 1360 C C . ASN A 1 175 ? -1.969 -4.003 30.474 1.00 73.81 175 ASN A C 1
ATOM 1362 O O . ASN A 1 175 ? -3.144 -3.648 30.595 1.00 73.81 175 ASN A O 1
ATOM 1366 N N . LYS A 1 176 ? -0.983 -3.110 30.329 1.00 81.00 176 LYS A N 1
ATOM 1367 C CA . LYS A 1 176 ? -1.191 -1.652 30.352 1.00 81.00 176 LYS A CA 1
ATOM 1368 C C . LYS A 1 176 ? -0.916 -0.984 29.014 1.00 81.00 176 LYS A C 1
ATOM 1370 O O . LYS A 1 176 ? -1.435 0.102 28.775 1.00 81.00 176 LYS A O 1
ATOM 1375 N N . HIS A 1 177 ? -0.131 -1.617 28.152 1.00 88.06 177 HIS A N 1
ATOM 1376 C CA . HIS A 1 177 ? 0.294 -1.031 26.891 1.00 88.06 177 HIS A CA 1
ATOM 1377 C C . HIS A 1 177 ? -0.034 -1.948 25.732 1.00 88.06 177 HIS A C 1
ATOM 1379 O O . HIS A 1 177 ? 0.077 -3.173 25.824 1.00 88.06 177 HIS A O 1
ATOM 1385 N N . LYS A 1 178 ? -0.403 -1.318 24.624 1.00 89.94 178 LYS A N 1
ATOM 1386 C CA . LYS A 1 178 ? -0.678 -1.988 23.360 1.00 89.94 178 LYS A CA 1
ATOM 1387 C C . LYS A 1 178 ? 0.294 -1.484 22.324 1.00 89.94 178 LYS A C 1
ATOM 1389 O O . LYS A 1 178 ? 0.819 -0.384 22.449 1.00 89.94 178 LYS A O 1
ATOM 1394 N N . ILE A 1 179 ? 0.492 -2.272 21.285 1.00 93.50 179 ILE A N 1
ATOM 1395 C CA . ILE A 1 179 ? 1.203 -1.817 20.101 1.00 93.50 179 ILE A CA 1
ATOM 1396 C C . ILE A 1 179 ? 0.251 -2.010 18.943 1.00 93.50 179 ILE A C 1
ATOM 1398 O O . ILE A 1 179 ? -0.357 -3.069 18.797 1.00 93.50 179 ILE A O 1
ATOM 1402 N N . LEU A 1 180 ? 0.086 -0.944 18.182 1.00 96.38 180 LEU A N 1
ATOM 1403 C CA . LEU A 1 180 ? -0.887 -0.843 17.113 1.00 96.38 180 LEU A CA 1
ATOM 1404 C C . LEU A 1 180 ? -0.167 -0.609 15.798 1.00 96.38 180 LEU A C 1
ATOM 1406 O O . LEU A 1 180 ? 0.932 -0.047 15.794 1.00 96.38 180 LEU A O 1
ATOM 1410 N N . HIS A 1 181 ? -0.795 -0.982 14.686 1.00 98.19 181 HIS A N 1
ATOM 1411 C CA . HIS A 1 181 ? -0.384 -0.419 13.409 1.00 98.19 181 HIS A CA 1
ATOM 1412 C C . HIS A 1 181 ? -0.780 1.060 13.338 1.00 98.19 181 HIS A C 1
ATOM 1414 O O . HIS A 1 181 ? -1.685 1.523 14.037 1.00 98.19 181 HIS A O 1
ATOM 1420 N N . GLN A 1 182 ? -0.096 1.804 12.471 1.00 97.56 182 GLN A N 1
ATOM 1421 C CA . GLN A 1 182 ? -0.380 3.214 12.189 1.00 97.56 182 GLN A CA 1
ATOM 1422 C C . GLN A 1 182 ? -1.873 3.465 11.907 1.00 97.56 182 GLN A C 1
ATOM 1424 O O . GLN A 1 182 ? -2.472 4.376 12.477 1.00 97.56 182 GLN A O 1
ATOM 1429 N N . THR A 1 183 ? -2.483 2.619 11.076 1.00 97.69 183 THR A N 1
ATOM 1430 C CA . THR A 1 183 ? -3.906 2.670 10.709 1.00 97.69 183 THR A CA 1
ATOM 1431 C C . THR A 1 183 ? -4.823 2.459 11.907 1.00 97.69 183 THR A C 1
ATOM 1433 O O . THR A 1 183 ? -5.737 3.250 12.135 1.00 97.69 183 THR A O 1
ATOM 1436 N N . ASP A 1 184 ? -4.541 1.432 12.706 1.00 98.25 184 ASP A N 1
ATOM 1437 C CA . ASP A 1 184 ? -5.313 1.063 13.893 1.00 98.25 184 ASP A CA 1
ATOM 1438 C C . ASP A 1 184 ? -5.325 2.201 14.920 1.00 98.25 184 ASP A C 1
ATOM 1440 O O . ASP A 1 184 ? -6.347 2.481 15.547 1.00 98.25 184 ASP A O 1
ATOM 1444 N N . TRP A 1 185 ? -4.196 2.899 15.075 1.00 98.44 185 TRP A N 1
ATOM 1445 C CA . TRP A 1 185 ? -4.107 4.040 15.978 1.00 98.44 185 TRP A CA 1
ATOM 1446 C C . TRP A 1 185 ? -4.943 5.227 15.497 1.00 98.44 185 TRP A C 1
ATOM 1448 O O . TRP A 1 185 ? -5.684 5.791 16.300 1.00 98.44 185 TRP A O 1
ATOM 1458 N N . ILE A 1 186 ? -4.902 5.572 14.205 1.00 98.56 186 ILE A N 1
ATOM 1459 C CA . ILE A 1 186 ? -5.740 6.648 13.645 1.00 98.56 186 ILE A CA 1
ATOM 1460 C C . ILE A 1 186 ? -7.232 6.300 13.748 1.00 98.56 186 ILE A C 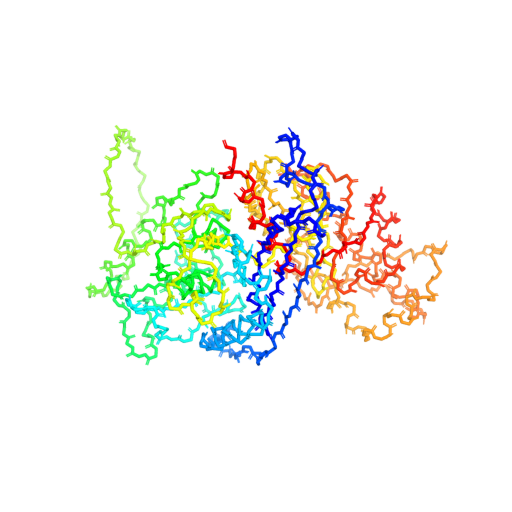1
ATOM 1462 O O . ILE A 1 186 ? -8.035 7.145 14.142 1.00 98.56 186 ILE A O 1
ATOM 1466 N N . ILE A 1 187 ? -7.614 5.046 13.487 1.00 98.44 187 ILE A N 1
ATOM 1467 C CA . ILE A 1 187 ? -8.983 4.553 13.721 1.00 98.44 187 ILE A CA 1
ATOM 1468 C C . ILE A 1 187 ? -9.370 4.726 15.195 1.00 98.44 187 ILE A C 1
ATOM 1470 O O . ILE A 1 187 ? -10.449 5.241 15.506 1.00 98.44 187 ILE A O 1
ATOM 1474 N N . GLY A 1 188 ? -8.475 4.354 16.110 1.00 98.12 188 GLY A N 1
ATOM 1475 C CA . GLY A 1 188 ? -8.657 4.541 17.543 1.00 98.12 188 GLY A CA 1
ATOM 1476 C C . GLY A 1 188 ? -8.823 6.010 17.945 1.00 98.12 188 GLY A C 1
ATOM 1477 O O . GLY A 1 188 ? -9.699 6.307 18.753 1.00 98.12 188 GLY A O 1
ATOM 1478 N N . GLN A 1 189 ? -8.086 6.945 17.336 1.00 98.38 189 GLN A N 1
ATOM 1479 C CA . GLN A 1 189 ? -8.270 8.387 17.563 1.00 98.38 189 GLN A CA 1
ATOM 1480 C C . GLN A 1 189 ? -9.658 8.874 17.113 1.00 98.38 189 GLN A C 1
ATOM 1482 O O . GLN A 1 189 ? -10.265 9.732 17.756 1.00 98.38 189 GLN A O 1
ATOM 1487 N N . LEU A 1 190 ? -10.201 8.302 16.033 1.00 98.38 190 LEU A N 1
ATOM 1488 C CA . LEU A 1 190 ? -11.503 8.692 15.486 1.00 98.38 190 LEU A CA 1
ATOM 1489 C C . LEU A 1 190 ? -12.690 8.193 16.326 1.00 98.38 190 LEU A C 1
ATOM 1491 O O . LEU A 1 190 ? -13.690 8.907 16.469 1.00 98.38 190 LEU A O 1
ATOM 1495 N N . CYS A 1 191 ? -12.603 6.981 16.883 1.00 97.50 191 CYS A N 1
ATOM 1496 C CA . CYS A 1 191 ? -13.744 6.319 17.534 1.00 97.50 191 CYS A CA 1
ATOM 1497 C C . CYS A 1 191 ? -13.519 5.864 18.986 1.00 97.50 191 CYS A C 1
ATOM 1499 O O . CYS A 1 191 ? -14.471 5.457 19.645 1.00 97.50 191 CYS A O 1
ATOM 1501 N N . GLY A 1 192 ? -12.297 5.948 19.510 1.00 96.81 192 GLY A N 1
ATOM 1502 C CA . GLY A 1 192 ? -11.940 5.521 20.868 1.00 96.81 192 GLY A CA 1
ATOM 1503 C C . GLY A 1 192 ? -11.670 4.020 21.028 1.00 96.81 192 GLY A C 1
ATOM 1504 O O . GLY A 1 192 ? -11.494 3.556 22.154 1.00 96.81 192 GLY A O 1
ATOM 1505 N N . HIS A 1 193 ? -11.628 3.245 19.938 1.00 95.56 193 HIS A N 1
ATOM 1506 C CA . HIS A 1 193 ? -11.397 1.798 19.980 1.00 95.56 193 HIS A CA 1
ATOM 1507 C C . HIS A 1 193 ? -9.985 1.421 19.518 1.00 95.56 193 HIS A C 1
ATOM 1509 O O . HIS A 1 193 ? -9.705 1.337 18.328 1.00 95.56 193 HIS A O 1
ATOM 1515 N N . TYR A 1 194 ? -9.113 1.124 20.482 1.00 95.38 194 TYR A N 1
ATOM 1516 C CA . TYR A 1 194 ? -7.694 0.788 20.284 1.00 95.38 194 TYR A CA 1
ATOM 1517 C C . TYR A 1 194 ? -7.406 -0.717 20.406 1.00 95.38 194 TYR A C 1
ATOM 1519 O O . TYR A 1 194 ? -6.392 -1.131 20.970 1.00 95.38 194 TYR A O 1
ATOM 1527 N N . HIS A 1 195 ? -8.354 -1.571 20.031 1.00 92.88 195 HIS A N 1
ATOM 1528 C CA . HIS A 1 195 ? -8.213 -3.028 20.159 1.00 92.88 195 HIS A CA 1
ATOM 1529 C C . HIS A 1 195 ? -8.548 -3.786 18.883 1.00 92.88 195 HIS A C 1
ATOM 1531 O O . HIS A 1 195 ? -8.499 -5.010 18.911 1.00 92.88 195 HIS A O 1
ATOM 1537 N N . TYR A 1 196 ? -8.874 -3.088 17.798 1.00 95.38 196 TYR A N 1
ATOM 1538 C CA . TYR A 1 196 ? -9.117 -3.695 16.497 1.00 95.38 196 TYR A CA 1
ATOM 1539 C C . TYR A 1 196 ? -7.922 -3.496 15.570 1.00 95.38 196 TYR A C 1
ATOM 1541 O O . TYR A 1 196 ? -7.205 -2.505 15.688 1.00 95.38 196 TYR A O 1
ATOM 1549 N N . SER A 1 197 ? -7.751 -4.432 14.644 1.00 97.19 197 SER A N 1
ATOM 1550 C CA . SER A 1 197 ? -6.871 -4.300 13.484 1.00 97.19 197 SER A CA 1
ATOM 1551 C C . SER A 1 197 ? -7.476 -5.048 12.297 1.00 97.19 197 SER A C 1
ATOM 1553 O O . SER A 1 197 ? -8.472 -5.766 12.451 1.00 97.19 197 SER A O 1
ATOM 1555 N N . ASP A 1 198 ? -6.891 -4.876 11.117 1.00 96.50 198 ASP A N 1
ATOM 1556 C CA . ASP A 1 198 ? -7.325 -5.529 9.887 1.00 96.50 198 ASP A CA 1
ATOM 1557 C C . ASP A 1 198 ? -6.402 -6.675 9.440 1.00 96.50 198 ASP A C 1
ATOM 1559 O O . ASP A 1 198 ? -5.218 -6.752 9.786 1.00 96.50 198 ASP A O 1
ATOM 1563 N N . GLU A 1 199 ? -6.964 -7.578 8.636 1.00 94.56 199 GLU A N 1
ATOM 1564 C CA . GLU A 1 199 ? -6.275 -8.763 8.114 1.00 94.56 199 GLU A CA 1
ATOM 1565 C C . GLU A 1 199 ? -5.060 -8.440 7.221 1.00 94.56 199 GLU A C 1
ATOM 1567 O O . GLU A 1 199 ? -4.135 -9.252 7.131 1.00 94.56 199 GLU A O 1
ATOM 1572 N N . HIS A 1 200 ? -5.001 -7.262 6.584 1.00 96.06 200 HIS A N 1
ATOM 1573 C CA . HIS A 1 200 ? -3.863 -6.889 5.743 1.00 96.06 200 HIS A CA 1
ATOM 1574 C C . HIS A 1 200 ? -2.663 -6.450 6.578 1.00 96.06 200 HIS A C 1
ATOM 1576 O O . HIS A 1 200 ? -1.541 -6.892 6.313 1.00 96.06 200 HIS A O 1
ATOM 1582 N N . ASN A 1 201 ? -2.887 -5.603 7.584 1.00 96.81 201 ASN A N 1
ATOM 1583 C CA . ASN A 1 201 ? -1.838 -5.171 8.504 1.00 96.81 201 ASN A CA 1
ATOM 1584 C C . ASN A 1 201 ? -1.347 -6.332 9.385 1.00 96.81 201 ASN A C 1
ATOM 1586 O O . ASN A 1 201 ? -0.139 -6.524 9.555 1.00 96.81 201 ASN A O 1
ATOM 1590 N N . CYS A 1 202 ? -2.260 -7.189 9.851 1.00 96.69 202 CYS A N 1
ATOM 1591 C CA . CYS A 1 202 ? -1.918 -8.317 10.716 1.00 96.69 202 CYS A CA 1
ATOM 1592 C C . CYS A 1 202 ? -1.216 -9.488 10.010 1.00 96.69 202 CYS A C 1
ATOM 1594 O O . CYS A 1 202 ? -0.630 -10.332 10.691 1.00 96.69 202 CYS A O 1
ATOM 1596 N N . LEU A 1 203 ? -1.182 -9.540 8.673 1.00 94.88 203 LEU A N 1
ATOM 1597 C CA . LEU A 1 203 ? -0.472 -10.600 7.941 1.00 94.88 203 LEU A CA 1
ATOM 1598 C C . LEU A 1 203 ? 1.005 -10.709 8.365 1.00 94.88 203 LEU A C 1
ATOM 1600 O O . LEU A 1 203 ? 1.515 -11.794 8.631 1.00 94.88 203 LEU A O 1
ATOM 1604 N N . LYS A 1 204 ? 1.698 -9.570 8.486 1.00 95.81 204 LYS A N 1
ATOM 1605 C CA . LYS A 1 204 ? 3.105 -9.516 8.937 1.00 95.81 204 LYS A CA 1
ATOM 1606 C C . LYS A 1 204 ? 3.251 -9.428 10.461 1.00 95.81 204 LYS A C 1
ATOM 1608 O O . LYS A 1 204 ? 4.377 -9.400 10.957 1.00 95.81 204 LYS A O 1
ATOM 1613 N N . LEU A 1 205 ? 2.130 -9.430 11.184 1.00 96.31 205 LEU A N 1
ATOM 1614 C CA . LEU A 1 205 ? 2.076 -9.653 12.629 1.00 96.31 205 LEU A CA 1
ATOM 1615 C C . LEU A 1 205 ? 2.009 -11.156 12.960 1.00 96.31 205 LEU A C 1
ATOM 1617 O O . LEU A 1 205 ? 2.215 -11.543 14.104 1.00 96.31 205 LEU A O 1
ATOM 1621 N N . GLY A 1 206 ? 1.770 -12.005 11.953 1.00 95.44 206 GLY A N 1
ATOM 1622 C CA . GLY A 1 206 ? 1.706 -13.460 12.086 1.00 95.44 206 GLY A CA 1
ATOM 1623 C C . GLY A 1 206 ? 0.308 -14.048 11.906 1.00 95.44 206 GLY A C 1
ATOM 1624 O O . GLY A 1 206 ? 0.147 -15.246 12.115 1.00 95.44 206 GLY A O 1
ATOM 1625 N N . TYR A 1 207 ? -0.691 -13.245 11.527 1.00 95.19 207 TYR A N 1
ATOM 1626 C CA . TYR A 1 207 ? -2.037 -13.740 11.235 1.00 95.19 207 TYR A CA 1
ATOM 1627 C C . TYR A 1 207 ? -2.037 -14.649 10.000 1.00 95.19 207 TYR A C 1
ATOM 1629 O O . TYR A 1 207 ? -1.470 -14.291 8.964 1.00 95.19 207 TYR A O 1
ATOM 1637 N N . ASP A 1 208 ? -2.694 -15.806 10.098 1.00 92.06 208 ASP A N 1
ATOM 1638 C CA . ASP A 1 208 ? -2.915 -16.700 8.964 1.00 92.06 208 ASP A CA 1
ATOM 1639 C C . ASP A 1 208 ? -4.197 -16.274 8.249 1.00 92.06 208 ASP A C 1
ATOM 1641 O O . ASP A 1 208 ? -5.302 -16.477 8.750 1.00 92.06 208 ASP A O 1
ATOM 1645 N N . ASN A 1 209 ? -4.057 -15.672 7.071 1.00 88.12 209 ASN A N 1
ATOM 1646 C CA . ASN A 1 209 ? -5.193 -15.190 6.291 1.00 88.12 209 ASN A CA 1
ATOM 1647 C C . ASN A 1 209 ? -5.918 -16.287 5.495 1.00 88.12 209 ASN A C 1
ATOM 1649 O O . ASN A 1 209 ? -7.034 -16.046 5.034 1.00 88.12 209 ASN A O 1
ATOM 1653 N N . ILE A 1 210 ? -5.318 -17.471 5.335 1.00 88.12 210 ILE A N 1
ATOM 1654 C CA . ILE A 1 210 ? -5.957 -18.625 4.692 1.00 88.12 210 ILE A CA 1
ATOM 1655 C C . ILE A 1 210 ? -6.952 -19.230 5.670 1.00 88.12 210 ILE A C 1
ATOM 1657 O O . ILE A 1 210 ? -8.133 -19.358 5.356 1.00 88.12 210 ILE A O 1
ATOM 1661 N N . GLN A 1 211 ? -6.467 -19.565 6.864 1.00 90.06 211 GLN A N 1
ATOM 1662 C CA . GLN A 1 211 ? -7.279 -20.174 7.914 1.00 90.06 211 GLN A CA 1
ATOM 1663 C C . GLN A 1 211 ? -8.069 -19.134 8.720 1.00 90.06 211 GLN A C 1
ATOM 1665 O O . GLN A 1 211 ? -8.989 -19.493 9.447 1.00 90.06 211 GLN A O 1
ATOM 1670 N N . GLN A 1 212 ? -7.739 -17.846 8.575 1.00 90.12 212 GLN A N 1
ATOM 1671 C CA . GLN A 1 212 ? -8.335 -16.717 9.299 1.00 90.12 212 GLN A CA 1
ATOM 1672 C C . GLN A 1 212 ? -8.214 -16.841 10.824 1.00 90.12 212 GLN A C 1
ATOM 1674 O O . GLN A 1 212 ? -9.105 -16.442 11.579 1.00 90.12 212 GLN A O 1
ATOM 1679 N N . ILE A 1 213 ? -7.070 -17.3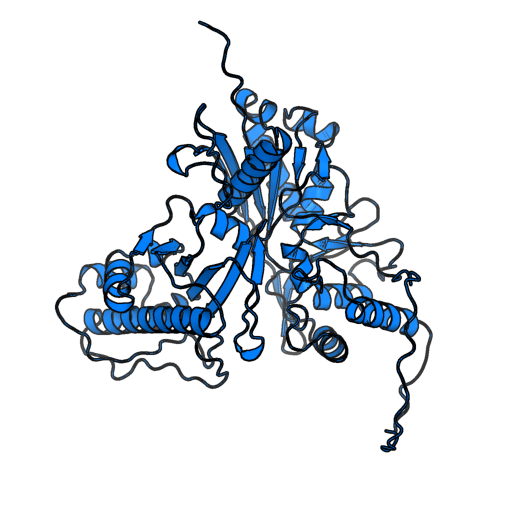41 11.289 1.00 92.56 213 ILE A N 1
ATOM 1680 C CA . ILE A 1 213 ? -6.783 -17.551 12.710 1.00 92.56 213 ILE A CA 1
ATOM 1681 C C . ILE A 1 213 ? -5.454 -16.923 13.116 1.00 92.56 213 ILE A C 1
ATOM 1683 O O . ILE A 1 213 ? -4.549 -16.704 12.308 1.00 92.56 213 ILE A O 1
ATOM 1687 N N . TRP A 1 214 ? -5.318 -16.693 14.419 1.00 94.12 214 TRP A N 1
ATOM 1688 C CA . TRP A 1 214 ? -4.008 -16.572 15.041 1.00 94.12 214 TRP A CA 1
ATOM 1689 C C . TRP A 1 214 ? -3.405 -17.974 15.184 1.00 94.12 214 TRP A C 1
ATOM 1691 O O . TRP A 1 214 ? -3.993 -18.798 15.884 1.00 94.12 214 TRP A O 1
ATOM 1701 N N . PRO A 1 215 ? -2.284 -18.281 14.514 1.00 94.81 215 PRO A N 1
ATOM 1702 C CA . PRO A 1 215 ? -1.755 -19.638 14.482 1.00 94.81 215 PRO A CA 1
ATOM 1703 C C . PRO A 1 215 ? -1.070 -20.025 15.802 1.00 94.81 215 PRO A C 1
ATOM 1705 O O . PRO A 1 215 ? -0.505 -19.182 16.502 1.00 94.81 215 PRO A O 1
ATOM 1708 N N . ASP A 1 216 ? -1.046 -21.322 16.112 1.00 93.31 216 ASP A N 1
ATOM 1709 C CA . ASP A 1 216 ? -0.503 -21.840 17.378 1.00 93.31 216 ASP A CA 1
ATOM 1710 C C . ASP A 1 216 ? 0.974 -21.487 17.599 1.00 93.31 216 ASP A C 1
ATOM 1712 O O . ASP A 1 216 ? 1.376 -21.195 18.727 1.00 93.31 216 ASP A O 1
ATOM 1716 N N . TRP A 1 217 ? 1.780 -21.439 16.530 1.00 94.62 217 TRP A N 1
ATOM 1717 C CA . TRP A 1 217 ? 3.196 -21.060 16.622 1.00 94.62 217 TRP A CA 1
ATOM 1718 C C . TRP A 1 217 ? 3.384 -19.636 17.155 1.00 94.62 217 TRP A C 1
ATOM 1720 O O . TRP A 1 217 ? 4.347 -19.373 17.875 1.00 94.62 217 TRP A O 1
ATOM 1730 N N . LEU A 1 218 ? 2.461 -18.722 16.832 1.00 94.19 218 LEU A N 1
ATOM 1731 C CA . LEU A 1 218 ? 2.504 -17.346 17.313 1.00 94.19 218 LEU A CA 1
ATOM 1732 C C . LEU A 1 218 ? 2.192 -17.319 18.807 1.00 94.19 218 LEU A C 1
ATOM 1734 O O . LEU A 1 218 ? 2.903 -16.679 19.574 1.00 94.19 218 LEU A O 1
ATOM 1738 N N . THR A 1 219 ? 1.173 -18.063 19.236 1.00 90.31 219 THR A N 1
ATOM 1739 C CA . THR A 1 219 ? 0.840 -18.198 20.660 1.00 90.31 219 THR A CA 1
ATOM 1740 C C . THR A 1 219 ? 2.007 -18.789 21.456 1.00 90.31 219 THR A C 1
ATOM 1742 O O . THR A 1 219 ? 2.320 -18.285 22.533 1.00 90.31 219 THR A O 1
ATOM 1745 N N . ALA A 1 220 ? 2.682 -19.815 20.927 1.00 91.25 220 ALA A N 1
ATOM 1746 C CA . ALA A 1 220 ? 3.868 -20.405 21.549 1.00 91.25 220 ALA A CA 1
ATOM 1747 C C . ALA A 1 220 ? 5.008 -19.382 21.696 1.00 91.25 220 ALA A C 1
ATOM 1749 O O . ALA A 1 220 ? 5.486 -19.157 22.806 1.00 91.25 220 ALA A O 1
ATOM 1750 N N . LEU A 1 221 ? 5.355 -18.686 20.607 1.00 92.06 221 LEU A N 1
ATOM 1751 C CA . LEU A 1 221 ? 6.367 -17.626 20.602 1.00 92.06 221 LEU A CA 1
ATOM 1752 C C . LEU A 1 221 ? 6.075 -16.547 21.656 1.00 92.06 221 LEU A C 1
ATOM 1754 O O . LEU A 1 221 ? 6.948 -16.170 22.436 1.00 92.06 221 LEU A O 1
ATOM 1758 N N . LEU A 1 222 ? 4.838 -16.050 21.690 1.00 88.25 222 LEU A N 1
ATOM 1759 C CA . LEU A 1 222 ? 4.434 -15.001 22.622 1.00 88.25 222 LEU A CA 1
ATOM 1760 C C . LEU A 1 222 ? 4.512 -15.494 24.079 1.00 88.25 222 LEU A C 1
ATOM 1762 O O . LEU A 1 222 ? 5.058 -14.797 24.931 1.00 88.25 222 LEU A O 1
ATOM 1766 N N . ASN A 1 223 ? 4.079 -16.717 24.380 1.00 84.62 223 ASN A N 1
ATOM 1767 C CA . ASN A 1 223 ? 4.171 -17.255 25.742 1.00 84.62 223 ASN A CA 1
ATOM 1768 C C . ASN A 1 223 ? 5.627 -17.396 26.232 1.00 84.62 223 ASN A C 1
ATOM 1770 O O . ASN A 1 223 ? 5.937 -16.998 27.362 1.00 84.62 223 ASN A O 1
ATOM 1774 N N . ASP A 1 224 ? 6.541 -17.864 25.382 1.00 83.69 224 ASP A N 1
ATOM 1775 C CA . ASP A 1 224 ? 7.947 -18.071 25.761 1.00 83.69 224 ASP A CA 1
ATOM 1776 C C . ASP A 1 224 ? 8.696 -16.744 25.967 1.00 83.69 224 ASP A C 1
ATOM 1778 O O . ASP A 1 224 ? 9.543 -16.613 26.859 1.00 83.69 224 ASP A O 1
ATOM 1782 N N . THR A 1 225 ? 8.315 -15.702 25.222 1.00 77.88 225 THR A N 1
ATOM 1783 C CA . THR A 1 225 ? 8.861 -14.349 25.431 1.00 77.88 225 THR A CA 1
ATOM 1784 C C . THR A 1 225 ? 8.405 -13.687 26.734 1.00 77.88 225 THR A C 1
ATOM 1786 O O . THR A 1 225 ? 9.092 -12.792 27.214 1.00 77.88 225 THR A O 1
ATOM 1789 N N . THR A 1 226 ? 7.301 -14.136 27.344 1.00 65.38 226 THR A N 1
ATOM 1790 C CA . THR A 1 226 ? 6.837 -13.613 28.648 1.00 65.38 226 THR A CA 1
ATOM 1791 C C . THR A 1 226 ? 7.401 -14.363 29.849 1.00 65.38 226 THR A C 1
ATOM 1793 O O . THR A 1 226 ? 7.573 -13.785 30.918 1.00 65.38 226 THR A O 1
ATOM 1796 N N . SER A 1 227 ? 7.730 -15.645 29.685 1.00 55.84 227 SER A N 1
ATOM 1797 C CA . SER A 1 227 ? 8.194 -16.495 30.792 1.00 55.84 227 SER A CA 1
ATOM 1798 C C . SER A 1 227 ? 9.670 -16.261 31.145 1.00 55.84 227 SER A C 1
ATOM 1800 O O . SER A 1 227 ? 10.128 -16.634 32.221 1.00 55.84 227 SER A O 1
ATOM 1802 N N . SER A 1 228 ? 10.419 -15.596 30.264 1.00 48.78 228 SER A N 1
ATOM 1803 C CA . SER A 1 228 ? 11.846 -15.290 30.433 1.00 48.78 228 SER A CA 1
ATOM 1804 C C . SER A 1 228 ? 12.132 -13.998 31.219 1.00 48.78 228 SER A C 1
ATOM 1806 O O . SER A 1 228 ? 13.297 -13.680 31.455 1.00 48.78 228 SER A O 1
ATOM 1808 N N . SER A 1 229 ? 11.109 -13.278 31.707 1.00 44.66 229 SER A N 1
ATOM 1809 C CA . SER A 1 229 ? 11.301 -12.116 32.596 1.00 44.66 229 SER A CA 1
ATOM 1810 C C . SER A 1 229 ? 11.555 -12.466 34.073 1.00 44.66 229 SER A C 1
ATOM 1812 O O . SER A 1 229 ? 11.757 -11.565 34.885 1.00 44.66 229 SER A O 1
ATOM 1814 N N . SER A 1 230 ? 11.607 -13.751 34.441 1.00 32.59 230 SER A N 1
ATOM 1815 C CA . SER A 1 230 ? 12.173 -14.211 35.717 1.00 32.59 230 SER A CA 1
ATOM 1816 C C . SER A 1 230 ? 13.512 -14.910 35.465 1.00 32.59 230 SER A C 1
ATOM 1818 O O . SER A 1 230 ? 13.531 -16.033 34.978 1.00 32.59 230 SER A O 1
ATOM 1820 N N . THR A 1 231 ? 14.615 -14.214 35.762 1.00 34.00 231 THR A N 1
ATOM 1821 C CA . THR A 1 231 ? 15.984 -14.721 36.013 1.00 34.00 231 THR A CA 1
ATOM 1822 C C . THR A 1 231 ? 16.293 -16.175 35.613 1.00 34.00 231 THR A C 1
ATOM 1824 O O . THR A 1 231 ? 15.834 -17.090 36.290 1.00 34.00 231 THR A O 1
ATOM 1827 N N . THR A 1 232 ? 17.202 -16.400 34.653 1.00 29.72 232 THR A N 1
ATOM 1828 C CA . THR A 1 232 ? 18.531 -17.035 34.871 1.00 29.72 232 THR A CA 1
ATOM 1829 C C . THR A 1 232 ? 19.243 -17.438 33.568 1.00 29.72 232 THR A C 1
ATOM 1831 O O . THR A 1 232 ? 18.644 -17.949 32.632 1.00 29.72 232 THR A O 1
ATOM 1834 N N . ASN A 1 233 ? 20.556 -17.180 33.564 1.00 32.12 233 ASN A N 1
ATOM 1835 C CA . ASN A 1 233 ? 21.675 -17.933 32.981 1.00 32.12 233 ASN A CA 1
ATOM 1836 C C . ASN A 1 233 ? 21.404 -18.941 31.850 1.00 32.12 233 ASN A C 1
ATOM 1838 O O . ASN A 1 233 ? 20.798 -19.988 32.048 1.00 32.12 233 ASN A O 1
ATOM 1842 N N . ILE A 1 234 ? 22.041 -18.678 30.707 1.00 32.03 234 ILE A N 1
ATOM 1843 C CA . ILE A 1 234 ? 22.223 -19.609 29.589 1.00 32.03 234 ILE A CA 1
ATOM 1844 C C . ILE A 1 234 ? 23.071 -20.809 30.059 1.00 32.03 234 ILE A C 1
ATOM 1846 O O . ILE A 1 234 ? 24.231 -20.605 30.427 1.00 32.03 234 ILE A O 1
ATOM 1850 N N . PRO A 1 235 ? 22.572 -22.058 30.008 1.00 29.94 235 PRO A N 1
ATOM 1851 C CA . PRO A 1 235 ? 23.413 -23.235 30.168 1.00 29.94 235 PRO A CA 1
ATOM 1852 C C . PRO A 1 235 ? 24.184 -23.495 28.870 1.00 29.94 235 PRO A C 1
ATOM 1854 O O . PRO A 1 235 ? 23.612 -23.724 27.805 1.00 29.94 235 PRO A O 1
ATOM 1857 N N . THR A 1 236 ? 25.508 -23.480 28.961 1.00 30.98 236 THR A N 1
ATOM 1858 C CA . THR A 1 236 ? 26.418 -23.985 27.933 1.00 30.98 236 THR A CA 1
ATOM 1859 C C . THR A 1 236 ? 26.414 -25.512 27.960 1.00 30.98 236 THR A C 1
ATOM 1861 O O . THR A 1 236 ? 27.090 -26.091 28.805 1.00 30.98 236 THR A O 1
ATOM 1864 N N . THR A 1 237 ? 25.646 -26.169 27.087 1.00 31.28 237 THR A N 1
ATOM 1865 C CA . THR A 1 237 ? 25.943 -27.492 26.478 1.00 31.28 237 THR A CA 1
ATOM 1866 C C . THR A 1 237 ? 24.763 -27.973 25.614 1.00 31.28 237 THR A C 1
ATOM 1868 O O . THR A 1 237 ? 23.614 -27.815 26.018 1.00 31.28 237 THR A O 1
ATOM 1871 N N . PRO A 1 238 ? 25.005 -28.572 24.433 1.00 29.05 238 PRO A N 1
ATOM 1872 C CA . PRO A 1 238 ? 23.953 -29.209 23.641 1.00 29.05 238 PRO A CA 1
ATOM 1873 C C . PRO A 1 238 ? 23.691 -30.647 24.136 1.00 29.05 238 PRO A C 1
ATOM 1875 O O . PRO A 1 238 ? 24.662 -31.368 24.382 1.00 29.05 238 PRO A O 1
ATOM 1878 N N . PRO A 1 239 ? 22.434 -31.125 24.241 1.00 32.97 239 PRO A N 1
ATOM 1879 C CA . PRO A 1 239 ? 22.173 -32.542 24.429 1.00 32.97 239 PRO A CA 1
ATOM 1880 C C . PRO A 1 239 ? 22.141 -33.280 23.086 1.00 32.97 239 PRO A C 1
ATOM 1882 O O . PRO A 1 239 ? 21.551 -32.835 22.100 1.00 32.97 239 PRO A O 1
ATOM 1885 N N . SER A 1 240 ? 22.806 -34.429 23.093 1.00 27.48 240 SER A N 1
ATOM 1886 C CA . SER A 1 240 ? 22.940 -35.402 22.017 1.00 27.48 240 SER A CA 1
ATOM 1887 C C . SER A 1 240 ? 21.608 -36.000 21.556 1.00 27.48 240 SER A C 1
ATOM 1889 O O . SER A 1 240 ? 20.669 -36.165 22.332 1.00 27.48 240 SER A O 1
ATOM 1891 N N . ALA A 1 241 ? 21.569 -36.384 20.280 1.00 30.23 241 ALA A N 1
ATOM 1892 C CA . ALA A 1 241 ? 20.443 -37.041 19.633 1.00 30.23 241 ALA A CA 1
ATOM 1893 C C . ALA A 1 241 ? 20.112 -38.401 20.270 1.00 30.23 241 ALA A C 1
ATOM 1895 O O . ALA A 1 241 ? 20.982 -39.258 20.434 1.00 30.23 241 ALA A O 1
ATOM 1896 N N . THR A 1 242 ? 18.834 -38.642 20.560 1.00 26.94 242 THR A N 1
ATOM 1897 C CA . THR A 1 242 ? 18.306 -40.006 20.669 1.00 26.94 242 THR A CA 1
ATOM 1898 C C . THR A 1 242 ? 16.855 -40.047 20.211 1.00 26.94 242 THR A C 1
ATOM 1900 O O . THR A 1 242 ? 16.002 -39.287 20.659 1.00 26.94 242 THR A O 1
ATOM 1903 N N . THR A 1 243 ? 16.612 -40.934 19.258 1.00 28.92 243 THR A N 1
ATOM 1904 C CA . THR A 1 243 ? 15.354 -41.195 18.569 1.00 28.92 243 THR A CA 1
ATOM 1905 C C . THR A 1 243 ? 14.385 -41.923 19.495 1.00 28.92 243 THR A C 1
ATOM 1907 O O . THR A 1 243 ? 14.709 -43.010 19.961 1.00 28.92 243 THR A O 1
ATOM 1910 N N . THR A 1 244 ? 13.180 -41.395 19.713 1.00 26.12 244 THR A N 1
ATOM 1911 C CA . THR A 1 244 ? 12.027 -42.214 20.124 1.00 26.12 244 THR A CA 1
ATOM 1912 C C . THR A 1 244 ? 10.735 -41.672 19.520 1.00 26.12 244 THR A C 1
ATOM 1914 O O . THR A 1 244 ? 10.397 -40.497 19.625 1.00 26.12 244 THR A O 1
ATOM 1917 N N . THR A 1 245 ? 10.035 -42.570 18.839 1.00 30.55 245 THR A N 1
ATOM 1918 C CA . THR A 1 245 ? 8.675 -42.450 18.324 1.00 30.55 245 THR A CA 1
ATOM 1919 C C . THR A 1 245 ? 7.672 -42.412 19.475 1.00 30.55 245 THR A C 1
ATOM 1921 O O . THR A 1 245 ? 7.704 -43.289 20.335 1.00 30.55 245 THR A O 1
ATOM 1924 N N . SER A 1 246 ? 6.738 -41.458 19.476 1.00 26.92 246 SER A N 1
ATOM 1925 C CA . SER A 1 246 ? 5.508 -41.578 20.265 1.00 26.92 246 SER A CA 1
ATOM 1926 C C . SER A 1 246 ? 4.372 -40.730 19.693 1.00 26.92 246 SER A C 1
ATOM 1928 O O . SER A 1 246 ? 4.566 -39.652 19.139 1.00 26.92 246 SER A O 1
ATOM 1930 N N . THR A 1 247 ? 3.193 -41.317 19.798 1.00 26.38 247 THR A N 1
ATOM 1931 C CA . THR A 1 247 ? 1.891 -41.048 19.194 1.00 26.38 247 THR A CA 1
ATOM 1932 C C . THR A 1 247 ? 1.241 -39.723 19.595 1.00 26.38 247 THR A C 1
ATOM 1934 O O . THR A 1 247 ? 1.319 -39.303 20.745 1.00 26.38 247 THR A O 1
ATOM 1937 N N . ILE A 1 248 ? 0.507 -39.127 18.650 1.00 28.83 248 ILE A N 1
ATOM 1938 C CA . ILE A 1 248 ? -0.375 -37.965 18.834 1.00 28.83 248 ILE A CA 1
ATOM 1939 C C . ILE A 1 248 ? -1.617 -38.376 19.646 1.00 28.83 248 ILE A C 1
ATOM 1941 O O . ILE A 1 248 ? -2.340 -39.266 19.193 1.00 28.83 248 ILE A O 1
ATOM 1945 N N . PRO A 1 249 ? -1.951 -37.707 20.765 1.00 28.53 249 PRO A N 1
ATOM 1946 C CA . PRO A 1 249 ? -3.297 -37.741 21.315 1.00 28.53 249 PRO A CA 1
ATOM 1947 C C . PRO A 1 249 ? -4.128 -36.598 20.729 1.00 28.53 249 PRO A C 1
ATOM 1949 O O . PRO A 1 249 ? -3.785 -35.420 20.822 1.00 28.53 249 PRO A O 1
ATOM 1952 N N . THR A 1 250 ? -5.249 -36.973 20.129 1.00 35.47 250 THR A N 1
ATOM 1953 C CA . THR A 1 250 ? -6.324 -36.093 19.681 1.00 35.47 250 THR A CA 1
ATOM 1954 C C . THR A 1 250 ? -7.185 -35.706 20.885 1.00 35.47 250 THR A C 1
ATOM 1956 O O . THR A 1 250 ? -7.847 -36.578 21.432 1.00 35.47 250 THR A O 1
ATOM 1959 N N . THR A 1 251 ? -7.239 -34.426 21.270 1.00 29.83 251 THR A N 1
ATOM 1960 C CA . THR A 1 251 ? -8.368 -33.847 22.030 1.00 29.83 251 THR A CA 1
ATOM 1961 C C . THR A 1 251 ? -8.428 -32.327 21.875 1.00 29.83 251 THR A C 1
ATOM 1963 O O . THR A 1 251 ? -7.410 -31.654 21.749 1.00 29.83 251 THR A O 1
ATOM 1966 N N . ALA A 1 252 ? -9.662 -31.830 21.866 1.00 29.89 252 ALA A N 1
ATOM 1967 C CA . ALA A 1 252 ? -10.116 -30.497 21.509 1.00 29.89 252 ALA A CA 1
ATOM 1968 C C . ALA A 1 252 ? -9.744 -29.356 22.481 1.00 29.89 252 ALA A C 1
ATOM 1970 O O . ALA A 1 252 ? -9.488 -29.573 23.660 1.00 29.89 252 ALA A O 1
ATOM 1971 N N . ALA A 1 253 ? -9.805 -28.137 21.929 1.00 41.66 253 ALA A N 1
ATOM 1972 C CA . ALA A 1 253 ? -10.089 -26.836 22.544 1.00 41.66 253 ALA A CA 1
ATOM 1973 C C . ALA A 1 253 ? -9.921 -26.690 24.074 1.00 41.66 253 ALA A C 1
ATOM 1975 O O . ALA A 1 253 ? -10.818 -27.001 24.852 1.00 41.66 253 ALA A O 1
ATOM 1976 N N . SER A 1 254 ? -8.842 -26.017 24.485 1.00 32.56 254 SER A N 1
ATOM 1977 C CA . SER A 1 254 ? -8.804 -25.246 25.732 1.00 32.56 254 SER A CA 1
ATOM 1978 C C . SER A 1 254 ? -7.896 -24.030 25.545 1.00 32.56 254 SER A C 1
ATOM 1980 O O . SER A 1 254 ? -6.706 -24.181 25.261 1.00 32.56 254 SER A O 1
ATOM 1982 N N . GLY A 1 255 ? -8.465 -22.830 25.667 1.00 42.25 255 GLY A N 1
ATOM 1983 C CA . GLY A 1 255 ? -7.758 -21.567 25.487 1.00 42.25 255 GLY A CA 1
ATOM 1984 C C . GLY A 1 255 ? -6.567 -21.424 26.432 1.00 42.25 255 GLY A C 1
ATOM 1985 O O . GLY A 1 255 ? -6.713 -21.486 27.650 1.00 42.25 255 GLY A O 1
ATOM 1986 N N . LYS A 1 256 ? -5.389 -21.178 25.860 1.00 39.00 256 LYS A N 1
ATOM 1987 C CA . LYS A 1 256 ? -4.252 -20.588 26.567 1.00 39.00 256 LYS A CA 1
ATOM 1988 C C . LYS A 1 256 ? -4.208 -19.120 26.166 1.00 39.00 256 LYS A C 1
ATOM 1990 O O . LYS A 1 256 ? -3.839 -18.793 25.042 1.00 39.00 256 LYS A O 1
ATOM 1995 N N . THR A 1 257 ? -4.665 -18.239 27.050 1.00 43.25 257 THR A N 1
ATOM 1996 C CA . THR A 1 257 ? -4.599 -16.789 26.845 1.00 43.25 257 THR A CA 1
ATOM 1997 C C . THR A 1 257 ? -3.138 -16.360 26.778 1.00 43.25 257 THR A C 1
ATOM 1999 O O . THR A 1 257 ? -2.432 -16.399 27.786 1.00 43.25 257 THR A O 1
ATOM 2002 N N . SER A 1 258 ? -2.691 -15.963 25.587 1.00 51.31 258 SER A N 1
ATOM 2003 C CA . SER A 1 258 ? -1.447 -15.216 25.413 1.00 51.31 258 SER A CA 1
ATOM 2004 C C . SER A 1 258 ? -1.470 -13.980 26.317 1.00 51.31 258 SER A C 1
ATOM 2006 O O . SER A 1 258 ? -2.469 -13.262 26.360 1.00 51.31 258 SER A O 1
ATOM 2008 N N . HIS A 1 259 ? -0.375 -13.726 27.037 1.00 54.66 259 HIS A N 1
ATOM 2009 C CA . HIS A 1 259 ? -0.205 -12.503 27.837 1.00 54.66 259 HIS A CA 1
ATOM 2010 C C . HIS A 1 259 ? -0.130 -11.247 26.954 1.00 54.66 259 HIS A C 1
ATOM 2012 O O . HIS A 1 259 ? -0.319 -10.131 27.433 1.00 54.66 259 HIS A O 1
ATOM 2018 N N . PHE A 1 260 ? 0.127 -11.422 25.656 1.00 62.88 260 PHE A N 1
ATOM 2019 C CA . PHE A 1 260 ? 0.065 -10.353 24.678 1.00 62.88 260 PHE A CA 1
ATOM 2020 C C . PHE A 1 260 ? -1.371 -10.164 24.199 1.00 62.88 260 PHE A C 1
ATOM 2022 O O . PHE A 1 260 ? -2.001 -11.081 23.667 1.00 62.88 260 PHE A O 1
ATOM 2029 N N . LEU A 1 261 ? -1.855 -8.931 24.312 1.00 70.19 261 LEU A N 1
ATOM 2030 C CA . LEU A 1 261 ? -3.129 -8.521 23.739 1.00 70.19 261 LEU A CA 1
ATOM 2031 C C . LEU A 1 261 ? -2.964 -8.334 22.225 1.00 70.19 261 LEU A C 1
ATOM 2033 O O . LEU A 1 261 ? -2.748 -7.220 21.747 1.00 70.19 261 LEU A O 1
ATOM 2037 N N . LEU A 1 262 ? -3.049 -9.440 21.480 1.00 88.00 262 LEU A N 1
ATOM 2038 C CA . LEU A 1 262 ? -3.258 -9.404 20.033 1.00 88.00 262 LEU A CA 1
ATOM 2039 C C . LEU A 1 262 ? -4.530 -8.594 19.722 1.00 88.00 262 LEU A C 1
ATOM 2041 O O . LEU A 1 262 ? -5.507 -8.676 20.478 1.00 88.00 262 LEU A O 1
ATOM 2045 N N . PRO A 1 263 ? -4.555 -7.817 18.625 1.00 92.25 263 PRO A N 1
ATOM 2046 C CA . PRO A 1 263 ? -5.757 -7.095 18.246 1.00 92.25 263 PRO A CA 1
ATOM 2047 C C . PRO A 1 263 ? -6.891 -8.067 17.890 1.00 92.25 263 PRO A C 1
ATOM 2049 O O . PRO A 1 263 ? -6.676 -9.178 17.402 1.00 92.25 263 PRO A O 1
ATOM 2052 N N . GLN A 1 264 ? -8.127 -7.631 18.110 1.00 93.50 264 GLN A N 1
ATOM 2053 C CA . GLN A 1 264 ? -9.306 -8.287 17.564 1.00 93.50 264 GLN A CA 1
ATOM 2054 C C . GLN A 1 264 ? -9.361 -8.033 16.059 1.00 93.50 264 GLN A C 1
ATOM 2056 O O . GLN A 1 264 ? -9.403 -6.885 15.612 1.00 93.50 264 GLN A O 1
ATOM 2061 N N . LEU A 1 265 ? -9.371 -9.111 15.282 1.00 94.44 265 LEU A N 1
ATOM 2062 C CA . LEU A 1 265 ? -9.308 -9.024 13.831 1.00 94.44 265 LEU A CA 1
ATOM 2063 C C . LEU A 1 265 ? -10.649 -8.685 13.203 1.00 94.44 265 LEU A C 1
ATOM 2065 O O . LEU A 1 265 ? -11.706 -9.185 13.597 1.00 94.44 265 LEU A O 1
ATOM 2069 N N . LYS A 1 266 ? -10.569 -7.840 12.182 1.00 94.88 266 LYS A N 1
ATOM 2070 C CA . LYS A 1 266 ? -11.667 -7.468 11.304 1.00 94.88 266 LYS A CA 1
ATOM 2071 C C . LYS A 1 266 ? -11.206 -7.591 9.856 1.00 94.88 266 LYS A C 1
ATOM 2073 O O . LYS A 1 266 ? -10.051 -7.329 9.532 1.00 94.88 266 LYS A O 1
ATOM 2078 N N . GLN A 1 267 ? -12.115 -7.988 8.975 1.00 94.06 267 GLN A N 1
ATOM 2079 C CA . GLN A 1 267 ? -11.867 -7.875 7.539 1.00 94.06 267 GLN A CA 1
ATOM 2080 C C . GLN A 1 267 ? -11.767 -6.398 7.165 1.00 94.06 267 GLN A C 1
ATOM 2082 O O . GLN A 1 267 ? -12.436 -5.560 7.776 1.00 94.06 267 GLN A O 1
ATOM 2087 N N . SER A 1 268 ? -10.953 -6.076 6.163 1.00 95.00 268 SER A N 1
ATOM 2088 C CA . SER A 1 268 ? -10.842 -4.697 5.685 1.00 95.00 268 SER A CA 1
ATOM 2089 C C . SER A 1 268 ? -12.210 -4.160 5.243 1.00 95.00 268 SER A C 1
ATOM 2091 O O . SER A 1 268 ? -12.973 -4.853 4.568 1.00 95.00 268 SER A O 1
ATOM 2093 N N . GLY A 1 269 ? -12.552 -2.941 5.669 1.00 95.12 269 GLY A N 1
ATOM 2094 C CA . GLY A 1 269 ? -13.866 -2.338 5.437 1.00 95.12 269 GLY A CA 1
ATOM 2095 C C . GLY A 1 269 ? -14.983 -2.806 6.380 1.00 95.12 269 GLY A C 1
ATOM 2096 O O . GLY A 1 269 ? -16.092 -2.283 6.300 1.00 95.12 269 GLY A O 1
ATOM 2097 N N . ALA A 1 270 ? -14.742 -3.743 7.302 1.00 95.56 270 ALA A N 1
ATOM 2098 C CA . ALA A 1 270 ? -15.756 -4.128 8.285 1.00 95.56 270 ALA A CA 1
ATOM 2099 C C . ALA A 1 270 ? -16.044 -2.992 9.282 1.00 95.56 270 ALA A C 1
ATOM 2101 O O . ALA A 1 270 ? -15.157 -2.224 9.651 1.00 95.56 270 ALA A O 1
ATOM 2102 N N . TYR A 1 271 ? -17.283 -2.909 9.770 1.00 97.19 271 TYR A N 1
ATOM 2103 C CA . TYR A 1 271 ? -17.675 -1.913 10.768 1.00 97.19 271 TYR A CA 1
ATOM 2104 C C . TYR A 1 271 ? -16.890 -2.067 12.083 1.00 97.19 271 TYR A C 1
ATOM 2106 O O . TYR A 1 271 ? -16.840 -3.158 12.663 1.00 97.19 271 TYR A O 1
ATOM 2114 N N . ILE A 1 272 ? -16.325 -0.954 12.566 1.00 97.38 272 ILE A N 1
ATOM 2115 C CA . ILE A 1 272 ? -15.679 -0.852 13.880 1.00 97.38 272 ILE A CA 1
ATOM 2116 C C . ILE A 1 272 ? -16.621 -0.187 14.877 1.00 97.38 272 ILE A C 1
ATOM 2118 O O . ILE A 1 272 ? -17.004 -0.791 15.879 1.00 97.38 272 ILE A O 1
ATOM 2122 N N . ALA A 1 273 ? -16.974 1.067 14.602 1.00 97.62 273 ALA A N 1
ATOM 2123 C CA . ALA A 1 273 ? -17.763 1.918 15.479 1.00 97.62 273 ALA A CA 1
ATOM 2124 C C . ALA A 1 273 ? -18.281 3.134 14.705 1.00 97.62 273 ALA A C 1
ATOM 2126 O O . ALA A 1 273 ? -17.914 3.363 13.554 1.00 97.62 273 ALA A O 1
ATOM 2127 N N . THR A 1 274 ? -19.105 3.955 15.345 1.00 98.19 274 THR A N 1
ATOM 2128 C CA . THR A 1 274 ? -19.362 5.317 14.873 1.00 98.19 274 THR A CA 1
ATOM 2129 C C . THR A 1 274 ? -18.254 6.259 15.334 1.00 98.19 274 THR A C 1
ATOM 2131 O O . THR A 1 274 ? -17.625 6.034 16.370 1.00 98.19 274 THR A O 1
ATOM 2134 N N . ILE A 1 275 ? -18.042 7.345 14.595 1.00 98.12 275 ILE A N 1
ATOM 2135 C CA . ILE A 1 275 ? -17.132 8.419 15.005 1.00 98.12 275 ILE A CA 1
ATOM 2136 C C . ILE A 1 275 ? -17.500 8.975 16.397 1.00 98.12 275 ILE A C 1
ATOM 2138 O O . ILE A 1 275 ? -18.668 8.998 16.798 1.00 98.12 275 ILE A O 1
ATOM 2142 N N . SER A 1 276 ? -16.504 9.431 17.160 1.00 97.31 276 SER A N 1
ATOM 2143 C CA . SER A 1 276 ? -16.743 9.970 18.500 1.00 97.31 276 SER A CA 1
ATOM 2144 C C . SER A 1 276 ? -17.540 11.285 18.478 1.00 97.31 276 SER A C 1
ATOM 2146 O O . SER A 1 276 ? -17.352 12.151 17.621 1.00 97.31 276 SER A O 1
ATOM 2148 N N . LYS A 1 277 ? -18.402 11.483 19.487 1.00 96.31 277 LYS A N 1
ATOM 2149 C CA . LYS A 1 277 ? -19.281 12.668 19.600 1.00 96.31 277 LYS A CA 1
ATOM 2150 C C . LYS A 1 277 ? -18.520 13.999 19.558 1.00 96.31 277 LYS A C 1
ATOM 2152 O O . LYS A 1 277 ? -19.016 14.973 18.993 1.00 96.31 277 LYS A O 1
ATOM 2157 N N . ALA A 1 278 ? -17.332 14.045 20.165 1.00 96.56 278 ALA A N 1
ATOM 2158 C CA . ALA A 1 278 ? -16.488 15.237 20.172 1.00 96.56 278 ALA A CA 1
ATOM 2159 C C . ALA A 1 278 ? -16.048 15.620 18.750 1.00 96.56 278 ALA A C 1
ATOM 2161 O O . ALA A 1 278 ? -16.092 16.796 18.384 1.00 96.56 278 ALA A O 1
ATOM 2162 N N . LEU A 1 279 ? -15.694 14.625 17.932 1.00 97.69 279 LEU A N 1
ATOM 2163 C CA . LEU A 1 279 ? -15.273 14.839 16.553 1.00 97.69 279 LEU A CA 1
ATOM 2164 C C . LEU A 1 279 ? -16.452 15.130 15.616 1.00 97.69 279 LEU A C 1
ATOM 2166 O O . LEU A 1 279 ? -16.279 15.937 14.706 1.00 97.69 279 LEU A O 1
ATOM 2170 N N . CYS A 1 280 ? -17.661 14.605 15.880 1.00 97.12 280 CYS A N 1
ATOM 2171 C CA . CYS A 1 280 ? -18.873 15.011 15.146 1.00 97.12 280 CYS A CA 1
ATOM 2172 C C . CYS A 1 280 ? -19.045 16.532 15.154 1.00 97.12 280 CYS A C 1
ATOM 2174 O O . CYS A 1 280 ? -19.181 17.161 14.107 1.00 97.12 280 CYS A O 1
ATOM 2176 N N . LYS A 1 281 ? -18.990 17.130 16.352 1.00 95.44 281 LYS A N 1
ATOM 2177 C CA . LYS A 1 281 ? -19.148 18.577 16.531 1.00 95.44 281 LYS A CA 1
ATOM 2178 C C . LYS A 1 281 ? -17.995 19.355 15.900 1.00 95.44 281 LYS A C 1
ATOM 2180 O O . LYS A 1 281 ? -18.221 20.413 15.325 1.00 95.44 281 LYS A O 1
ATOM 2185 N N . ARG A 1 282 ? -16.765 18.850 16.030 1.00 97.50 282 ARG A N 1
ATOM 2186 C CA . ARG A 1 282 ? -15.560 19.531 15.542 1.00 97.50 282 ARG A CA 1
ATOM 2187 C C . ARG A 1 282 ? -15.497 19.584 14.015 1.00 97.50 282 ARG A C 1
ATOM 2189 O O . ARG A 1 282 ? -15.121 20.617 13.478 1.00 97.50 282 ARG A O 1
ATOM 2196 N N . TYR A 1 283 ? -15.872 18.498 13.343 1.00 98.00 283 TYR A N 1
ATOM 2197 C CA . TYR A 1 283 ? -15.691 18.332 11.895 1.00 98.00 283 TYR A CA 1
ATOM 2198 C C . TYR A 1 283 ? -16.995 18.360 11.091 1.00 98.00 283 TYR A C 1
ATOM 2200 O O . TYR A 1 283 ? -16.987 18.103 9.890 1.00 98.00 283 TYR A O 1
ATOM 2208 N N . GLN A 1 284 ? -18.118 18.697 11.733 1.00 96.94 284 GLN A N 1
ATOM 2209 C CA . GLN A 1 284 ? -19.445 18.723 11.104 1.00 96.94 284 GLN A CA 1
ATOM 2210 C C . GLN A 1 284 ? -19.853 17.357 10.519 1.00 96.94 284 GLN A C 1
ATOM 2212 O O . GLN A 1 284 ? -20.543 17.287 9.505 1.00 96.94 284 GLN A O 1
ATOM 2217 N N . PHE A 1 285 ? -19.425 16.260 11.153 1.00 97.75 285 PHE A N 1
ATOM 2218 C CA . PHE A 1 285 ? -19.824 14.909 10.760 1.00 97.75 285 PHE A CA 1
ATOM 2219 C C . PHE A 1 285 ? -21.158 14.509 11.386 1.00 97.75 285 PHE A C 1
ATOM 2221 O O . PHE A 1 285 ? -21.487 14.887 12.514 1.00 97.75 285 PHE A O 1
ATOM 2228 N N . ASN A 1 286 ? -21.907 13.669 10.673 1.00 96.12 286 ASN A N 1
ATOM 2229 C CA . ASN A 1 286 ? -23.079 13.006 11.228 1.00 96.12 286 ASN A CA 1
ATOM 2230 C C . ASN A 1 286 ? -22.658 12.000 12.310 1.00 96.12 286 ASN A C 1
ATOM 2232 O O . ASN A 1 286 ? -21.714 11.238 12.122 1.00 96.12 286 ASN A O 1
ATOM 2236 N N . ALA A 1 287 ? -23.399 11.928 13.418 1.00 96.50 287 ALA A N 1
ATOM 2237 C CA . ALA A 1 287 ? -23.140 10.952 14.481 1.00 96.50 287 ALA A CA 1
ATOM 2238 C C . ALA A 1 287 ? -23.295 9.483 14.038 1.00 96.50 287 ALA A C 1
ATOM 2240 O O . ALA A 1 287 ? -22.850 8.585 14.745 1.00 96.50 287 ALA A O 1
ATOM 2241 N N . LYS A 1 288 ? -23.917 9.238 12.878 1.00 96.12 288 LYS A N 1
ATOM 2242 C CA . LYS A 1 288 ? -24.033 7.919 12.245 1.00 96.12 288 LYS A CA 1
ATOM 2243 C C . LYS A 1 288 ? -22.849 7.562 11.336 1.00 96.12 288 LYS A C 1
ATOM 2245 O O . LYS A 1 288 ? -22.842 6.446 10.824 1.00 96.12 288 LYS A O 1
ATOM 2250 N N . LEU A 1 289 ? -21.879 8.464 11.129 1.00 97.69 289 LEU A N 1
ATOM 2251 C CA . LEU A 1 289 ? -20.683 8.188 10.326 1.00 97.69 289 LEU A CA 1
ATOM 2252 C C . LEU A 1 289 ? -19.967 6.952 10.878 1.00 97.69 289 LEU A C 1
ATOM 2254 O O . LEU A 1 289 ? -19.500 6.946 12.021 1.00 97.69 289 LEU A O 1
ATOM 2258 N N . LYS A 1 290 ? -19.891 5.910 10.048 1.00 98.38 290 LYS A N 1
ATOM 2259 C CA . LYS A 1 290 ? -19.236 4.644 10.365 1.00 98.38 290 LYS A CA 1
ATOM 2260 C C . LYS A 1 290 ? -17.730 4.770 10.153 1.00 98.38 290 LYS A C 1
ATOM 2262 O O . LYS A 1 290 ? -17.282 5.177 9.086 1.00 98.38 290 LYS A O 1
ATOM 2267 N N . ILE A 1 291 ? -16.957 4.368 11.150 1.00 98.56 291 ILE A N 1
ATOM 2268 C CA . ILE A 1 291 ? -15.522 4.129 11.027 1.00 98.56 291 ILE A CA 1
ATOM 2269 C C . ILE A 1 291 ? -15.329 2.642 10.745 1.00 98.56 291 ILE A C 1
ATOM 2271 O O . ILE A 1 291 ? -15.883 1.787 11.447 1.00 98.56 291 ILE A O 1
ATOM 2275 N N . LEU A 1 292 ? -14.581 2.344 9.690 1.00 98.38 292 LEU A N 1
ATOM 2276 C CA . LEU A 1 292 ? -14.368 0.989 9.198 1.00 98.38 292 LEU A CA 1
ATOM 2277 C C . LEU A 1 292 ? -12.937 0.516 9.462 1.00 98.38 292 LEU A C 1
ATOM 2279 O O . LEU A 1 292 ? -12.024 1.317 9.665 1.00 98.38 292 LEU A O 1
ATOM 2283 N N . ALA A 1 293 ? -12.753 -0.803 9.460 1.00 97.75 293 ALA A N 1
ATOM 2284 C CA . ALA A 1 293 ? -11.451 -1.439 9.562 1.00 97.75 293 ALA A CA 1
ATOM 2285 C C . ALA A 1 293 ? -10.582 -1.038 8.366 1.00 97.75 293 ALA A C 1
ATOM 2287 O O . ALA A 1 293 ? -11.064 -0.986 7.231 1.00 97.75 293 ALA A O 1
ATOM 2288 N N . GLY A 1 294 ? -9.311 -0.756 8.638 1.00 97.19 294 GLY A N 1
ATOM 2289 C CA . GLY A 1 294 ? -8.391 -0.187 7.666 1.00 97.19 294 GLY A CA 1
ATOM 2290 C C . GLY A 1 294 ? -7.858 -1.176 6.633 1.00 97.19 294 GLY A C 1
ATOM 2291 O O . GLY A 1 294 ? -8.421 -2.245 6.378 1.00 97.19 294 GLY A O 1
ATOM 2292 N N . THR A 1 295 ? -6.761 -0.780 5.998 1.00 97.88 295 THR A N 1
ATOM 2293 C CA . THR A 1 295 ? -5.993 -1.601 5.060 1.00 97.88 295 THR A CA 1
ATOM 2294 C C . THR A 1 295 ? -4.544 -1.111 4.984 1.00 97.88 295 THR A C 1
ATOM 2296 O O . THR A 1 295 ? -4.141 -0.197 5.696 1.00 97.88 295 THR A O 1
ATOM 2299 N N . THR A 1 296 ? -3.742 -1.700 4.101 1.00 97.50 296 THR A N 1
ATOM 2300 C CA . THR A 1 296 ? -2.417 -1.171 3.748 1.00 97.50 296 THR A CA 1
ATOM 2301 C C . THR A 1 296 ? -2.508 -0.259 2.527 1.00 97.50 296 THR A C 1
ATOM 2303 O O . THR A 1 296 ? -3.277 -0.539 1.604 1.00 97.50 296 THR A O 1
ATOM 2306 N N . ASP A 1 297 ? -1.662 0.767 2.478 1.00 96.19 297 ASP A N 1
ATOM 2307 C CA . ASP A 1 297 ? -1.467 1.689 1.347 1.00 96.19 297 ASP A CA 1
ATOM 2308 C C . ASP A 1 297 ? -1.340 0.965 -0.003 1.00 96.19 297 ASP A C 1
ATOM 2310 O O . ASP A 1 297 ? -1.959 1.312 -1.011 1.00 96.19 297 ASP A O 1
ATOM 2314 N N . SER A 1 298 ? -0.583 -0.126 -0.012 1.00 93.75 298 SER A N 1
ATOM 2315 C CA . SER A 1 298 ? -0.328 -0.952 -1.180 1.00 93.75 298 SER A CA 1
ATOM 2316 C C . SER A 1 298 ? -1.595 -1.660 -1.673 1.00 93.75 298 SER A C 1
ATOM 2318 O O . SER A 1 298 ? -1.760 -1.866 -2.878 1.00 93.75 298 SER A O 1
ATOM 2320 N N . THR A 1 299 ? -2.477 -2.070 -0.760 1.00 95.12 299 THR A N 1
ATOM 2321 C CA . THR A 1 299 ? -3.753 -2.720 -1.099 1.00 95.12 299 THR A CA 1
ATOM 2322 C C . THR A 1 299 ? -4.786 -1.682 -1.523 1.00 95.12 299 THR A C 1
ATOM 2324 O O . THR A 1 299 ? -5.440 -1.871 -2.544 1.00 95.12 299 THR A O 1
ATOM 2327 N N . ALA A 1 300 ? -4.862 -0.549 -0.823 1.00 96.94 300 ALA A N 1
ATOM 2328 C CA . ALA A 1 300 ? -5.699 0.580 -1.216 1.00 96.94 300 ALA A CA 1
ATOM 2329 C C . ALA A 1 300 ? -5.334 1.098 -2.619 1.00 96.94 300 ALA A C 1
ATOM 2331 O O . ALA A 1 300 ? -6.205 1.234 -3.471 1.00 96.94 300 ALA A O 1
ATOM 2332 N N . SER A 1 301 ? -4.044 1.264 -2.921 1.00 95.38 301 SER A N 1
ATOM 2333 C CA . SER A 1 301 ? -3.569 1.670 -4.255 1.00 95.38 301 SER A CA 1
ATOM 2334 C C . SER A 1 301 ? -3.930 0.664 -5.354 1.00 95.38 301 SER A C 1
ATOM 2336 O O . SER A 1 301 ? -4.174 1.051 -6.493 1.00 95.38 301 SER A O 1
ATOM 2338 N N . PHE A 1 302 ? -3.971 -0.635 -5.033 1.00 95.62 302 PHE A N 1
ATOM 2339 C CA . PHE A 1 302 ? -4.427 -1.652 -5.983 1.00 95.62 302 PHE A CA 1
ATOM 2340 C C . PHE A 1 302 ? -5.920 -1.493 -6.279 1.00 95.62 302 PHE A C 1
ATOM 2342 O O . PHE A 1 302 ? -6.309 -1.485 -7.441 1.00 95.62 302 PHE A O 1
ATOM 2349 N N . ILE A 1 303 ? -6.743 -1.302 -5.248 1.00 95.06 303 ILE A N 1
ATOM 2350 C CA . ILE A 1 303 ? -8.188 -1.075 -5.402 1.00 95.06 303 ILE A CA 1
ATOM 2351 C C . ILE A 1 303 ? -8.450 0.210 -6.198 1.00 95.06 303 ILE A C 1
ATOM 2353 O O . ILE A 1 303 ? -9.300 0.218 -7.082 1.00 95.06 303 ILE A O 1
ATOM 2357 N N . ALA A 1 304 ? -7.674 1.267 -5.942 1.00 95.56 304 ALA A N 1
ATOM 2358 C CA . ALA A 1 304 ? -7.775 2.535 -6.660 1.00 95.56 304 ALA A CA 1
ATOM 2359 C C . ALA A 1 304 ? -7.551 2.399 -8.174 1.00 95.56 304 ALA A C 1
ATOM 2361 O O . ALA A 1 304 ? -8.054 3.225 -8.923 1.00 95.56 304 ALA A O 1
ATOM 2362 N N . SER A 1 305 ? -6.819 1.370 -8.616 1.00 94.94 305 SER A N 1
ATOM 2363 C CA . SER A 1 305 ? -6.470 1.181 -10.027 1.00 94.94 305 SER A CA 1
ATOM 2364 C C . SER A 1 305 ? -7.627 0.739 -10.930 1.00 94.94 305 SER A C 1
ATOM 2366 O O . SER A 1 305 ? -7.446 0.718 -12.144 1.00 94.94 305 SER A O 1
ATOM 2368 N N . GLY A 1 306 ? -8.759 0.313 -10.356 1.00 91.62 306 GLY A N 1
ATOM 2369 C CA . GLY A 1 306 ? -9.882 -0.250 -11.116 1.00 91.62 306 GLY A CA 1
ATOM 2370 C C . GLY A 1 306 ? -9.740 -1.742 -11.460 1.00 91.62 306 GLY A C 1
ATOM 2371 O O . GLY A 1 306 ? -10.573 -2.308 -12.173 1.00 91.62 306 GLY A O 1
ATOM 2372 N N . ALA A 1 307 ? -8.700 -2.421 -10.958 1.00 92.31 307 ALA A N 1
ATOM 2373 C CA . ALA A 1 307 ? -8.568 -3.875 -11.071 1.00 92.31 307 ALA A CA 1
ATOM 2374 C C . ALA A 1 307 ? -9.690 -4.580 -10.287 1.00 92.31 307 ALA A C 1
ATOM 2376 O O . ALA A 1 307 ? -9.783 -4.431 -9.068 1.00 92.31 307 ALA A O 1
ATOM 2377 N N . ASN A 1 308 ? -10.526 -5.363 -10.977 1.00 89.75 308 ASN A N 1
ATOM 2378 C CA . ASN A 1 308 ? -11.744 -5.925 -10.379 1.00 89.75 308 ASN A CA 1
ATOM 2379 C C . ASN A 1 308 ? -12.028 -7.390 -10.755 1.00 89.75 308 ASN A C 1
ATOM 2381 O O . ASN A 1 308 ? -12.822 -8.052 -10.088 1.00 89.75 308 ASN A O 1
ATOM 2385 N N . ASN A 1 309 ? -11.375 -7.919 -11.794 1.00 91.75 309 ASN A N 1
ATOM 2386 C CA . ASN A 1 309 ? -11.575 -9.294 -12.258 1.00 91.75 309 ASN A CA 1
ATOM 2387 C C . ASN A 1 309 ? -10.334 -10.159 -12.018 1.00 91.75 309 ASN A C 1
ATOM 2389 O O . ASN A 1 309 ? -9.208 -9.668 -12.067 1.00 91.75 309 ASN A O 1
ATOM 2393 N N . VAL A 1 310 ? -10.521 -11.465 -11.811 1.00 95.44 310 VAL A N 1
ATOM 2394 C CA . VAL A 1 310 ? -9.398 -12.417 -11.781 1.00 95.44 310 VAL A CA 1
ATOM 2395 C C . VAL A 1 310 ? -8.579 -12.286 -13.070 1.00 95.44 310 VAL A C 1
ATOM 2397 O O . VAL A 1 310 ? -9.138 -12.255 -14.166 1.00 95.44 310 VAL A O 1
ATOM 2400 N N . GLY A 1 311 ? -7.256 -12.192 -12.936 1.00 96.25 311 GLY A N 1
ATOM 2401 C CA . GLY A 1 311 ? -6.340 -11.946 -14.052 1.00 96.25 311 GLY A CA 1
ATOM 2402 C C . GLY A 1 311 ? -6.162 -10.469 -14.422 1.00 96.25 311 GLY A C 1
ATOM 2403 O O . GLY A 1 311 ? -5.302 -10.167 -15.252 1.00 96.25 311 GLY A O 1
ATOM 2404 N N . ASP A 1 312 ? -6.903 -9.539 -13.803 1.00 97.31 312 ASP A N 1
ATOM 2405 C CA . ASP A 1 312 ? -6.516 -8.127 -13.808 1.00 97.31 312 ASP A CA 1
ATOM 2406 C C . ASP A 1 312 ? -5.217 -7.982 -13.017 1.00 97.31 312 ASP A C 1
ATOM 2408 O O . ASP A 1 312 ? -5.122 -8.353 -11.839 1.00 97.31 312 ASP A O 1
ATOM 2412 N N . ALA A 1 313 ? -4.206 -7.436 -13.681 1.00 97.94 313 ALA A N 1
ATOM 2413 C CA . ALA A 1 313 ? -2.916 -7.183 -13.084 1.00 97.94 313 ALA A CA 1
ATOM 2414 C C . ALA A 1 313 ? -2.649 -5.690 -12.952 1.00 97.94 313 ALA A C 1
ATOM 2416 O O . ALA A 1 313 ? -3.096 -4.888 -13.767 1.00 97.94 313 ALA A O 1
ATOM 2417 N N . VAL A 1 314 ? -1.872 -5.326 -11.938 1.00 98.12 314 VAL A N 1
ATOM 2418 C CA . VAL A 1 314 ? -1.367 -3.973 -11.740 1.00 98.12 314 VAL A CA 1
ATOM 2419 C C . VAL A 1 314 ? 0.153 -4.013 -11.722 1.00 98.12 314 VAL A C 1
ATOM 2421 O O . VAL A 1 314 ? 0.744 -4.704 -10.886 1.00 98.12 314 VAL A O 1
ATOM 2424 N N . THR A 1 315 ? 0.770 -3.241 -12.612 1.00 98.31 315 THR A N 1
ATOM 2425 C CA . THR A 1 315 ? 2.210 -2.970 -12.600 1.00 98.31 315 THR A CA 1
ATOM 2426 C C . THR A 1 315 ? 2.442 -1.569 -12.066 1.00 98.31 315 THR A C 1
ATOM 2428 O O . THR A 1 315 ? 2.042 -0.587 -12.691 1.00 98.31 315 THR A O 1
ATOM 2431 N N . SER A 1 316 ? 3.143 -1.462 -10.939 1.00 97.19 316 SER A N 1
ATOM 2432 C CA . SER A 1 316 ? 3.646 -0.181 -10.450 1.00 97.19 316 SER A CA 1
ATOM 2433 C C . SER A 1 316 ? 5.068 0.056 -10.947 1.00 97.19 316 SER A C 1
ATOM 2435 O O . SER A 1 316 ? 6.012 -0.622 -10.531 1.00 97.19 316 SER A O 1
ATOM 2437 N N . LEU A 1 317 ? 5.220 1.036 -11.839 1.00 96.25 317 LEU A N 1
ATOM 2438 C CA . LEU A 1 317 ? 6.494 1.507 -12.380 1.00 96.25 317 LEU A CA 1
ATOM 2439 C C . LEU A 1 317 ? 7.074 2.612 -11.483 1.00 96.25 317 LEU A C 1
ATOM 2441 O O . LEU A 1 317 ? 7.134 3.788 -11.855 1.00 96.25 317 LEU A O 1
ATOM 2445 N N . GLY A 1 318 ? 7.455 2.233 -10.263 1.00 94.31 318 GLY A N 1
ATOM 2446 C CA . GLY A 1 318 ? 8.095 3.115 -9.287 1.00 94.31 318 GLY A CA 1
ATOM 2447 C C . GLY A 1 318 ? 9.622 3.037 -9.323 1.00 94.31 318 GLY A C 1
ATOM 2448 O O . GLY A 1 318 ? 10.227 2.588 -10.297 1.00 94.31 318 GLY A O 1
ATOM 2449 N N . SER A 1 319 ? 10.266 3.435 -8.219 1.00 93.75 319 SER A N 1
ATOM 2450 C CA . SER A 1 319 ? 11.699 3.168 -7.999 1.00 93.75 319 SER A CA 1
ATOM 2451 C C . SER A 1 319 ? 12.015 1.676 -8.146 1.00 93.75 319 SER A C 1
ATOM 2453 O O . SER A 1 319 ? 13.032 1.325 -8.739 1.00 93.75 319 SER A O 1
ATOM 2455 N N . THR A 1 320 ? 11.105 0.829 -7.665 1.00 95.94 320 THR A N 1
ATOM 2456 C CA . THR A 1 320 ? 11.067 -0.618 -7.894 1.00 95.94 320 THR A CA 1
ATOM 2457 C C . THR A 1 320 ? 9.875 -0.988 -8.776 1.00 95.94 320 THR A C 1
ATOM 2459 O O . THR A 1 320 ? 8.831 -0.338 -8.699 1.00 95.94 320 THR A O 1
ATOM 2462 N N . LEU A 1 321 ? 10.006 -2.060 -9.550 1.00 98.00 321 LEU A N 1
ATOM 2463 C CA . LEU A 1 321 ? 8.942 -2.676 -10.335 1.00 98.00 321 LEU A CA 1
ATOM 2464 C C . LEU A 1 321 ? 8.139 -3.636 -9.445 1.00 98.00 321 LEU A C 1
ATOM 2466 O O . LEU A 1 321 ? 8.656 -4.666 -9.008 1.00 98.00 321 LEU A O 1
ATOM 2470 N N . VAL A 1 322 ? 6.876 -3.305 -9.175 1.00 97.38 322 VAL A N 1
ATOM 2471 C CA . VAL A 1 322 ? 5.979 -4.128 -8.344 1.00 97.38 322 VAL A CA 1
ATOM 2472 C C . VAL A 1 322 ? 4.841 -4.669 -9.190 1.00 97.38 322 VAL A C 1
ATOM 2474 O O . VAL A 1 322 ? 4.150 -3.896 -9.850 1.00 97.38 322 VAL A O 1
ATOM 2477 N N . LEU A 1 323 ? 4.633 -5.982 -9.134 1.00 97.94 323 LEU A N 1
ATOM 2478 C CA . LEU A 1 323 ? 3.580 -6.680 -9.860 1.00 97.94 323 LEU A CA 1
ATOM 2479 C C . LEU A 1 323 ? 2.551 -7.213 -8.879 1.00 97.94 323 LEU A C 1
ATOM 2481 O O . LEU A 1 323 ? 2.900 -7.839 -7.874 1.00 97.94 323 LEU A O 1
ATOM 2485 N N . LYS A 1 324 ? 1.283 -7.000 -9.199 1.00 97.44 324 LYS A N 1
ATOM 2486 C CA . LYS A 1 324 ? 0.153 -7.565 -8.473 1.00 97.44 324 LYS A CA 1
ATOM 2487 C C . LYS A 1 324 ? -0.861 -8.135 -9.445 1.00 97.44 324 LYS A C 1
ATOM 2489 O O . LYS A 1 324 ? -1.037 -7.583 -10.525 1.00 97.44 324 LYS A O 1
ATOM 2494 N N . VAL A 1 325 ? -1.530 -9.210 -9.060 1.00 97.38 325 VAL A N 1
ATOM 2495 C CA . VAL A 1 325 ? -2.606 -9.829 -9.829 1.00 97.38 325 VAL A CA 1
ATOM 2496 C C . VAL A 1 325 ? -3.736 -10.232 -8.895 1.00 97.38 325 VAL A C 1
ATOM 2498 O O . VAL A 1 325 ? -3.499 -10.765 -7.806 1.00 97.38 325 VAL A O 1
ATOM 2501 N N . LEU A 1 326 ? -4.965 -9.958 -9.324 1.00 97.06 326 LEU A N 1
ATOM 2502 C CA . LEU A 1 326 ? -6.155 -10.434 -8.640 1.00 97.06 326 LEU A CA 1
ATOM 2503 C C . LEU A 1 326 ? -6.391 -11.904 -8.993 1.00 97.06 326 LEU A C 1
ATOM 2505 O O . LEU A 1 326 ? -6.429 -12.272 -10.165 1.00 97.06 326 LEU A O 1
ATOM 2509 N N . SER A 1 327 ? -6.533 -12.745 -7.977 1.00 96.62 327 SER A N 1
ATOM 2510 C CA . SER A 1 327 ? -6.588 -14.202 -8.084 1.00 96.62 327 SER A CA 1
ATOM 2511 C C . SER A 1 327 ? -7.760 -14.766 -7.285 1.00 96.62 327 SER A C 1
ATOM 2513 O O . SER A 1 327 ? -8.117 -14.239 -6.233 1.00 96.62 327 SER A O 1
ATOM 2515 N N . SER A 1 328 ? -8.335 -15.875 -7.745 1.00 94.06 328 SER A N 1
ATOM 2516 C CA . SER A 1 328 ? -9.326 -16.651 -6.985 1.00 94.06 328 SER A CA 1
ATOM 2517 C C . SER A 1 328 ? -8.697 -17.509 -5.882 1.00 94.06 328 SER A C 1
ATOM 2519 O O . SER A 1 328 ? -9.399 -17.970 -4.987 1.00 94.06 328 SER A O 1
ATOM 2521 N N . GLN A 1 329 ? -7.376 -17.703 -5.912 1.00 93.31 329 GLN A N 1
ATOM 2522 C CA . GLN A 1 329 ? -6.642 -18.501 -4.933 1.00 93.31 329 GLN A CA 1
ATOM 2523 C C . GLN A 1 329 ? -5.351 -17.822 -4.478 1.00 93.31 329 GLN A C 1
ATOM 2525 O O . GLN A 1 329 ? -4.728 -17.056 -5.219 1.00 93.31 329 GLN A O 1
ATOM 2530 N N . ALA A 1 330 ? -4.944 -18.126 -3.251 1.00 93.56 330 ALA A N 1
ATOM 2531 C CA . ALA A 1 330 ? -3.701 -17.634 -2.690 1.00 93.56 330 ALA A CA 1
ATOM 2532 C C . ALA A 1 330 ? -2.487 -18.330 -3.324 1.00 93.56 330 ALA A C 1
ATOM 2534 O O . ALA A 1 330 ? -2.511 -19.526 -3.606 1.00 93.56 330 ALA A O 1
ATOM 2535 N N . VAL A 1 331 ? -1.401 -17.580 -3.481 1.00 92.88 331 VAL A N 1
ATOM 2536 C CA . VAL A 1 331 ? -0.097 -18.053 -3.954 1.00 92.88 331 VAL A CA 1
ATOM 2537 C C . VAL A 1 331 ? 0.985 -17.621 -2.967 1.00 92.88 331 VAL A C 1
ATOM 2539 O O . VAL A 1 331 ? 1.011 -16.474 -2.506 1.00 92.88 331 VAL A O 1
ATOM 2542 N N . PHE A 1 332 ? 1.902 -18.537 -2.657 1.00 90.50 332 PHE A N 1
ATOM 2543 C CA . PHE A 1 332 ? 2.999 -18.300 -1.723 1.00 90.50 332 PHE A CA 1
ATOM 2544 C C . PHE A 1 332 ? 4.304 -18.872 -2.262 1.00 90.50 332 PHE A C 1
ATOM 2546 O O . PHE A 1 332 ? 4.359 -19.999 -2.746 1.00 90.50 332 PHE A O 1
ATOM 2553 N N . SER A 1 333 ? 5.383 -18.107 -2.130 1.00 90.62 333 SER A N 1
ATOM 2554 C CA . SER A 1 333 ? 6.736 -18.592 -2.376 1.00 90.62 333 SER A CA 1
ATOM 2555 C C . SER A 1 333 ? 7.724 -17.772 -1.560 1.00 90.62 333 SER A C 1
ATOM 2557 O O . SER A 1 333 ? 8.104 -16.669 -1.954 1.00 90.62 333 SER A O 1
ATOM 2559 N N . SER A 1 334 ? 8.161 -18.316 -0.422 1.00 84.81 334 SER A N 1
ATOM 2560 C CA . SER A 1 334 ? 9.133 -17.652 0.456 1.00 84.81 334 SER A CA 1
ATOM 2561 C C . SER A 1 334 ? 10.447 -17.357 -0.258 1.00 84.81 334 SER A C 1
ATOM 2563 O O . SER A 1 334 ? 10.996 -16.270 -0.096 1.00 84.81 334 SER A O 1
ATOM 2565 N N . GLN A 1 335 ? 10.902 -18.281 -1.113 1.00 87.50 335 GLN A N 1
ATOM 2566 C CA . GLN A 1 335 ? 12.093 -18.108 -1.944 1.00 87.50 335 GLN A CA 1
ATOM 2567 C C . GLN A 1 335 ? 12.033 -16.819 -2.774 1.00 87.50 335 GLN A C 1
ATOM 2569 O O . GLN A 1 335 ? 13.027 -16.106 -2.854 1.00 87.50 335 GLN A O 1
ATOM 2574 N N . HIS A 1 336 ? 10.873 -16.506 -3.354 1.00 89.25 336 HIS A N 1
ATOM 2575 C CA . HIS A 1 336 ? 10.675 -15.348 -4.231 1.00 89.25 336 HIS A CA 1
ATOM 2576 C C . HIS A 1 336 ? 10.067 -14.135 -3.505 1.00 89.25 336 HIS A C 1
ATOM 2578 O O . HIS A 1 336 ? 9.740 -13.135 -4.141 1.00 89.25 336 HIS A O 1
ATOM 2584 N N . GLY A 1 337 ? 9.865 -14.218 -2.184 1.00 87.56 337 GLY A N 1
ATOM 2585 C CA . GLY A 1 337 ? 9.184 -13.180 -1.407 1.00 87.56 337 GLY A CA 1
ATOM 2586 C C . GLY A 1 337 ? 7.709 -12.979 -1.780 1.00 87.56 337 GLY A C 1
ATOM 2587 O O . GLY A 1 337 ? 7.172 -11.900 -1.535 1.00 87.56 337 GLY A O 1
ATOM 2588 N N . ILE A 1 338 ? 7.064 -13.989 -2.374 1.00 91.06 338 ILE A N 1
ATOM 2589 C CA . ILE A 1 338 ? 5.659 -13.938 -2.792 1.00 91.06 338 ILE A CA 1
ATOM 2590 C C . ILE A 1 338 ? 4.771 -14.370 -1.632 1.00 91.06 338 ILE A C 1
ATOM 2592 O O . ILE A 1 338 ? 4.945 -15.448 -1.057 1.00 91.06 338 ILE A O 1
ATOM 2596 N N . TYR A 1 339 ? 3.781 -13.540 -1.344 1.00 89.25 339 TYR A N 1
ATOM 2597 C CA . TYR A 1 339 ? 2.680 -13.815 -0.434 1.00 89.25 339 TYR A CA 1
ATOM 2598 C C . TYR A 1 339 ? 1.406 -13.197 -1.006 1.00 89.25 339 TYR A C 1
ATOM 2600 O O . TYR A 1 339 ? 1.462 -12.332 -1.884 1.00 89.25 339 TYR A O 1
ATOM 2608 N N . SER A 1 340 ? 0.259 -13.642 -0.502 1.00 92.19 340 SER A N 1
ATOM 2609 C CA . SER A 1 340 ? -1.044 -13.151 -0.942 1.00 92.19 340 SER A CA 1
ATOM 2610 C C . SER A 1 340 ? -1.746 -12.406 0.177 1.00 92.19 340 SER A C 1
ATOM 2612 O O . SER A 1 340 ? -1.819 -12.911 1.296 1.00 92.19 340 SER A O 1
ATOM 2614 N N . HIS A 1 341 ? -2.286 -11.228 -0.124 1.00 91.88 341 HIS A N 1
ATOM 2615 C CA . HIS A 1 341 ? -3.276 -10.585 0.737 1.00 91.88 341 HIS A CA 1
ATOM 2616 C C . HIS A 1 341 ? -4.661 -11.109 0.374 1.00 91.88 341 HIS A C 1
ATOM 2618 O O . HIS A 1 341 ? -4.975 -11.259 -0.803 1.00 91.88 341 HIS A O 1
ATOM 2624 N N . ARG A 1 342 ? -5.494 -11.387 1.370 1.00 91.00 342 ARG A N 1
ATOM 2625 C CA . ARG A 1 342 ? -6.907 -11.680 1.135 1.00 91.00 342 ARG A CA 1
ATOM 2626 C C . ARG A 1 342 ? -7.614 -10.382 0.752 1.00 91.00 342 ARG A C 1
ATOM 2628 O O . ARG A 1 342 ? -7.294 -9.366 1.334 1.00 91.00 342 ARG A O 1
ATOM 2635 N N . LEU A 1 343 ? -8.528 -10.395 -0.212 1.00 90.25 343 LEU A N 1
ATOM 2636 C CA . LEU A 1 343 ? -9.286 -9.219 -0.645 1.00 90.25 343 LEU A CA 1
ATOM 2637 C C . LEU A 1 343 ? -10.742 -9.628 -0.899 1.00 90.25 343 LEU A C 1
ATOM 2639 O O . LEU A 1 343 ? -11.110 -10.060 -1.992 1.00 90.25 343 LEU A O 1
ATOM 2643 N N . GLY A 1 344 ? -11.572 -9.554 0.146 1.00 85.94 344 GLY A N 1
ATOM 2644 C CA . GLY A 1 344 ? -12.921 -10.124 0.109 1.00 85.94 344 GLY A CA 1
ATOM 2645 C C . GLY A 1 344 ? -12.871 -11.640 -0.151 1.00 85.94 344 GLY A C 1
ATOM 2646 O O . GLY A 1 344 ? -12.185 -12.345 0.589 1.00 85.94 344 GLY A O 1
ATOM 2647 N N . PRO A 1 345 ? -13.576 -12.171 -1.170 1.00 85.06 345 PRO A N 1
ATOM 2648 C CA . PRO A 1 345 ? -13.487 -13.587 -1.538 1.00 85.06 345 PRO A CA 1
ATOM 2649 C C . PRO A 1 345 ? -12.238 -13.932 -2.372 1.00 85.06 345 PRO A C 1
ATOM 2651 O O . PRO A 1 345 ? -12.005 -15.104 -2.649 1.00 85.06 345 PRO A O 1
ATOM 2654 N N . MET A 1 346 ? -11.454 -12.935 -2.790 1.00 92.19 346 MET A N 1
ATOM 2655 C CA . MET A 1 346 ? -10.313 -13.094 -3.692 1.00 92.19 346 MET A CA 1
ATOM 2656 C C . MET A 1 346 ? -8.974 -12.889 -2.978 1.00 92.19 346 MET A C 1
ATOM 2658 O O . MET A 1 346 ? -8.902 -12.688 -1.764 1.00 92.19 346 MET A O 1
ATOM 2662 N N . TRP A 1 347 ? -7.900 -12.954 -3.758 1.00 95.00 347 TRP A N 1
ATOM 2663 C CA . TRP A 1 347 ? -6.522 -12.855 -3.313 1.00 95.00 347 TRP A CA 1
ATOM 2664 C C . TRP A 1 347 ? -5.740 -11.889 -4.187 1.00 95.00 347 TRP A C 1
ATOM 2666 O O . TRP A 1 347 ? -5.779 -11.954 -5.413 1.00 95.00 347 TRP A O 1
ATOM 2676 N N . LEU A 1 348 ? -4.982 -11.016 -3.545 1.00 95.38 348 LEU A N 1
ATOM 2677 C CA . LEU A 1 348 ? -4.020 -10.140 -4.176 1.00 95.38 348 LEU A CA 1
ATOM 2678 C C . LEU A 1 348 ? -2.640 -10.786 -4.087 1.00 95.38 348 LEU A C 1
ATOM 2680 O O . LEU A 1 348 ? -1.977 -10.725 -3.049 1.00 95.38 348 LEU A O 1
ATOM 2684 N N . VAL A 1 349 ? -2.229 -11.416 -5.183 1.00 95.50 349 VAL A N 1
ATOM 2685 C CA . VAL A 1 349 ? -0.932 -12.083 -5.327 1.00 95.50 349 VAL A CA 1
ATOM 2686 C C . VAL A 1 349 ? 0.062 -11.080 -5.899 1.00 95.50 349 VAL A C 1
ATOM 2688 O O . VAL A 1 349 ? -0.274 -10.363 -6.839 1.00 95.50 349 VAL A O 1
ATOM 2691 N N . GLY A 1 350 ? 1.293 -11.022 -5.390 1.00 93.81 350 GLY A N 1
ATOM 2692 C CA . GLY A 1 350 ? 2.281 -10.112 -5.963 1.00 93.81 350 GLY A CA 1
ATOM 2693 C C . GLY A 1 350 ? 3.737 -10.441 -5.670 1.00 93.81 350 GLY A C 1
ATOM 2694 O O . GLY A 1 350 ? 4.062 -11.220 -4.776 1.00 93.81 350 GLY A O 1
ATOM 2695 N N . GLY A 1 351 ? 4.609 -9.805 -6.447 1.00 93.75 351 GLY A N 1
ATOM 2696 C CA . GLY A 1 351 ? 6.063 -9.873 -6.341 1.00 93.75 351 GLY A CA 1
ATOM 2697 C C . GLY A 1 351 ? 6.689 -8.521 -6.684 1.00 93.75 351 GLY A C 1
ATOM 2698 O O . GLY A 1 351 ? 6.085 -7.703 -7.377 1.00 93.75 351 GLY A O 1
ATOM 2699 N N . ALA A 1 352 ? 7.893 -8.259 -6.178 1.00 95.62 352 ALA A N 1
ATOM 2700 C CA . ALA A 1 352 ? 8.589 -6.992 -6.393 1.00 95.62 352 ALA A CA 1
ATOM 2701 C C . ALA A 1 352 ? 10.028 -7.233 -6.847 1.00 95.62 352 ALA A C 1
ATOM 2703 O O . ALA A 1 352 ? 10.829 -7.801 -6.101 1.00 95.62 352 ALA A O 1
ATOM 2704 N N . SER A 1 353 ? 10.350 -6.767 -8.052 1.00 97.88 353 SER A N 1
ATOM 2705 C CA . SER A 1 353 ? 11.722 -6.730 -8.551 1.00 97.88 353 SER A CA 1
ATOM 2706 C C . SER A 1 353 ? 12.485 -5.560 -7.931 1.00 97.88 353 SER A C 1
ATOM 2708 O O . SER A 1 353 ? 11.924 -4.512 -7.604 1.00 97.88 353 SER A O 1
ATOM 2710 N N . ASN A 1 354 ? 13.791 -5.741 -7.761 1.00 97.25 354 ASN A N 1
ATOM 2711 C CA . ASN A 1 354 ? 14.721 -4.669 -7.423 1.00 97.25 354 ASN A CA 1
ATOM 2712 C C . ASN A 1 354 ? 14.977 -3.727 -8.605 1.00 97.25 354 ASN A C 1
ATOM 2714 O O . ASN A 1 354 ? 15.430 -2.605 -8.390 1.00 97.25 354 ASN A O 1
ATOM 2718 N N . SER A 1 355 ? 14.697 -4.164 -9.835 1.00 98.31 355 SER A N 1
ATOM 2719 C CA . SER A 1 355 ? 14.704 -3.312 -11.023 1.00 98.31 355 SER A CA 1
ATOM 2720 C C . SER A 1 355 ? 13.565 -2.286 -10.984 1.00 98.31 355 SER A C 1
ATOM 2722 O O . SER A 1 355 ? 12.682 -2.360 -10.136 1.00 98.31 355 SER A O 1
ATOM 2724 N N . GLY A 1 356 ? 13.576 -1.313 -11.895 1.00 97.25 356 GLY A N 1
ATOM 2725 C CA . GLY A 1 356 ? 12.585 -0.238 -11.975 1.00 97.25 356 GLY A CA 1
ATOM 2726 C C . GLY A 1 356 ? 13.227 1.120 -12.248 1.00 97.25 356 GLY A C 1
ATOM 2727 O O . GLY A 1 356 ? 14.338 1.213 -12.774 1.00 97.25 356 GLY A O 1
ATOM 2728 N N . GLY A 1 357 ? 12.549 2.196 -11.853 1.00 97.00 357 GLY A N 1
ATOM 2729 C CA . GLY A 1 357 ? 13.024 3.564 -12.059 1.00 97.00 357 GLY A CA 1
ATOM 2730 C C . GLY A 1 357 ? 14.362 3.867 -11.377 1.00 97.00 357 GLY A C 1
ATOM 2731 O O . GLY A 1 357 ? 15.144 4.653 -11.904 1.00 97.00 357 GLY A O 1
ATOM 2732 N N . ALA A 1 358 ? 14.684 3.222 -10.249 1.00 97.38 358 ALA A N 1
ATOM 2733 C CA . ALA A 1 358 ? 15.985 3.388 -9.596 1.00 97.38 358 ALA A CA 1
ATOM 2734 C C . ALA A 1 358 ? 17.140 2.832 -10.445 1.00 97.38 358 ALA A C 1
ATOM 2736 O O . ALA A 1 358 ? 18.243 3.373 -10.406 1.00 97.38 358 ALA A O 1
ATOM 2737 N N . ALA A 1 359 ? 16.890 1.784 -11.239 1.00 98.00 359 ALA A N 1
ATOM 2738 C CA . ALA A 1 359 ? 17.882 1.251 -12.166 1.00 98.00 359 ALA A CA 1
ATOM 2739 C C . ALA A 1 359 ? 18.129 2.215 -13.339 1.00 98.00 359 ALA A C 1
ATOM 2741 O O . ALA A 1 359 ? 19.275 2.407 -13.734 1.00 98.00 359 ALA A O 1
ATOM 2742 N N . LEU A 1 360 ? 17.079 2.879 -13.840 1.00 98.12 360 LEU A N 1
ATOM 2743 C CA . LEU A 1 360 ? 17.194 3.915 -14.878 1.00 98.12 360 LEU A CA 1
ATOM 2744 C C . LEU A 1 360 ? 17.957 5.149 -14.372 1.00 98.12 360 LEU A C 1
ATOM 2746 O O . LEU A 1 360 ? 18.829 5.673 -15.064 1.00 98.12 360 LEU A O 1
ATOM 2750 N N . LYS A 1 361 ? 17.687 5.561 -13.126 1.00 97.38 361 LYS A N 1
ATOM 2751 C CA . LYS A 1 361 ? 18.308 6.728 -12.476 1.00 97.38 361 LYS A CA 1
ATOM 2752 C C . LYS A 1 361 ? 19.817 6.616 -12.250 1.00 97.38 361 LYS A C 1
ATOM 2754 O O . LYS A 1 361 ? 20.453 7.613 -11.930 1.00 97.38 361 LYS A O 1
ATOM 2759 N N . LYS A 1 362 ? 20.409 5.434 -12.449 1.00 97.44 362 LYS A N 1
ATOM 2760 C CA . LYS A 1 362 ? 21.870 5.278 -12.510 1.00 97.44 362 LYS A CA 1
ATOM 2761 C C . LYS A 1 362 ? 22.501 5.937 -13.733 1.00 97.44 362 LYS A C 1
ATOM 2763 O O . LYS A 1 362 ? 23.689 6.236 -13.704 1.00 97.44 362 LYS A O 1
ATOM 2768 N N . PHE A 1 363 ? 21.731 6.091 -14.806 1.00 97.81 363 PHE A N 1
ATOM 2769 C CA . PHE A 1 363 ? 22.235 6.520 -16.108 1.00 97.81 363 PHE A CA 1
ATOM 2770 C C . PHE A 1 363 ? 21.629 7.844 -16.561 1.00 97.81 363 PHE A C 1
ATOM 2772 O O . PHE A 1 363 ? 22.314 8.617 -17.223 1.00 97.81 363 PHE A O 1
ATOM 2779 N N . PHE A 1 364 ? 20.370 8.101 -16.198 1.00 97.94 364 PHE A N 1
ATOM 2780 C CA . PHE A 1 364 ? 19.607 9.244 -16.684 1.00 97.94 364 PHE A CA 1
ATOM 2781 C C . PHE A 1 364 ? 18.812 9.913 -15.562 1.00 97.94 364 PHE A C 1
ATOM 2783 O O . PHE A 1 364 ? 18.225 9.235 -14.717 1.00 97.94 364 PHE A O 1
ATOM 2790 N N . THR A 1 365 ? 18.731 11.243 -15.574 1.00 97.50 365 THR A N 1
ATOM 2791 C CA . THR A 1 365 ? 17.769 11.974 -14.736 1.00 97.50 365 THR A CA 1
ATOM 2792 C C . THR A 1 365 ? 16.338 11.739 -15.225 1.00 97.50 365 THR A C 1
ATOM 2794 O O . THR A 1 365 ? 16.114 11.282 -16.347 1.00 97.50 365 THR A O 1
ATOM 2797 N N . THR A 1 366 ? 15.339 12.070 -14.406 1.00 94.69 366 THR A N 1
ATOM 2798 C CA . THR A 1 366 ? 13.924 11.947 -14.799 1.00 94.69 366 THR A CA 1
ATOM 2799 C C . THR A 1 366 ? 13.615 12.770 -16.057 1.00 94.69 366 THR A C 1
ATOM 2801 O O . THR A 1 366 ? 12.915 12.299 -16.952 1.00 94.69 366 THR A O 1
ATOM 2804 N N . GLU A 1 367 ? 14.186 13.971 -16.163 1.00 95.56 367 GLU A N 1
ATOM 2805 C CA . GLU A 1 367 ? 14.022 14.876 -17.305 1.00 95.56 367 GLU A CA 1
ATOM 2806 C C . GLU A 1 367 ? 14.660 14.291 -18.568 1.00 95.56 367 GLU A C 1
ATOM 2808 O O . GLU A 1 367 ? 14.068 14.346 -19.647 1.00 95.56 367 GLU A O 1
ATOM 2813 N N . GLN A 1 368 ? 15.847 13.685 -18.436 1.00 97.69 368 GLN A N 1
ATOM 2814 C CA . GLN A 1 368 ? 16.504 12.979 -19.536 1.00 97.69 368 GLN A CA 1
ATOM 2815 C C . GLN A 1 368 ? 15.679 11.777 -19.990 1.00 97.69 368 GLN A C 1
ATOM 2817 O O . GLN A 1 368 ? 15.456 11.637 -21.188 1.00 97.69 368 GLN A O 1
ATOM 2822 N N . ILE A 1 369 ? 15.170 10.955 -19.063 1.00 97.44 369 ILE A N 1
ATOM 2823 C CA . ILE A 1 369 ? 14.305 9.812 -19.395 1.00 97.44 369 ILE A CA 1
ATOM 2824 C C . ILE A 1 369 ? 13.105 10.289 -20.211 1.00 97.44 369 ILE A C 1
ATOM 2826 O O . ILE A 1 369 ? 12.841 9.727 -21.269 1.00 97.44 369 ILE A O 1
ATOM 2830 N N . HIS A 1 370 ? 12.411 11.340 -19.767 1.00 95.19 370 HIS A N 1
ATOM 2831 C CA . HIS A 1 370 ? 11.259 11.885 -20.486 1.00 95.19 370 HIS A CA 1
ATOM 2832 C C . HIS A 1 370 ? 11.638 12.389 -21.888 1.00 95.19 370 HIS A C 1
ATOM 2834 O O . HIS A 1 370 ? 11.005 12.020 -22.875 1.00 95.19 370 HIS A O 1
ATOM 2840 N N . LYS A 1 371 ? 12.705 13.192 -21.992 1.00 96.75 371 LYS A N 1
ATOM 2841 C CA . LYS A 1 371 ? 13.158 13.777 -23.262 1.00 96.75 371 LYS A CA 1
ATOM 2842 C C . LYS A 1 371 ? 13.640 12.728 -24.266 1.00 96.75 371 LYS A C 1
ATOM 2844 O O . LYS A 1 371 ? 13.327 12.834 -25.442 1.00 96.75 371 LYS A O 1
ATOM 2849 N N . ILE A 1 372 ? 14.432 11.758 -23.819 1.00 97.69 372 ILE A N 1
ATOM 2850 C CA . ILE A 1 372 ? 15.008 10.713 -24.676 1.00 97.69 372 ILE A CA 1
ATOM 2851 C C . ILE A 1 372 ? 13.910 9.738 -25.107 1.00 97.69 372 ILE A C 1
ATOM 2853 O O . ILE A 1 372 ? 13.886 9.323 -26.261 1.00 97.69 372 ILE A O 1
ATOM 2857 N N . SER A 1 373 ? 12.957 9.418 -24.221 1.00 97.50 373 SER A N 1
ATOM 2858 C CA . SER A 1 373 ? 11.877 8.470 -24.531 1.00 97.50 373 SER A CA 1
ATOM 2859 C C . SER A 1 373 ? 11.036 8.895 -25.734 1.00 97.50 373 SER A C 1
ATOM 2861 O O . SER A 1 373 ? 10.663 8.036 -26.528 1.00 97.50 373 SER A O 1
ATOM 2863 N N . SER A 1 374 ? 10.776 10.193 -25.922 1.00 95.94 374 SER A N 1
ATOM 2864 C CA . SER A 1 374 ? 10.015 10.684 -27.083 1.00 95.94 374 SER A CA 1
ATOM 2865 C C . SER A 1 374 ? 10.781 10.612 -28.411 1.00 95.94 374 SER A C 1
ATOM 2867 O O . SER A 1 374 ? 10.198 10.846 -29.465 1.00 95.94 374 SER A O 1
ATOM 2869 N N . GLN A 1 375 ? 12.076 10.288 -28.372 1.00 96.25 375 GLN A N 1
ATOM 2870 C CA . GLN A 1 375 ? 12.963 10.189 -29.535 1.00 96.25 375 GLN A CA 1
ATOM 2871 C C . GLN A 1 375 ? 13.340 8.741 -29.876 1.00 96.25 375 GLN A C 1
ATOM 2873 O O . GLN A 1 375 ? 14.117 8.513 -30.804 1.00 96.25 375 GLN A O 1
ATOM 2878 N N . ILE A 1 376 ? 12.842 7.764 -29.113 1.00 96.88 376 ILE A N 1
ATOM 2879 C CA . ILE A 1 376 ? 13.084 6.344 -29.370 1.00 96.88 376 ILE A CA 1
ATOM 2880 C C . ILE A 1 376 ? 12.256 5.909 -30.583 1.00 96.88 376 ILE A C 1
ATOM 2882 O O . ILE A 1 376 ? 11.030 6.015 -30.581 1.00 96.88 376 ILE A O 1
ATOM 2886 N N . ASP A 1 377 ? 12.930 5.358 -31.590 1.00 93.31 377 ASP A N 1
ATOM 2887 C CA . ASP A 1 377 ? 12.283 4.692 -32.716 1.00 93.31 377 ASP A CA 1
ATOM 2888 C C . ASP A 1 377 ? 11.960 3.235 -32.352 1.00 93.31 377 ASP A C 1
ATOM 2890 O O . ASP A 1 377 ? 12.842 2.381 -32.259 1.00 93.31 377 ASP A O 1
ATOM 2894 N N . LEU A 1 378 ? 10.674 2.948 -32.143 1.00 93.88 378 LEU A N 1
ATOM 2895 C CA . LEU A 1 378 ? 10.188 1.611 -31.790 1.00 93.88 378 LEU A CA 1
ATOM 2896 C C . LEU A 1 378 ? 10.141 0.638 -32.976 1.00 93.88 378 LEU A C 1
ATOM 2898 O O . LEU A 1 378 ? 9.847 -0.541 -32.775 1.00 93.88 378 LEU A O 1
ATOM 2902 N N . THR A 1 379 ? 10.403 1.100 -34.202 1.00 90.75 379 THR A N 1
ATOM 2903 C CA . THR A 1 379 ? 10.501 0.216 -35.374 1.00 90.75 379 THR A CA 1
ATOM 2904 C C . THR A 1 379 ? 11.835 -0.528 -35.424 1.00 90.75 379 THR A C 1
ATOM 2906 O O . THR A 1 379 ? 11.921 -1.582 -36.057 1.00 90.75 379 THR A O 1
ATOM 2909 N N . GLN A 1 380 ? 12.851 -0.025 -34.716 1.00 85.75 380 GLN A N 1
ATOM 2910 C CA . GLN A 1 380 ? 14.171 -0.637 -34.630 1.00 85.75 380 GLN A CA 1
ATOM 2911 C C . GLN A 1 380 ? 14.279 -1.512 -33.371 1.00 85.75 380 GLN A C 1
ATOM 2913 O O . GLN A 1 380 ? 14.174 -1.003 -32.250 1.00 85.75 380 GLN A O 1
ATOM 2918 N N . PRO A 1 381 ? 14.498 -2.832 -33.504 1.00 84.12 381 PRO A N 1
ATOM 2919 C CA . PRO A 1 381 ? 14.777 -3.684 -32.354 1.00 84.12 381 PRO A CA 1
ATOM 2920 C C . PRO A 1 381 ? 16.125 -3.319 -31.718 1.00 84.12 381 PRO A C 1
ATOM 2922 O O . PRO A 1 381 ? 17.093 -3.014 -32.408 1.00 84.12 381 PRO A O 1
ATOM 2925 N N . THR A 1 382 ? 16.223 -3.421 -30.391 1.00 87.81 382 THR A N 1
ATOM 2926 C CA . THR A 1 382 ? 17.485 -3.118 -29.689 1.00 87.81 382 THR A CA 1
ATOM 2927 C C . THR A 1 382 ? 18.547 -4.206 -29.882 1.00 87.81 382 THR A C 1
ATOM 2929 O O . THR A 1 382 ? 19.735 -3.922 -29.779 1.00 87.81 382 THR A O 1
ATOM 2932 N N . HIS A 1 383 ? 18.127 -5.460 -30.111 1.00 88.38 383 HIS A N 1
ATOM 2933 C CA . HIS A 1 383 ? 18.964 -6.671 -30.078 1.00 88.38 383 HIS A CA 1
ATOM 2934 C C . HIS A 1 383 ? 19.793 -6.856 -28.786 1.00 88.38 383 HIS A C 1
ATOM 2936 O O . HIS A 1 383 ? 20.728 -7.658 -28.753 1.00 88.38 383 HIS A O 1
ATOM 2942 N N . LEU A 1 384 ? 19.447 -6.143 -27.709 1.00 93.44 384 LEU A N 1
ATOM 2943 C CA . LEU A 1 384 ? 20.145 -6.164 -26.426 1.00 93.44 384 LEU A CA 1
ATOM 2944 C C . LEU A 1 384 ? 19.288 -6.842 -25.354 1.00 93.44 384 LEU A C 1
ATOM 2946 O O . LEU A 1 384 ? 18.081 -6.640 -25.269 1.00 93.44 384 LEU A O 1
ATOM 2950 N N . HIS A 1 385 ? 19.930 -7.626 -24.488 1.00 94.19 385 HIS A N 1
ATOM 2951 C CA . HIS A 1 385 ? 19.261 -8.392 -23.431 1.00 94.19 385 HIS A CA 1
ATOM 2952 C C . HIS A 1 385 ? 19.678 -7.899 -22.047 1.00 94.19 385 HIS A C 1
ATOM 2954 O O . HIS A 1 385 ? 20.416 -8.562 -21.312 1.00 94.19 385 HIS A O 1
ATOM 2960 N N . TYR A 1 386 ? 19.240 -6.691 -21.705 1.00 98.19 386 TYR A N 1
ATOM 2961 C CA . TYR A 1 386 ? 19.575 -6.077 -20.427 1.00 98.19 386 TYR A CA 1
ATOM 2962 C C . TYR A 1 386 ? 18.753 -6.633 -19.264 1.00 98.19 386 TYR A C 1
ATOM 2964 O O . TYR A 1 386 ? 17.590 -7.001 -19.398 1.00 98.19 386 TYR A O 1
ATOM 2972 N N . TYR A 1 387 ? 19.377 -6.625 -18.090 1.00 98.50 387 TYR A N 1
ATOM 2973 C CA . TYR A 1 387 ? 18.766 -6.892 -16.794 1.00 98.50 387 TYR A CA 1
ATOM 2974 C C . TYR A 1 387 ? 19.204 -5.777 -15.827 1.00 98.50 387 TYR A C 1
ATOM 2976 O O . TYR A 1 387 ? 20.168 -5.953 -15.072 1.00 98.50 387 TYR A O 1
ATOM 2984 N N . PRO A 1 388 ? 18.594 -4.581 -15.906 1.00 98.19 388 PRO A N 1
ATOM 2985 C CA . PRO A 1 388 ? 19.090 -3.412 -15.191 1.00 98.19 388 PRO A CA 1
ATOM 2986 C C . PRO A 1 388 ? 18.747 -3.487 -13.700 1.00 98.19 388 PRO A C 1
ATOM 2988 O O . PRO A 1 388 ? 17.579 -3.590 -13.334 1.00 98.19 388 PRO A O 1
ATOM 2991 N N . LEU A 1 389 ? 19.751 -3.389 -12.826 1.00 98.50 389 LEU A N 1
ATOM 2992 C CA . LEU A 1 389 ? 19.569 -3.391 -11.371 1.00 98.50 389 LEU A CA 1
ATOM 2993 C C . LEU A 1 389 ? 20.242 -2.178 -10.700 1.00 98.50 389 LEU A C 1
ATOM 2995 O O . LEU A 1 389 ? 21.369 -1.796 -11.049 1.00 98.50 389 LEU A O 1
ATOM 2999 N N . PRO A 1 390 ? 19.606 -1.573 -9.677 1.00 97.38 390 PRO A N 1
ATOM 3000 C CA . PRO A 1 390 ? 20.196 -0.460 -8.936 1.00 97.38 390 PRO A CA 1
ATOM 3001 C C . PRO A 1 390 ? 21.342 -0.908 -8.014 1.00 97.38 390 PRO A C 1
ATOM 3003 O O . PRO A 1 390 ? 22.218 -0.112 -7.691 1.00 97.38 390 PRO A O 1
ATOM 3006 N N . ALA A 1 391 ? 21.409 -2.182 -7.638 1.00 96.44 391 ALA A N 1
ATOM 3007 C CA . ALA A 1 391 ? 22.493 -2.766 -6.852 1.00 96.44 391 ALA A CA 1
ATOM 3008 C C . ALA A 1 391 ? 22.600 -4.269 -7.148 1.00 96.44 391 ALA A C 1
ATOM 3010 O O . ALA A 1 391 ? 21.771 -4.811 -7.875 1.00 96.44 391 ALA A O 1
ATOM 3011 N N . VAL A 1 392 ? 23.619 -4.930 -6.597 1.00 97.31 392 VAL A N 1
ATOM 3012 C CA . VAL A 1 392 ? 23.727 -6.394 -6.656 1.00 97.31 392 VAL A CA 1
ATOM 3013 C C . VAL A 1 392 ? 22.534 -7.026 -5.939 1.00 97.31 392 VAL A C 1
ATOM 3015 O O . VAL A 1 392 ? 22.181 -6.621 -4.831 1.00 97.31 392 VAL A O 1
ATOM 3018 N N . GLY A 1 393 ? 21.947 -8.034 -6.576 1.00 96.25 393 GLY A N 1
ATOM 3019 C CA . GLY A 1 393 ? 20.877 -8.854 -6.036 1.00 96.25 393 GLY A CA 1
ATOM 3020 C C . GLY A 1 393 ? 19.504 -8.545 -6.627 1.00 96.25 393 GLY A C 1
ATOM 3021 O O . GLY A 1 393 ? 19.104 -7.396 -6.815 1.00 96.25 393 GLY A O 1
ATOM 3022 N N . GLU A 1 394 ? 18.739 -9.606 -6.849 1.00 97.19 394 GLU A N 1
ATOM 3023 C CA . GLU A 1 394 ? 17.358 -9.585 -7.308 1.00 97.19 394 GLU A CA 1
ATOM 3024 C C . GLU A 1 394 ? 16.472 -10.399 -6.360 1.00 97.19 394 GLU A C 1
ATOM 3026 O O . GLU A 1 394 ? 16.859 -11.465 -5.874 1.00 97.19 394 GLU A O 1
ATOM 3031 N N . ARG A 1 395 ? 15.274 -9.879 -6.079 1.00 94.25 395 ARG A N 1
ATOM 3032 C CA . ARG A 1 395 ? 14.278 -10.562 -5.239 1.00 94.25 395 ARG A CA 1
ATOM 3033 C C . ARG A 1 395 ? 13.319 -11.402 -6.071 1.00 94.25 395 ARG A C 1
ATOM 3035 O O . ARG A 1 395 ? 12.986 -12.519 -5.689 1.00 94.25 395 ARG A O 1
ATOM 3042 N N . PHE A 1 396 ? 12.874 -10.858 -7.194 1.00 97.06 396 PHE A N 1
ATOM 3043 C CA . PHE A 1 396 ? 11.842 -11.434 -8.042 1.00 97.06 396 PHE A CA 1
ATOM 3044 C C . PHE A 1 396 ? 11.990 -10.849 -9.453 1.00 97.06 396 PHE A C 1
ATOM 3046 O O . PHE A 1 396 ? 12.314 -9.670 -9.563 1.00 97.06 396 PHE A O 1
ATOM 3053 N N . PRO A 1 397 ? 11.766 -11.606 -10.540 1.00 96.75 397 PRO A N 1
ATOM 3054 C CA . PRO A 1 397 ? 11.322 -13.004 -10.624 1.00 96.75 397 PRO A CA 1
ATOM 3055 C C . PRO A 1 397 ? 12.405 -14.056 -10.375 1.00 96.75 397 PRO A C 1
ATOM 3057 O O . PRO A 1 397 ? 12.077 -15.219 -10.139 1.00 96.75 397 PRO A O 1
ATOM 3060 N N . ILE A 1 398 ? 13.680 -13.667 -10.420 1.00 96.12 398 ILE A N 1
ATOM 3061 C CA . ILE A 1 398 ? 14.819 -14.553 -10.162 1.00 96.12 398 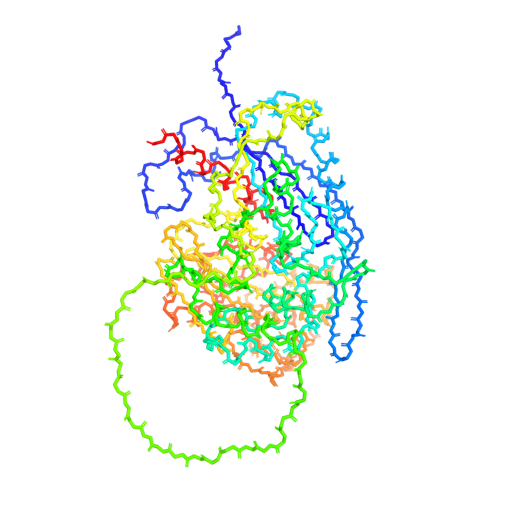ILE A CA 1
ATOM 3062 C C . ILE A 1 398 ? 15.357 -14.223 -8.773 1.00 96.12 398 ILE A C 1
ATOM 3064 O O . ILE A 1 398 ? 16.047 -13.223 -8.600 1.00 96.12 398 ILE A O 1
ATOM 3068 N N . ALA A 1 399 ? 15.026 -15.050 -7.783 1.00 94.44 399 ALA A N 1
ATOM 3069 C CA . ALA A 1 399 ? 15.488 -14.872 -6.411 1.00 94.44 399 ALA A CA 1
ATOM 3070 C C . ALA A 1 399 ? 16.981 -15.215 -6.285 1.00 94.44 399 ALA A C 1
ATOM 3072 O O . ALA A 1 399 ? 17.349 -16.353 -5.990 1.00 94.44 399 ALA A O 1
ATOM 3073 N N . ASP A 1 400 ? 17.840 -14.227 -6.523 1.00 96.44 400 ASP A N 1
ATOM 3074 C CA . ASP A 1 400 ? 19.293 -14.374 -6.516 1.00 96.44 400 ASP A CA 1
ATOM 3075 C C . ASP A 1 400 ? 19.950 -13.135 -5.898 1.00 96.44 400 ASP A C 1
ATOM 3077 O O . ASP A 1 400 ? 20.034 -12.066 -6.504 1.00 96.44 400 ASP A O 1
ATOM 3081 N N . ARG A 1 401 ? 20.469 -13.297 -4.676 1.00 93.94 401 ARG A N 1
ATOM 3082 C CA . ARG A 1 401 ? 21.130 -12.227 -3.913 1.00 93.94 401 ARG A CA 1
ATOM 3083 C C . ARG A 1 401 ? 22.453 -11.758 -4.528 1.00 93.94 401 ARG A C 1
ATOM 3085 O O . ARG A 1 401 ? 22.936 -10.707 -4.127 1.00 93.94 401 ARG A O 1
ATOM 3092 N N . GLN A 1 402 ? 23.032 -12.511 -5.463 1.00 97.44 402 GLN A N 1
ATOM 3093 C CA . GLN A 1 402 ? 24.296 -12.193 -6.135 1.00 97.44 402 GLN A CA 1
ATOM 3094 C C . GLN A 1 402 ? 24.101 -11.730 -7.585 1.00 97.44 402 GLN A C 1
ATOM 3096 O O . GLN A 1 402 ? 25.086 -11.434 -8.269 1.00 97.44 402 GLN A O 1
ATOM 3101 N N . LYS A 1 403 ? 22.849 -11.625 -8.058 1.00 97.69 403 LYS A N 1
ATOM 3102 C CA . LYS A 1 403 ? 22.545 -11.239 -9.437 1.00 97.69 403 LYS A CA 1
ATOM 3103 C C . LYS A 1 403 ? 23.134 -9.870 -9.765 1.00 97.69 403 LYS A C 1
ATOM 3105 O O . LYS A 1 403 ? 22.798 -8.864 -9.141 1.00 97.69 403 LYS A O 1
ATOM 3110 N N . GLN A 1 404 ? 24.016 -9.836 -10.756 1.00 97.88 404 GLN A N 1
ATOM 3111 C CA . GLN A 1 404 ? 24.627 -8.603 -11.241 1.00 97.88 404 GLN A CA 1
ATOM 3112 C C . GLN A 1 404 ? 23.690 -7.878 -12.210 1.00 97.88 404 GLN A C 1
ATOM 3114 O O . GLN A 1 404 ? 22.916 -8.507 -12.935 1.00 97.88 404 GLN A O 1
ATOM 3119 N N . SER A 1 405 ? 23.787 -6.547 -12.244 1.00 97.88 405 SER A N 1
ATOM 3120 C CA . SER A 1 405 ? 23.149 -5.751 -13.294 1.00 97.88 405 SER A CA 1
ATOM 3121 C C . SER A 1 405 ? 23.804 -6.069 -14.637 1.00 97.88 405 SER A C 1
ATOM 3123 O O . SER A 1 405 ? 25.028 -6.022 -14.739 1.00 97.88 405 SER A O 1
ATOM 3125 N N . ASN A 1 406 ? 23.005 -6.322 -15.673 1.00 97.75 406 ASN A N 1
ATOM 3126 C CA . ASN A 1 406 ? 23.493 -6.438 -17.046 1.00 97.75 406 ASN A CA 1
ATOM 3127 C C . ASN A 1 406 ? 22.969 -5.270 -17.887 1.00 97.75 406 ASN A C 1
ATOM 3129 O O . ASN A 1 406 ? 21.785 -5.222 -18.205 1.00 97.75 406 ASN A O 1
ATOM 3133 N N . THR A 1 407 ? 23.841 -4.330 -18.236 1.00 97.62 407 THR A N 1
ATOM 3134 C CA . THR A 1 407 ? 23.519 -3.173 -19.093 1.00 97.62 407 THR A CA 1
ATOM 3135 C C . THR A 1 407 ? 24.623 -2.951 -20.128 1.00 97.62 407 THR A C 1
ATOM 3137 O O . THR A 1 407 ? 25.035 -1.820 -20.383 1.00 97.62 407 THR A O 1
ATOM 3140 N N . SER A 1 408 ? 25.201 -4.039 -20.648 1.00 95.56 408 SER A N 1
ATOM 3141 C CA . SER A 1 408 ? 26.333 -4.013 -21.581 1.00 95.56 408 SER A CA 1
ATOM 3142 C C . SER A 1 408 ? 26.123 -4.963 -22.770 1.00 95.56 408 SER A C 1
ATOM 3144 O O . SER A 1 408 ? 25.443 -5.976 -22.608 1.00 95.56 408 SER A O 1
ATOM 3146 N N . PRO A 1 409 ? 26.702 -4.661 -23.950 1.00 96.06 409 PRO A N 1
ATOM 3147 C CA . PRO A 1 409 ? 27.454 -3.438 -24.278 1.00 96.06 409 PRO A CA 1
ATOM 3148 C C . PRO A 1 409 ? 26.535 -2.209 -24.328 1.00 96.06 409 PRO A C 1
ATOM 3150 O O . PRO A 1 409 ? 25.366 -2.358 -24.667 1.00 96.06 409 PRO A O 1
ATOM 3153 N N . ARG A 1 410 ? 27.034 -1.0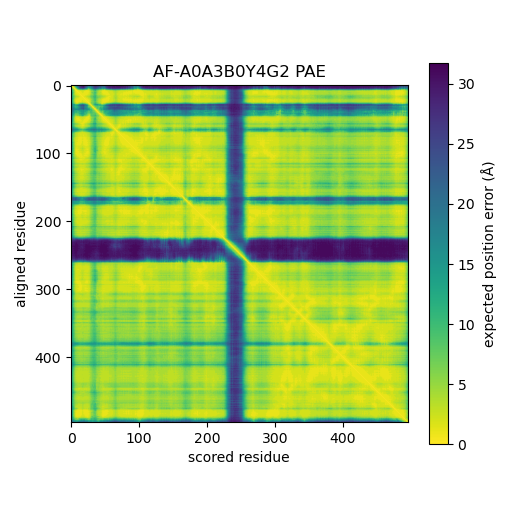14 -23.978 1.00 95.88 410 ARG A N 1
ATOM 3154 C CA . ARG A 1 410 ? 26.281 0.250 -24.107 1.00 95.88 410 ARG A CA 1
ATOM 3155 C C . ARG A 1 410 ? 26.369 0.751 -25.561 1.00 95.88 410 ARG A C 1
ATOM 3157 O O . ARG A 1 410 ? 27.492 0.963 -26.019 1.00 95.88 410 ARG A O 1
ATOM 3164 N N . PRO A 1 411 ? 25.243 0.948 -26.274 1.00 94.44 411 PRO A N 1
ATOM 3165 C CA . PRO A 1 411 ? 25.217 1.579 -27.593 1.00 94.44 411 PRO A CA 1
ATOM 3166 C C . PRO A 1 411 ? 25.847 2.970 -27.613 1.00 94.44 411 PRO A C 1
ATOM 3168 O O . PRO A 1 411 ? 25.948 3.634 -26.582 1.00 94.44 411 PRO A O 1
ATOM 3171 N N . HIS A 1 412 ? 26.208 3.438 -28.808 1.00 90.88 412 HIS A N 1
ATOM 3172 C CA . HIS A 1 412 ? 26.744 4.788 -28.992 1.00 90.88 412 HIS A CA 1
ATOM 3173 C C . HIS A 1 412 ? 25.715 5.890 -28.704 1.00 90.88 412 HIS A C 1
ATOM 3175 O O . HIS A 1 412 ? 26.099 6.957 -28.231 1.00 90.88 412 HIS A O 1
ATOM 3181 N N . ASN A 1 413 ? 24.431 5.645 -28.986 1.00 93.88 413 ASN A N 1
ATOM 3182 C CA . ASN A 1 413 ? 23.353 6.607 -28.777 1.00 93.88 413 ASN A CA 1
ATOM 3183 C C . ASN A 1 413 ? 22.588 6.320 -27.475 1.00 93.88 413 ASN A C 1
ATOM 3185 O O . ASN A 1 413 ? 22.257 5.173 -27.164 1.00 93.88 413 ASN A O 1
ATOM 3189 N N . ASP A 1 414 ? 22.248 7.380 -26.746 1.00 96.75 414 ASP A N 1
ATOM 3190 C CA . ASP A 1 414 ? 21.455 7.306 -25.523 1.00 96.75 414 ASP A CA 1
ATOM 3191 C C . ASP A 1 414 ? 20.003 6.878 -25.776 1.00 96.75 414 ASP A C 1
ATOM 3193 O O . ASP A 1 414 ? 19.412 6.249 -24.899 1.00 96.75 414 ASP A O 1
ATOM 3197 N N . ASN A 1 415 ? 19.446 7.137 -26.967 1.00 96.12 415 ASN A N 1
ATOM 3198 C CA . ASN A 1 415 ? 18.106 6.653 -27.328 1.00 96.12 415 ASN A CA 1
ATOM 3199 C C . ASN A 1 415 ? 18.073 5.118 -27.345 1.00 96.12 415 ASN A C 1
ATOM 3201 O O . ASN A 1 415 ? 17.212 4.516 -26.706 1.00 96.12 415 ASN A O 1
ATOM 3205 N N . ASP A 1 416 ? 19.052 4.489 -27.999 1.00 96.00 416 ASP A N 1
ATOM 3206 C CA . ASP A 1 416 ? 19.159 3.027 -28.088 1.00 96.00 416 ASP A CA 1
ATOM 3207 C C . ASP A 1 416 ? 19.473 2.417 -26.719 1.00 96.00 416 ASP A C 1
ATOM 3209 O O . ASP A 1 416 ? 18.925 1.378 -26.345 1.00 96.00 416 ASP A O 1
ATOM 3213 N N . PHE A 1 417 ? 20.325 3.088 -25.934 1.00 97.75 417 PHE A N 1
ATOM 3214 C CA . PHE A 1 417 ? 20.645 2.645 -24.584 1.00 97.75 417 PHE A CA 1
ATOM 3215 C C . PHE A 1 417 ? 19.421 2.700 -23.660 1.00 97.75 417 PHE A C 1
ATOM 3217 O O . PHE A 1 417 ? 19.138 1.722 -22.964 1.00 97.75 417 PHE A O 1
ATOM 3224 N N . LEU A 1 418 ? 18.656 3.799 -23.671 1.00 98.31 418 LEU A N 1
ATOM 3225 C CA . LEU A 1 418 ? 17.424 3.903 -22.892 1.00 98.31 418 LEU A CA 1
ATOM 3226 C C . LEU A 1 418 ? 16.371 2.902 -23.383 1.00 98.31 418 LEU A C 1
ATOM 3228 O O . LEU A 1 418 ? 15.751 2.245 -22.550 1.00 98.31 418 LEU A O 1
ATOM 3232 N N . HIS A 1 419 ? 16.210 2.723 -24.697 1.00 97.94 419 HIS A N 1
ATOM 3233 C CA . HIS A 1 419 ? 15.305 1.720 -25.264 1.00 97.94 419 HIS A CA 1
ATOM 3234 C C . HIS A 1 419 ? 15.631 0.319 -24.723 1.00 97.94 419 HIS A C 1
ATOM 3236 O O . HIS A 1 419 ? 14.751 -0.347 -24.176 1.00 97.94 419 HIS A O 1
ATOM 3242 N N . ALA A 1 420 ? 16.902 -0.092 -24.758 1.00 98.12 420 ALA A N 1
ATOM 3243 C CA . ALA A 1 420 ? 17.337 -1.386 -24.235 1.00 98.12 420 ALA A CA 1
ATOM 3244 C C . ALA A 1 420 ? 17.116 -1.530 -22.717 1.00 98.12 420 ALA A C 1
ATOM 3246 O O . ALA A 1 420 ? 16.747 -2.605 -22.242 1.00 98.12 420 ALA A O 1
ATOM 3247 N N . LEU A 1 421 ? 17.289 -0.457 -21.935 1.00 98.56 421 LEU A N 1
ATOM 3248 C CA . LEU A 1 421 ? 16.984 -0.468 -20.499 1.00 98.56 421 LEU A CA 1
ATOM 3249 C C . LEU A 1 421 ? 15.482 -0.652 -20.239 1.00 98.56 421 LEU A C 1
ATOM 3251 O O . LEU A 1 421 ? 15.105 -1.503 -19.434 1.00 98.56 421 LEU A O 1
ATOM 3255 N N . LEU A 1 422 ? 14.625 0.114 -20.923 1.00 98.31 422 LEU A N 1
ATOM 3256 C CA . LEU A 1 422 ? 13.167 0.031 -20.781 1.00 98.31 422 LEU A CA 1
ATOM 3257 C C . LEU A 1 422 ? 12.635 -1.343 -21.218 1.00 98.31 422 LEU A C 1
ATOM 3259 O O . LEU A 1 422 ? 11.796 -1.920 -20.520 1.00 98.31 422 LEU A O 1
ATOM 3263 N N . GLN A 1 423 ? 13.163 -1.891 -22.318 1.00 98.19 423 GLN A N 1
ATOM 3264 C CA . GLN A 1 423 ? 12.849 -3.237 -22.805 1.00 98.19 423 GLN A CA 1
ATOM 3265 C C . GLN A 1 423 ? 13.324 -4.323 -21.831 1.00 98.19 423 GLN A C 1
ATOM 3267 O O . GLN A 1 423 ? 12.590 -5.274 -21.561 1.00 98.19 423 GLN A O 1
ATOM 3272 N N . GLY A 1 424 ? 14.508 -4.160 -21.233 1.00 98.31 424 GLY A N 1
ATOM 3273 C CA . GLY A 1 424 ? 15.005 -5.047 -20.181 1.00 98.31 424 GLY A CA 1
ATOM 3274 C C . GLY A 1 424 ? 14.069 -5.091 -18.970 1.00 98.31 424 GLY A C 1
ATOM 3275 O O . GLY A 1 424 ? 13.712 -6.172 -18.507 1.00 98.31 424 GLY A O 1
ATOM 3276 N N . ILE A 1 425 ? 13.584 -3.936 -18.495 1.00 98.62 425 ILE A N 1
ATOM 3277 C CA . ILE A 1 425 ? 12.609 -3.891 -17.388 1.00 98.62 425 ILE A CA 1
ATOM 3278 C C . ILE A 1 425 ? 11.266 -4.516 -17.800 1.00 98.62 425 ILE A C 1
ATOM 3280 O O . ILE A 1 425 ? 10.685 -5.264 -17.018 1.00 98.62 425 ILE A O 1
ATOM 3284 N N . ALA A 1 426 ? 10.791 -4.279 -19.026 1.00 98.38 426 ALA A N 1
ATOM 3285 C CA . ALA A 1 426 ? 9.581 -4.924 -19.547 1.00 98.38 426 ALA A CA 1
ATOM 3286 C C . ALA A 1 426 ? 9.732 -6.457 -19.655 1.00 98.38 426 ALA A C 1
ATOM 3288 O O . ALA A 1 426 ? 8.803 -7.210 -19.370 1.00 98.38 426 ALA A O 1
ATOM 3289 N N . THR A 1 427 ? 10.932 -6.942 -19.980 1.00 98.25 427 THR A N 1
ATOM 3290 C CA . THR A 1 427 ? 11.251 -8.376 -19.977 1.00 98.25 427 THR A CA 1
ATOM 3291 C C . THR A 1 427 ? 11.206 -8.953 -18.557 1.00 98.25 427 THR A C 1
ATOM 3293 O O . THR A 1 427 ? 10.674 -10.045 -18.350 1.00 98.25 427 THR A O 1
ATOM 3296 N N . ILE A 1 428 ? 11.719 -8.220 -17.560 1.00 98.62 428 ILE A N 1
ATOM 3297 C CA . ILE A 1 428 ? 11.626 -8.592 -16.137 1.00 98.62 428 ILE A CA 1
ATOM 3298 C C . ILE A 1 428 ? 10.160 -8.646 -15.688 1.00 98.62 428 ILE A C 1
ATOM 3300 O O . ILE A 1 428 ? 9.765 -9.585 -14.998 1.00 98.62 428 ILE A O 1
ATOM 3304 N N . GLU A 1 429 ? 9.342 -7.678 -16.105 1.00 98.69 429 GLU A N 1
ATOM 3305 C CA . GLU A 1 429 ? 7.900 -7.650 -15.844 1.00 98.69 429 GLU A CA 1
ATOM 3306 C C . GLU A 1 429 ? 7.203 -8.898 -16.397 1.00 98.69 429 GLU A C 1
ATOM 3308 O O . GLU A 1 429 ? 6.496 -9.585 -15.656 1.00 98.69 429 GLU A O 1
ATOM 3313 N N . LYS A 1 430 ? 7.464 -9.243 -17.665 1.00 98.38 430 LYS A N 1
ATOM 3314 C CA . LYS A 1 430 ? 6.936 -10.457 -18.299 1.00 98.38 430 LYS A CA 1
ATOM 3315 C C . LYS A 1 430 ? 7.320 -11.714 -17.517 1.00 98.38 430 LYS A C 1
ATOM 3317 O O . LYS A 1 430 ? 6.453 -12.501 -17.152 1.00 98.38 430 LYS A O 1
ATOM 3322 N N . GLN A 1 431 ? 8.608 -11.873 -17.204 1.00 98.31 431 GLN A N 1
ATOM 3323 C CA . GLN A 1 431 ? 9.101 -12.999 -16.401 1.00 98.31 431 GLN A CA 1
ATOM 3324 C C . GLN A 1 431 ? 8.442 -13.053 -15.018 1.00 98.31 431 GLN A C 1
ATOM 3326 O O . GLN A 1 431 ? 8.223 -14.135 -14.477 1.00 98.31 431 GLN A O 1
ATOM 3331 N N . GLY A 1 432 ? 8.126 -11.893 -14.442 1.00 98.19 432 GLY A N 1
ATOM 3332 C CA . GLY A 1 432 ? 7.368 -11.7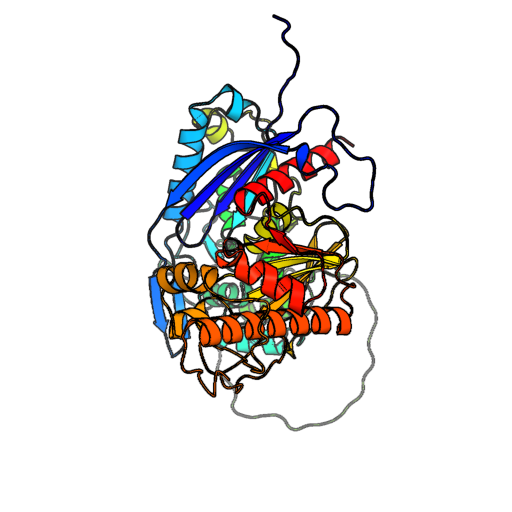74 -13.208 1.00 98.19 432 GLY A CA 1
ATOM 3333 C C . GLY A 1 432 ? 5.975 -12.372 -13.319 1.00 98.19 432 GLY A C 1
ATOM 3334 O O . GLY A 1 432 ? 5.637 -13.265 -12.544 1.00 98.19 432 GLY A O 1
ATOM 3335 N N . TYR A 1 433 ? 5.182 -11.942 -14.295 1.00 98.31 433 TYR A N 1
ATOM 3336 C CA . TYR A 1 433 ? 3.847 -12.504 -14.495 1.00 98.31 433 TYR A CA 1
ATOM 3337 C C . TYR A 1 433 ? 3.878 -13.995 -14.847 1.00 98.31 433 TYR A C 1
ATOM 3339 O O . TYR A 1 433 ? 3.135 -14.763 -14.235 1.00 98.31 433 TYR A O 1
ATOM 3347 N N . ASP A 1 434 ? 4.806 -14.420 -15.710 1.00 97.81 434 ASP A N 1
ATOM 3348 C CA . ASP A 1 434 ? 5.022 -15.835 -16.037 1.00 97.81 434 ASP A CA 1
ATOM 3349 C C . ASP A 1 434 ? 5.349 -16.646 -14.761 1.00 97.81 434 ASP A C 1
ATOM 3351 O O . ASP A 1 434 ? 4.827 -17.743 -14.547 1.00 97.81 434 ASP A O 1
ATOM 3355 N N . LYS A 1 435 ? 6.171 -16.092 -13.855 1.00 98.00 435 LYS A N 1
ATOM 3356 C CA . LYS A 1 435 ? 6.504 -16.720 -12.567 1.00 98.00 435 LYS A CA 1
ATOM 3357 C C . LYS A 1 435 ? 5.299 -16.798 -11.630 1.00 98.00 435 LYS A C 1
ATOM 3359 O O . LYS A 1 435 ? 5.125 -17.833 -10.991 1.00 98.00 435 LYS A O 1
ATOM 3364 N N . LEU A 1 436 ? 4.487 -15.742 -11.525 1.00 97.38 436 LEU A N 1
ATOM 3365 C CA . LEU A 1 436 ? 3.274 -15.759 -10.697 1.00 97.38 436 LEU A CA 1
ATOM 3366 C C . LEU A 1 436 ? 2.293 -16.822 -11.192 1.00 97.38 436 LEU A C 1
ATOM 3368 O O . LEU A 1 436 ? 1.789 -17.599 -10.384 1.00 97.38 436 LEU A O 1
ATOM 3372 N N . GLN A 1 437 ? 2.079 -16.903 -12.506 1.00 96.94 437 GLN A N 1
ATOM 3373 C CA . GLN A 1 437 ? 1.219 -17.914 -13.114 1.00 96.94 437 GLN A CA 1
ATOM 3374 C C . GLN A 1 437 ? 1.753 -19.333 -12.866 1.00 96.94 437 GLN A C 1
ATOM 3376 O O . GLN A 1 437 ? 1.014 -20.203 -12.410 1.00 96.94 437 GLN A O 1
ATOM 3381 N N . ALA A 1 438 ? 3.056 -19.561 -13.066 1.00 96.88 438 ALA A N 1
ATOM 3382 C CA . ALA A 1 438 ? 3.694 -20.857 -12.814 1.00 96.88 438 ALA A CA 1
ATOM 3383 C C . ALA A 1 438 ? 3.607 -21.317 -11.345 1.00 96.88 438 ALA A C 1
ATOM 3385 O O . ALA A 1 438 ? 3.693 -22.511 -11.067 1.00 96.88 438 ALA A O 1
ATOM 3386 N N . LEU A 1 439 ? 3.440 -20.384 -10.403 1.00 95.56 439 LEU A N 1
ATOM 3387 C CA . LEU A 1 439 ? 3.247 -20.666 -8.977 1.00 95.56 439 LEU A CA 1
ATOM 3388 C C . LEU A 1 439 ? 1.770 -20.858 -8.586 1.00 95.56 439 LEU A C 1
ATOM 3390 O O . LEU A 1 439 ? 1.471 -20.996 -7.402 1.00 95.56 439 LEU A O 1
ATOM 3394 N N . GLY A 1 440 ? 0.853 -20.876 -9.557 1.00 95.38 440 GLY A N 1
ATOM 3395 C CA . GLY A 1 440 ? -0.583 -21.063 -9.340 1.00 95.38 440 GLY A CA 1
ATOM 3396 C C . GLY A 1 440 ? -1.408 -19.777 -9.419 1.00 95.38 440 GLY A C 1
ATOM 3397 O O . GLY A 1 440 ? -2.595 -19.802 -9.110 1.00 95.38 440 GLY A O 1
ATOM 3398 N N . GLY A 1 441 ? -0.817 -18.649 -9.817 1.00 96.00 441 GLY A N 1
ATOM 3399 C CA . GLY A 1 441 ? -1.571 -17.441 -10.152 1.00 96.00 441 GLY A CA 1
ATOM 3400 C C . GLY A 1 441 ? -2.387 -17.613 -11.442 1.00 96.00 441 GLY A C 1
ATOM 3401 O O . GLY A 1 441 ? -2.130 -18.529 -12.226 1.00 96.00 441 GLY A O 1
ATOM 3402 N N . PRO A 1 442 ? -3.372 -16.739 -11.697 1.00 96.56 442 PRO A N 1
ATOM 3403 C CA . PRO A 1 442 ? -4.163 -16.799 -12.918 1.00 96.56 442 PRO A CA 1
ATOM 3404 C C . PRO A 1 442 ? -3.357 -16.321 -14.133 1.00 96.56 442 PRO A C 1
ATOM 3406 O O . PRO A 1 442 ? -2.342 -15.633 -14.005 1.00 96.56 442 PRO A O 1
ATOM 3409 N N . SER A 1 443 ? -3.857 -16.639 -15.327 1.00 96.12 443 SER A N 1
ATOM 3410 C CA . SER A 1 443 ? -3.437 -15.963 -16.558 1.00 96.12 443 SER A CA 1
ATOM 3411 C C . SER A 1 443 ? -3.761 -14.471 -16.484 1.00 96.12 443 SER A C 1
ATOM 3413 O O . SER A 1 443 ? -4.796 -14.083 -15.940 1.00 96.12 443 SER A O 1
ATOM 3415 N N . ILE A 1 444 ? -2.889 -13.636 -17.050 1.00 97.44 444 ILE A N 1
ATOM 3416 C CA . ILE A 1 444 ? -3.097 -12.186 -17.072 1.00 97.44 444 ILE A CA 1
ATOM 3417 C C . ILE A 1 444 ? -3.965 -11.808 -18.273 1.00 97.44 444 ILE A C 1
ATOM 3419 O O . ILE A 1 444 ? -3.640 -12.160 -19.405 1.00 97.44 444 ILE A O 1
ATOM 3423 N N . ASN A 1 445 ? -5.043 -11.066 -18.023 1.00 95.62 445 ASN A N 1
ATOM 3424 C CA . ASN A 1 445 ? -5.987 -10.621 -19.055 1.00 95.62 445 ASN A CA 1
ATOM 3425 C C . ASN A 1 445 ? -5.661 -9.211 -19.555 1.00 95.62 445 ASN A C 1
ATOM 3427 O O . ASN A 1 445 ? -5.756 -8.915 -20.745 1.00 95.62 445 ASN A O 1
ATOM 3431 N N . ARG A 1 446 ? -5.276 -8.332 -18.628 1.00 97.06 446 ARG A N 1
ATOM 3432 C CA . ARG A 1 446 ? -4.846 -6.957 -18.884 1.00 97.06 446 ARG A CA 1
ATOM 3433 C C . ARG A 1 446 ? -3.934 -6.485 -17.762 1.00 97.06 446 ARG A C 1
ATOM 3435 O O . ARG A 1 446 ? -3.995 -7.000 -16.646 1.00 97.06 446 ARG A O 1
ATOM 3442 N N . ILE A 1 447 ? -3.131 -5.474 -18.060 1.00 98.38 447 ILE A N 1
ATOM 3443 C CA . ILE A 1 447 ? -2.234 -4.835 -17.104 1.00 98.38 447 ILE A CA 1
ATOM 3444 C C . ILE A 1 447 ? -2.616 -3.368 -16.975 1.00 98.38 447 ILE A C 1
ATOM 3446 O O . ILE A 1 447 ? -2.616 -2.611 -17.944 1.00 98.38 447 ILE A O 1
ATOM 3450 N N . ILE A 1 448 ? -2.904 -2.961 -15.752 1.00 98.00 448 ILE A N 1
ATOM 3451 C CA . ILE A 1 448 ? -3.156 -1.583 -15.373 1.00 98.00 448 ILE A CA 1
ATOM 3452 C C . ILE A 1 448 ? -1.857 -1.016 -14.800 1.00 98.00 448 ILE A C 1
ATOM 3454 O O . ILE A 1 448 ? -1.224 -1.600 -13.923 1.00 98.00 448 ILE A O 1
ATOM 3458 N N . THR A 1 449 ? -1.418 0.122 -15.317 1.00 97.56 449 THR A N 1
ATOM 3459 C CA . THR A 1 449 ? -0.118 0.704 -14.990 1.00 97.56 449 THR A CA 1
ATOM 3460 C C . THR A 1 449 ? -0.280 1.868 -14.031 1.00 97.56 449 THR A C 1
ATOM 3462 O O . THR A 1 449 ? -1.104 2.756 -14.254 1.00 97.56 449 THR A O 1
ATOM 3465 N N . THR A 1 450 ? 0.544 1.882 -12.987 1.00 96.06 450 THR A N 1
ATOM 3466 C CA . THR A 1 450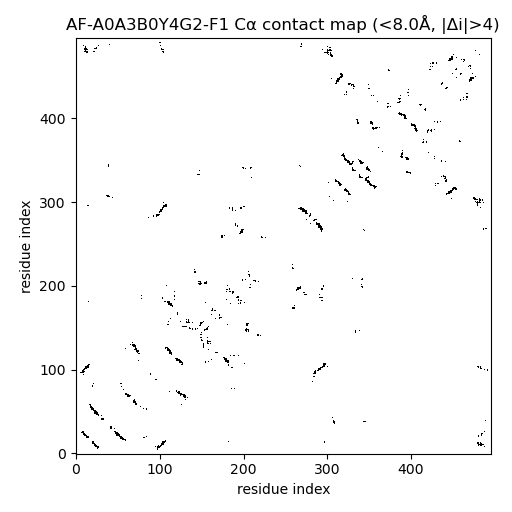 ? 0.632 2.965 -12.002 1.00 96.06 450 THR A CA 1
ATOM 3467 C C . THR A 1 450 ? 2.080 3.413 -11.798 1.00 96.06 450 THR A C 1
ATOM 3469 O O . THR A 1 450 ? 3.022 2.780 -12.284 1.00 96.06 450 THR A O 1
ATOM 3472 N N . GLY A 1 451 ? 2.278 4.504 -11.057 1.00 91.31 451 GLY A N 1
ATOM 3473 C CA . GLY A 1 451 ? 3.600 5.031 -10.715 1.00 91.31 451 GLY A CA 1
ATOM 3474 C C . GLY A 1 451 ? 4.190 5.952 -11.787 1.00 91.31 451 GLY A C 1
ATOM 3475 O O . GLY A 1 451 ? 3.601 6.172 -12.842 1.00 91.31 451 GLY A O 1
ATOM 3476 N N . GLY A 1 452 ? 5.371 6.514 -11.512 1.00 89.81 452 GLY A N 1
ATOM 3477 C CA . GLY A 1 452 ? 5.979 7.543 -12.367 1.00 89.81 452 GLY A CA 1
ATOM 3478 C C . GLY A 1 452 ? 6.242 7.083 -13.805 1.00 89.81 452 GLY A C 1
ATOM 3479 O O . GLY A 1 452 ? 6.086 7.868 -14.736 1.00 89.81 452 GLY A O 1
ATOM 3480 N N . GLY A 1 453 ? 6.571 5.803 -14.008 1.00 92.44 453 GLY A N 1
ATOM 3481 C CA . GLY A 1 453 ? 6.752 5.244 -15.350 1.00 92.44 453 GLY A CA 1
ATOM 3482 C C . GLY A 1 453 ? 5.464 5.133 -16.172 1.00 92.44 453 GLY A C 1
ATOM 3483 O O . GLY A 1 453 ? 5.550 5.012 -17.389 1.00 92.44 453 GLY A O 1
ATOM 3484 N N . ALA A 1 454 ? 4.281 5.218 -15.550 1.00 93.31 454 ALA A N 1
ATOM 3485 C CA . ALA A 1 454 ? 2.997 5.164 -16.254 1.00 93.31 454 ALA A CA 1
ATOM 3486 C C . ALA A 1 454 ? 2.749 6.380 -17.165 1.00 93.31 454 ALA A C 1
ATOM 3488 O O . ALA A 1 454 ? 1.910 6.307 -18.054 1.00 93.31 454 ALA A O 1
ATOM 3489 N N . GLN A 1 455 ? 3.482 7.480 -16.954 1.00 92.25 455 GLN A N 1
ATOM 3490 C CA . GLN A 1 455 ? 3.415 8.692 -17.779 1.00 92.25 455 GLN A CA 1
ATOM 3491 C C . GLN A 1 455 ? 4.311 8.617 -19.028 1.00 92.25 455 GLN A C 1
ATOM 3493 O O . GLN A 1 455 ? 4.325 9.535 -19.840 1.00 92.25 455 GLN A O 1
ATOM 3498 N N . ASN A 1 456 ? 5.100 7.549 -19.180 1.00 95.69 456 ASN A N 1
ATOM 3499 C CA . ASN A 1 456 ? 6.005 7.376 -20.311 1.00 95.69 456 ASN A CA 1
ATOM 3500 C C . ASN A 1 456 ? 5.336 6.527 -21.401 1.00 95.69 456 ASN A C 1
ATOM 3502 O O . ASN A 1 456 ? 5.402 5.298 -21.365 1.00 95.69 456 ASN A O 1
ATOM 3506 N N . GLU A 1 457 ? 4.707 7.185 -22.375 1.00 95.94 457 GLU A N 1
ATOM 3507 C CA . GLU A 1 457 ? 3.976 6.530 -23.471 1.00 95.94 457 GLU A CA 1
ATOM 3508 C C . GLU A 1 457 ? 4.849 5.559 -24.278 1.00 95.94 457 GLU A C 1
ATOM 3510 O O . GLU A 1 457 ? 4.421 4.443 -24.578 1.00 95.94 457 GLU A O 1
ATOM 3515 N N . THR A 1 458 ? 6.103 5.928 -24.556 1.00 97.00 458 THR A N 1
ATOM 3516 C CA . THR A 1 458 ? 7.070 5.048 -25.225 1.00 97.00 458 THR A CA 1
ATOM 3517 C C . THR A 1 458 ? 7.311 3.779 -24.413 1.00 97.00 458 THR A C 1
ATOM 3519 O O . THR A 1 458 ? 7.324 2.678 -24.962 1.00 97.00 458 THR A O 1
ATOM 3522 N N . TRP A 1 459 ? 7.454 3.893 -23.091 1.00 97.31 459 TRP A N 1
ATOM 3523 C CA . TRP A 1 459 ? 7.631 2.724 -22.233 1.00 97.31 459 TRP A CA 1
ATOM 3524 C C . TRP A 1 459 ? 6.376 1.846 -22.190 1.00 97.31 459 TRP A C 1
ATOM 3526 O O . TRP A 1 459 ? 6.492 0.621 -22.232 1.00 97.31 459 TRP A O 1
ATOM 3536 N N . LEU A 1 460 ? 5.177 2.438 -22.172 1.00 97.00 460 LEU A N 1
ATOM 3537 C CA . LEU A 1 460 ? 3.926 1.681 -22.301 1.00 97.00 460 LEU A CA 1
ATOM 3538 C C . LEU A 1 460 ? 3.883 0.897 -23.621 1.00 97.00 460 LEU A C 1
ATOM 3540 O O . LEU A 1 460 ? 3.516 -0.279 -23.621 1.00 97.00 460 LEU A O 1
ATOM 3544 N N . ALA A 1 461 ? 4.309 1.511 -24.728 1.00 96.75 461 ALA A N 1
ATOM 3545 C CA . ALA A 1 461 ? 4.375 0.859 -26.033 1.00 96.75 461 ALA A CA 1
ATOM 3546 C C . ALA A 1 461 ? 5.409 -0.282 -26.068 1.00 96.75 461 ALA A C 1
ATOM 3548 O O . ALA A 1 461 ? 5.088 -1.375 -26.538 1.00 96.75 461 ALA A O 1
ATOM 3549 N N . ILE A 1 462 ? 6.604 -0.080 -25.498 1.00 97.38 462 ILE A N 1
ATOM 3550 C CA . ILE A 1 462 ? 7.621 -1.135 -25.336 1.00 97.38 462 ILE A CA 1
ATOM 3551 C C . ILE A 1 462 ? 7.043 -2.305 -24.539 1.00 97.38 462 ILE A C 1
ATOM 3553 O O . ILE A 1 462 ? 7.108 -3.448 -24.980 1.00 97.38 462 ILE A O 1
ATOM 3557 N N . ARG A 1 463 ? 6.407 -2.036 -23.395 1.00 97.75 463 ARG A N 1
ATOM 3558 C CA . ARG A 1 463 ? 5.784 -3.077 -22.566 1.00 97.75 463 ARG A CA 1
ATOM 3559 C C . ARG A 1 463 ? 4.688 -3.822 -23.322 1.00 97.75 463 ARG A C 1
ATOM 3561 O O . ARG A 1 463 ? 4.644 -5.045 -23.275 1.00 97.75 463 ARG A O 1
ATOM 3568 N N . LYS A 1 464 ? 3.839 -3.123 -24.077 1.00 96.81 464 LYS A N 1
ATOM 3569 C CA . LYS A 1 464 ? 2.810 -3.762 -24.911 1.00 96.81 464 LYS A CA 1
ATOM 3570 C C . LYS A 1 464 ? 3.437 -4.683 -25.964 1.00 96.81 464 LYS A C 1
ATOM 3572 O O . LYS A 1 464 ? 2.930 -5.781 -26.199 1.00 96.81 464 LYS A O 1
ATOM 3577 N N . ASN A 1 465 ? 4.559 -4.271 -26.554 1.00 95.00 465 ASN A N 1
ATOM 3578 C CA . ASN A 1 465 ? 5.309 -5.078 -27.512 1.00 95.00 465 ASN A CA 1
ATOM 3579 C C . ASN A 1 465 ? 5.979 -6.297 -26.867 1.00 95.00 465 ASN A C 1
ATOM 3581 O O . ASN A 1 465 ? 5.962 -7.358 -27.485 1.00 95.00 465 ASN A O 1
ATOM 3585 N N . GLU A 1 466 ? 6.518 -6.175 -25.656 1.00 95.75 466 GLU A N 1
ATOM 3586 C CA . GLU A 1 466 ? 7.187 -7.273 -24.947 1.00 95.75 466 GLU A CA 1
ATOM 3587 C C . GLU A 1 466 ? 6.199 -8.276 -24.337 1.00 95.75 466 GLU A C 1
ATOM 3589 O O . GLU A 1 466 ? 6.340 -9.486 -24.508 1.00 95.75 466 GLU A O 1
ATOM 3594 N N . LEU A 1 467 ? 5.169 -7.786 -23.642 1.00 96.69 467 LEU A N 1
ATOM 3595 C CA . LEU A 1 467 ? 4.225 -8.626 -22.906 1.00 96.69 467 LEU A CA 1
ATOM 3596 C C . LEU A 1 467 ? 3.113 -9.191 -23.794 1.00 96.69 467 LEU A C 1
ATOM 3598 O O . LEU A 1 467 ? 2.518 -10.201 -23.431 1.00 96.69 467 LEU A O 1
ATOM 3602 N N . LYS A 1 468 ? 2.824 -8.559 -24.941 1.00 96.50 468 LYS A N 1
ATOM 3603 C CA . LYS A 1 468 ? 1.719 -8.930 -25.849 1.00 96.50 468 LYS A CA 1
ATOM 3604 C C . LYS A 1 468 ? 0.348 -8.974 -25.155 1.00 96.50 468 LYS A C 1
ATOM 3606 O O . LYS A 1 468 ? -0.530 -9.735 -25.552 1.00 96.50 468 LYS A O 1
ATOM 3611 N N . LEU A 1 469 ? 0.158 -8.128 -24.143 1.00 96.12 469 LEU A N 1
ATOM 3612 C CA . LEU A 1 469 ? -1.078 -7.994 -23.373 1.00 96.12 469 LEU A CA 1
ATOM 3613 C C . LEU A 1 469 ? -1.667 -6.583 -23.518 1.00 96.12 469 LEU A C 1
ATOM 3615 O O . LEU A 1 469 ? -0.927 -5.635 -23.798 1.00 96.12 469 LEU A O 1
ATOM 3619 N N . PRO A 1 470 ? -2.984 -6.404 -23.307 1.00 97.00 470 PRO A N 1
ATOM 3620 C CA . PRO A 1 470 ? -3.570 -5.082 -23.139 1.00 97.00 470 PRO A CA 1
ATOM 3621 C C . PRO A 1 470 ? -2.932 -4.369 -21.942 1.00 97.00 470 PRO A C 1
ATOM 3623 O O . PRO A 1 470 ? -2.953 -4.890 -20.827 1.00 97.00 470 PRO A O 1
ATOM 3626 N N . ILE A 1 471 ? -2.379 -3.176 -22.172 1.00 97.50 471 ILE A N 1
ATOM 3627 C CA . ILE A 1 471 ? -1.806 -2.323 -21.127 1.00 97.50 471 ILE A CA 1
ATOM 3628 C C . ILE A 1 471 ? -2.530 -0.983 -21.144 1.00 97.50 471 ILE A C 1
ATOM 3630 O O . ILE A 1 471 ? -2.615 -0.342 -22.191 1.00 97.50 471 ILE A O 1
ATOM 3634 N N . VAL A 1 472 ? -3.035 -0.574 -19.984 1.00 94.94 472 VAL A N 1
ATOM 3635 C CA . VAL A 1 472 ? -3.707 0.713 -19.768 1.00 94.94 472 VAL A CA 1
ATOM 3636 C C . VAL A 1 472 ? -3.076 1.437 -18.584 1.00 94.94 472 VAL A C 1
ATOM 3638 O O . VAL A 1 472 ? -2.400 0.816 -17.762 1.00 94.94 472 VAL A O 1
ATOM 3641 N N . THR A 1 473 ? -3.282 2.745 -18.485 1.00 95.19 473 THR A N 1
ATOM 3642 C CA . THR A 1 473 ? -2.913 3.532 -17.300 1.00 95.19 473 THR A CA 1
ATOM 3643 C C . THR A 1 473 ? -4.120 3.628 -16.378 1.00 95.19 473 THR A C 1
ATOM 3645 O O . THR A 1 473 ? -5.238 3.811 -16.852 1.00 95.19 473 THR A O 1
ATOM 3648 N N . ALA A 1 474 ? -3.906 3.484 -15.071 1.00 94.25 474 ALA A N 1
ATOM 3649 C CA . ALA A 1 474 ? -4.980 3.629 -14.094 1.00 94.25 474 ALA A CA 1
ATOM 3650 C C . ALA A 1 474 ? -5.540 5.058 -14.092 1.00 94.25 474 ALA A C 1
ATOM 3652 O O . ALA A 1 474 ? -4.762 6.019 -14.043 1.00 94.25 474 ALA A O 1
ATOM 3653 N N . GLN A 1 475 ? -6.869 5.181 -14.067 1.00 91.56 475 GLN A N 1
ATOM 3654 C CA . GLN A 1 475 ? -7.559 6.467 -13.948 1.00 91.56 475 GLN A CA 1
ATOM 3655 C C . GLN A 1 475 ? -7.292 7.112 -12.583 1.00 91.56 475 GLN A C 1
ATOM 3657 O O . GLN A 1 475 ? -6.978 8.300 -12.499 1.00 91.56 475 GLN A O 1
ATOM 3662 N N . HIS A 1 476 ? -7.340 6.310 -11.517 1.00 91.44 476 HIS A N 1
ATOM 3663 C CA . HIS A 1 476 ? -6.999 6.724 -10.163 1.00 91.44 476 HIS A CA 1
ATOM 3664 C C . HIS A 1 476 ? -5.863 5.859 -9.603 1.00 91.44 476 HIS A C 1
ATOM 3666 O O . HIS A 1 476 ? -5.751 4.668 -9.867 1.00 91.44 476 HIS A O 1
ATOM 3672 N N . GLN A 1 477 ? -4.953 6.481 -8.852 1.00 90.12 477 GLN A N 1
ATOM 3673 C CA . GLN A 1 477 ? -3.764 5.801 -8.306 1.00 90.12 477 GLN A CA 1
ATOM 3674 C C . GLN A 1 477 ? -3.537 6.095 -6.823 1.00 90.12 477 GLN A C 1
ATOM 3676 O O . GLN A 1 477 ? -2.651 5.509 -6.208 1.00 90.12 477 GLN A O 1
ATOM 3681 N N . GLN A 1 478 ? -4.303 7.025 -6.251 1.00 94.06 478 GLN A N 1
ATOM 3682 C CA . GLN A 1 478 ? -4.115 7.471 -4.876 1.00 94.06 478 GLN A CA 1
ATOM 3683 C C . GLN A 1 478 ? -4.717 6.448 -3.910 1.00 94.06 478 GLN A C 1
ATOM 3685 O O . GLN A 1 478 ? -5.887 6.087 -4.050 1.00 94.06 478 GLN A O 1
ATOM 3690 N N . ALA A 1 479 ? -3.953 6.027 -2.902 1.00 97.06 479 ALA A N 1
ATOM 3691 C CA . ALA A 1 479 ? -4.415 5.071 -1.898 1.00 97.06 479 ALA A CA 1
ATOM 3692 C C . ALA A 1 479 ? -5.671 5.575 -1.162 1.00 97.06 479 ALA A C 1
ATOM 3694 O O . ALA A 1 479 ? -6.641 4.830 -1.043 1.00 97.06 479 ALA A O 1
ATOM 3695 N N . ALA A 1 480 ? -5.736 6.875 -0.842 1.00 98.44 480 ALA A N 1
ATOM 3696 C CA . ALA A 1 480 ? -6.915 7.493 -0.228 1.00 98.44 480 ALA A CA 1
ATOM 3697 C C . ALA A 1 480 ? -8.206 7.267 -1.041 1.00 98.44 480 ALA A C 1
ATOM 3699 O O . ALA A 1 480 ? -9.262 7.014 -0.463 1.00 98.44 480 ALA A O 1
ATOM 3700 N N . TYR A 1 481 ? -8.129 7.302 -2.380 1.00 98.00 481 TYR A N 1
ATOM 3701 C CA . TYR A 1 481 ? -9.271 6.985 -3.247 1.00 98.00 481 TYR A CA 1
ATOM 3702 C C . TYR A 1 481 ? -9.668 5.511 -3.104 1.00 98.00 481 TYR A C 1
ATOM 3704 O O . TYR A 1 481 ? -10.836 5.208 -2.886 1.00 98.00 481 TYR A O 1
ATOM 3712 N N . GLY A 1 482 ? -8.696 4.595 -3.111 1.00 97.06 482 GLY A N 1
ATOM 3713 C CA . GLY A 1 482 ? -8.925 3.173 -2.843 1.00 97.06 482 GLY A CA 1
ATOM 3714 C C . GLY A 1 482 ? -9.552 2.894 -1.473 1.00 97.06 482 GLY A C 1
ATOM 3715 O O . GLY A 1 482 ? -10.449 2.063 -1.359 1.00 97.06 482 GLY A O 1
ATOM 3716 N N . SER A 1 483 ? -9.156 3.627 -0.434 1.00 98.12 483 SER A N 1
ATOM 3717 C CA . SER A 1 483 ? -9.791 3.554 0.888 1.00 98.12 483 SER A CA 1
ATOM 3718 C C . SER A 1 483 ? -11.231 4.066 0.881 1.00 98.12 483 SER A C 1
ATOM 3720 O O . SER A 1 483 ? -12.103 3.465 1.513 1.00 98.12 483 SER A O 1
ATOM 3722 N N . ALA A 1 484 ? -11.517 5.121 0.116 1.00 98.00 484 ALA A N 1
ATOM 3723 C CA . ALA A 1 484 ? -12.880 5.602 -0.081 1.00 98.00 484 ALA A CA 1
ATOM 3724 C C . ALA A 1 484 ? -13.738 4.557 -0.823 1.00 98.00 484 ALA A C 1
ATOM 3726 O O . ALA A 1 484 ? -14.880 4.309 -0.435 1.00 98.00 484 ALA A O 1
ATOM 3727 N N . LEU A 1 485 ? -13.165 3.867 -1.818 1.00 95.88 485 LEU A N 1
ATOM 3728 C CA . LEU A 1 485 ? -13.796 2.746 -2.526 1.00 95.88 485 LEU A CA 1
ATOM 3729 C C . LEU A 1 485 ? -14.107 1.562 -1.594 1.00 95.88 485 LEU A C 1
ATOM 3731 O O . LEU A 1 485 ? -15.172 0.949 -1.722 1.00 95.88 485 LEU A O 1
ATOM 3735 N N . ILE A 1 486 ? -13.229 1.262 -0.625 1.00 95.38 486 ILE A N 1
ATOM 3736 C CA . ILE A 1 486 ? -13.507 0.280 0.440 1.00 95.38 486 ILE A CA 1
ATOM 3737 C C . ILE A 1 486 ? -14.712 0.731 1.273 1.00 95.38 486 ILE A C 1
ATOM 3739 O O . ILE A 1 486 ? -15.606 -0.075 1.534 1.00 95.38 486 ILE A O 1
ATOM 3743 N N . ALA A 1 487 ? -14.762 2.009 1.668 1.00 96.31 487 ALA A N 1
ATOM 3744 C CA . ALA A 1 487 ? -15.863 2.549 2.466 1.00 96.31 487 ALA A CA 1
ATOM 3745 C C . ALA A 1 487 ? -17.216 2.503 1.735 1.00 96.31 487 ALA A C 1
ATOM 3747 O O . ALA A 1 487 ? -18.241 2.155 2.335 1.00 96.31 487 ALA A O 1
ATOM 3748 N N . LEU A 1 488 ? -17.207 2.795 0.434 1.00 93.88 488 LEU A N 1
ATOM 3749 C CA . LEU A 1 488 ? -18.358 2.648 -0.452 1.00 93.88 488 LEU A CA 1
ATOM 3750 C C . LEU A 1 488 ? -18.815 1.183 -0.528 1.00 93.88 488 LEU A C 1
ATOM 3752 O O . LEU A 1 488 ? -19.965 0.884 -0.209 1.00 93.88 488 LEU A O 1
ATOM 3756 N N . ASN A 1 489 ? -17.912 0.258 -0.865 1.00 89.50 489 ASN A N 1
ATOM 3757 C CA . ASN A 1 489 ? -18.239 -1.164 -1.030 1.00 89.50 489 ASN A CA 1
ATOM 3758 C C . ASN A 1 489 ? -18.758 -1.805 0.275 1.00 89.50 489 ASN A C 1
ATOM 3760 O O . ASN A 1 489 ? -19.685 -2.614 0.272 1.00 89.50 489 ASN A O 1
ATOM 3764 N N . ALA A 1 490 ? -18.192 -1.425 1.422 1.00 87.94 490 ALA A N 1
ATOM 3765 C CA . ALA A 1 490 ? -18.691 -1.861 2.724 1.00 87.94 490 ALA A CA 1
ATOM 3766 C C . ALA A 1 490 ? -20.124 -1.379 2.988 1.00 87.94 490 ALA A C 1
ATOM 3768 O O . ALA A 1 490 ? -20.916 -2.098 3.587 1.00 87.94 490 ALA A O 1
ATOM 3769 N N . SER A 1 491 ? -20.473 -0.175 2.537 1.00 80.81 491 SER A N 1
ATOM 3770 C CA . SER A 1 491 ? -21.806 0.385 2.755 1.00 80.81 491 SER A CA 1
ATOM 3771 C C . SER A 1 491 ? -22.871 -0.269 1.879 1.00 80.81 491 SER A C 1
ATOM 3773 O O . SER A 1 491 ? -23.968 -0.492 2.380 1.00 80.81 491 SER A O 1
ATOM 3775 N N . VAL A 1 492 ? -22.538 -0.631 0.634 1.00 74.12 492 VAL A N 1
ATOM 3776 C CA . VAL A 1 492 ? -23.428 -1.396 -0.260 1.00 74.12 492 VAL A CA 1
ATOM 3777 C C . VAL A 1 492 ? -23.765 -2.761 0.347 1.00 74.12 492 VAL A C 1
ATOM 3779 O O . VAL A 1 492 ? -24.931 -3.124 0.453 1.00 74.12 492 VAL A O 1
ATOM 3782 N N . ARG A 1 493 ? -22.758 -3.477 0.859 1.00 67.19 493 ARG A N 1
ATOM 3783 C CA . ARG A 1 493 ? -22.949 -4.794 1.495 1.00 67.19 493 ARG A CA 1
ATOM 3784 C C . ARG A 1 493 ? -23.681 -4.762 2.837 1.00 67.19 493 ARG A C 1
ATOM 3786 O O . ARG A 1 493 ? -24.107 -5.802 3.311 1.00 67.19 493 ARG A O 1
ATOM 3793 N N . LEU A 1 494 ? -23.772 -3.602 3.488 1.00 57.00 494 LEU A N 1
ATOM 3794 C CA . LEU A 1 494 ? -24.516 -3.432 4.745 1.00 57.00 494 LEU A CA 1
ATOM 3795 C C . LEU A 1 494 ? -25.982 -3.025 4.519 1.00 57.00 494 LEU A C 1
ATOM 3797 O O . LEU A 1 494 ? -26.718 -2.904 5.499 1.00 57.00 494 LEU A O 1
ATOM 3801 N N . SER A 1 495 ? -26.369 -2.715 3.277 1.00 54.72 495 SER A N 1
ATOM 3802 C CA . SER A 1 495 ? -27.757 -2.421 2.889 1.00 54.72 495 SER A CA 1
ATOM 3803 C C . SER A 1 495 ? -28.503 -3.616 2.286 1.00 54.72 495 SER A C 1
ATOM 3805 O O . SER A 1 495 ? -29.722 -3.530 2.144 1.00 54.72 495 SER A O 1
ATOM 3807 N N . GLU A 1 496 ? -27.780 -4.687 1.956 1.00 41.09 496 GLU A N 1
ATOM 3808 C CA . GLU A 1 496 ? -28.300 -6.036 1.676 1.00 41.09 496 GLU A CA 1
ATOM 3809 C C . GLU A 1 496 ? -28.463 -6.815 2.988 1.00 41.09 496 GLU A C 1
ATOM 3811 O O . GLU A 1 496 ? -29.461 -7.564 3.102 1.00 41.09 496 GLU A O 1
#

Sequence (496 aa):
MNPTHNTHYYAGIDIGTTGCRIAVISLKAQSLSDNTSQFLSYSEDSVELIYEDRIEWPEPTRQMLNGASSCTQEPTIWWNSVNELLLALSRYPSISSNIQALTIDGTSTTVLPIDQKGTPIDLALMYSDNSCLSQAKLIQQYAPNNSPAQGAGSSLAKWLYFYQNNVRTQTLNHNKHKILHQTDWIIGQLCGHYHYSDEHNCLKLGYDNIQQIWPDWLTALLNDTTSSSSTTNIPTTPPSATTTTSTIPTTAASGKTSHFLLPQLKQSGAYIATISKALCKRYQFNAKLKILAGTTDSTASFIASGANNVGDAVTSLGSTLVLKVLSSQAVFSSQHGIYSHRLGPMWLVGGASNSGGAALKKFFTTEQIHKISSQIDLTQPTHLHYYPLPAVGERFPIADRQKQSNTSPRPHNDNDFLHALLQGIATIEKQGYDKLQALGGPSINRIITTGGGAQNETWLAIRKNELKLPIVTAQHQQAAYGSALIALNASVRLSE

InterPro domains:
  IPR018485 Carbohydrate kinase FGGY, C-terminal [PF02782] (314-489)
  IPR043129 ATPase, nucleotide binding domain [SSF53067] (8-302)
  IPR043129 ATPase, nucleotide binding domain [SSF53067] (311-490)

Secondary structure (DSSP, 8-state):
--------EEEEEEE-SSEEEEEEEEEPTT-B---TTSSSSB-GGGEEEEEEEEEE-PPPEEEEETTEEEEEE-HHHHHHHHHHHHHHHTT-HHHHTTEEEEEEEE-TT-EEEE-TTS-B-S-EE-TT----HHHHHHHTTTS-TT-GGGSTTSHHHHHHHHHHS-BTTBPPPTTT-EEEEHHHHHHHHHHS--SEEEHHHHGGGT-BTTTTB--HHHHHHHHHHHHTTS-------PPPP-----PPP---------SS-PPEEE-TT-EEEEPPHHHHHHHT--TTPEEE--EEHHHHHHHHTT--STTEEEEEESSSEEEEEEESS---BGGGTBEEEEETTEEEEEEE-S-SHHHHTTT--HHHHHHHHTT--TTS------B--SSS-B-SSS-BTTPPPB--SPPSSHHHHHHHHHHHHHHHHHHHHHHHHHTTPPPP-EEEEESGGGG-HHHHHHHHHHH-S-EEE-S---HHHHHHHHHHHHHHHTT-

Mean predicted aligned error: 7.71 Å